Protein AF-0000000068092202 (afdb_homodimer)

Nearest PDB structures (foldseek):
  4zmm-assembly1_B  TM=9.467E-01  e=6.432E-10  Pseudomonas aeruginosa PAO1
  3tvk-assembly1_A  TM=9.079E-01  e=2.520E-10  Escherichia coli K-12
  4zmu-assembly2_D  TM=7.830E-01  e=2.587E-11  Pseudomonas aeruginosa PAO1
  7e6g-assembly1_B  TM=6.276E-01  e=5.931E-12  Pseudomonas aeruginosa
  4h54-assembly1_A  TM=6.253E-01  e=1.858E-12  Escherichia coli K-12

Solvent-accessible surface area (backbone atoms only — not comparable to full-atom values): 38359 Å² total; per-residue (Å²): 89,63,48,42,47,51,48,36,52,47,31,32,52,46,38,50,52,46,48,57,56,52,57,75,50,64,81,70,71,59,61,27,53,67,36,38,50,52,13,45,50,30,33,34,53,13,36,59,30,44,55,40,56,79,42,82,86,52,55,58,62,58,28,50,48,46,19,52,50,28,33,53,50,10,51,50,32,34,40,38,12,52,29,34,52,69,72,37,80,54,62,56,69,60,53,50,49,54,51,50,50,35,50,51,45,42,50,41,24,62,74,75,56,72,33,58,34,59,35,48,22,43,50,26,42,51,49,14,49,46,28,39,50,42,19,50,53,45,67,74,62,58,69,87,91,50,90,52,62,40,53,48,51,27,23,50,49,25,40,51,48,11,51,51,24,43,49,52,18,48,38,29,63,70,55,74,47,84,54,91,49,84,50,46,78,41,74,67,51,47,51,51,52,51,52,55,45,46,43,59,50,50,42,48,50,20,48,49,45,42,50,50,53,52,53,47,49,53,35,44,46,55,36,32,26,30,85,76,41,68,31,24,12,42,68,41,34,49,56,53,45,48,54,52,49,53,47,28,61,74,70,67,46,44,32,16,36,38,29,34,36,47,50,66,47,64,56,46,24,71,72,62,31,59,69,47,39,49,51,50,47,29,49,49,36,51,51,51,58,70,70,50,56,89,80,40,48,54,18,40,67,31,81,60,32,32,39,34,40,34,66,75,26,47,50,68,58,44,46,51,52,53,49,51,51,49,52,48,43,63,72,50,57,45,78,53,96,92,36,76,45,76,62,50,41,20,22,3,27,24,54,64,50,92,85,58,49,63,69,57,45,50,50,44,6,44,51,12,21,50,51,17,48,74,72,68,38,68,36,74,26,62,48,68,132,89,64,48,41,48,50,47,37,50,46,32,32,52,46,38,51,53,48,48,57,57,53,58,74,50,65,80,70,72,60,61,27,53,68,35,39,51,51,13,46,50,30,33,35,54,12,38,59,30,43,55,41,56,79,41,81,86,52,56,57,63,56,26,50,50,48,20,52,49,30,33,54,49,10,51,50,32,32,38,37,12,52,29,34,53,69,72,39,81,54,61,57,69,60,53,50,47,53,50,49,50,36,50,51,45,40,50,40,23,60,74,75,55,71,34,56,34,60,34,49,23,44,50,26,42,51,49,15,51,45,28,40,50,42,19,50,53,44,68,73,60,58,68,86,94,50,90,52,62,40,53,49,52,28,23,49,50,25,41,51,45,13,51,53,23,42,49,51,20,48,38,29,62,70,55,76,48,84,52,92,47,85,49,47,78,41,74,66,52,48,53,52,52,49,52,55,45,47,42,60,50,51,42,49,48,20,48,50,45,42,50,50,52,51,53,47,51,52,33,44,47,55,37,30,27,29,85,75,40,68,31,25,11,42,68,40,34,50,56,53,45,49,52,52,49,53,48,28,61,74,70,67,46,43,31,17,35,37,29,36,35,48,51,66,48,65,56,44,25,70,73,63,31,60,69,46,39,49,50,50,49,28,49,49,37,52,52,50,59,70,71,50,56,90,78,39,46,52,18,39,66,31,80,60,31,34,39,34,41,32,65,77,25,47,49,67,57,43,46,51,53,52,49,52,50,49,50,50,44,63,73,50,59,46,79,52,98,91,37,78,45,77,59,49,42,19,22,4,27,23,53,64,49,92,84,60,49,63,68,56,44,50,50,44,5,44,51,13,21,49,51,16,48,75,72,68,39,67,34,75,26,62,49,68,133

Organism: Bordetella pertussis (strain Tohama I / ATCC BAA-589 / NCTC 13251) (NCBI:txid257313)

Radius of gyration: 33.27 Å; Cα contacts (8 Å, |Δi|>4): 1258; chains: 2; bounding box: 58×96×78 Å

Structure (mmCIF, N/CA/C/O backbone):
data_AF-0000000068092202-model_v1
#
loop_
_entity.id
_entity.type
_entity.pdbx_description
1 polymer 'diguanylate cyclase'
#
loop_
_atom_site.group_PDB
_atom_site.id
_atom_site.type_symbol
_atom_site.label_atom_id
_atom_site.label_alt_id
_atom_site.label_comp_id
_atom_site.label_asym_id
_atom_site.label_entity_id
_atom_site.label_seq_id
_atom_site.pdbx_PDB_ins_code
_atom_site.Cartn_x
_atom_site.Cartn_y
_atom_site.Cartn_z
_atom_site.occupancy
_atom_site.B_iso_or_equiv
_atom_site.auth_seq_id
_atom_site.auth_comp_id
_atom_site.auth_asym_id
_atom_site.auth_atom_id
_atom_site.pdbx_PDB_model_num
ATOM 1 N N . MET A 1 1 ? -0.939 -38.375 -13.07 1 58.38 1 MET A N 1
ATOM 2 C CA . MET A 1 1 ? -1.15 -38.125 -11.641 1 58.38 1 MET A CA 1
ATOM 3 C C . MET A 1 1 ? -0.25 -37 -11.141 1 58.38 1 MET A C 1
ATOM 5 O O . MET A 1 1 ? -0.648 -36.219 -10.266 1 58.38 1 MET A O 1
ATOM 9 N N . LEU A 1 2 ? 0.757 -36.75 -11.984 1 66.88 2 LEU A N 1
ATOM 10 C CA . LEU A 1 2 ? 1.788 -35.844 -11.484 1 66.88 2 LEU A CA 1
ATOM 11 C C . LEU A 1 2 ? 1.37 -34.406 -11.664 1 66.88 2 LEU A C 1
ATOM 13 O O . LEU A 1 2 ? 1.571 -33.562 -10.773 1 66.88 2 LEU A O 1
ATOM 17 N N . ALA A 1 3 ? 0.532 -34.219 -12.703 1 79.25 3 ALA A N 1
ATOM 18 C CA . ALA A 1 3 ? 0.256 -32.812 -13.023 1 79.25 3 ALA A CA 1
ATOM 19 C C . ALA A 1 3 ? -0.715 -32.188 -12.023 1 79.25 3 ALA A C 1
ATOM 21 O O . ALA A 1 3 ? -0.422 -31.156 -11.422 1 79.25 3 ALA A O 1
ATOM 22 N N . PRO A 1 4 ? -1.728 -32.969 -11.633 1 80.88 4 PRO A N 1
ATOM 23 C CA . PRO A 1 4 ? -2.67 -32.375 -10.68 1 80.88 4 PRO A CA 1
ATOM 24 C C . PRO A 1 4 ? -2.07 -32.188 -9.289 1 80.88 4 PRO A C 1
ATOM 26 O O . PRO A 1 4 ? -2.322 -31.172 -8.633 1 80.88 4 PRO A O 1
ATOM 29 N N . VAL A 1 5 ? -1.254 -33.125 -8.867 1 81.88 5 VAL A N 1
ATOM 30 C CA . VAL A 1 5 ? -0.647 -33.031 -7.539 1 81.88 5 VAL A CA 1
ATOM 31 C C . VAL A 1 5 ? 0.305 -31.844 -7.492 1 81.88 5 VAL A C 1
ATOM 33 O O . VAL A 1 5 ? 0.328 -31.094 -6.512 1 81.88 5 VAL A O 1
ATOM 36 N N . THR A 1 6 ? 1.025 -31.625 -8.539 1 82.88 6 THR A N 1
ATOM 37 C CA . THR A 1 6 ? 1.954 -30.5 -8.625 1 82.88 6 THR A CA 1
ATOM 38 C C . THR A 1 6 ? 1.205 -29.172 -8.562 1 82.88 6 THR A C 1
ATOM 40 O O . THR A 1 6 ? 1.647 -28.234 -7.891 1 82.88 6 THR A O 1
ATOM 43 N N . LEU A 1 7 ? 0.121 -29.172 -9.203 1 86.06 7 LEU A N 1
ATOM 44 C CA . LEU A 1 7 ? -0.675 -27.953 -9.227 1 86.06 7 LEU A CA 1
ATOM 45 C C . LEU A 1 7 ? -1.234 -27.641 -7.84 1 86.06 7 LEU A C 1
ATOM 47 O O . LEU A 1 7 ? -1.282 -26.484 -7.426 1 86.06 7 LEU A O 1
ATOM 51 N N . LEU A 1 8 ? -1.573 -28.688 -7.137 1 87.38 8 LEU A N 1
ATOM 52 C CA . LEU A 1 8 ? -2.07 -28.5 -5.781 1 87.38 8 LEU A CA 1
ATOM 53 C C . LEU A 1 8 ? -0.967 -27.984 -4.863 1 87.38 8 LEU A C 1
ATOM 55 O O . LEU A 1 8 ? -1.207 -27.109 -4.027 1 87.38 8 LEU A O 1
ATOM 59 N N . VAL A 1 9 ? 0.178 -28.469 -5.047 1 85 9 VAL A N 1
ATOM 60 C CA . VAL A 1 9 ? 1.307 -28.062 -4.215 1 85 9 VAL A CA 1
ATOM 61 C C . VAL A 1 9 ? 1.66 -26.609 -4.504 1 85 9 VAL A C 1
ATOM 63 O O . VAL A 1 9 ? 1.887 -25.812 -3.576 1 85 9 VAL A O 1
ATOM 66 N N . ILE A 1 10 ? 1.616 -26.203 -5.727 1 87.19 10 ILE A N 1
ATOM 67 C CA . ILE A 1 10 ? 1.916 -24.828 -6.109 1 87.19 10 ILE A CA 1
ATOM 68 C C . ILE A 1 10 ? 0.856 -23.875 -5.539 1 87.19 10 ILE A C 1
ATOM 70 O O . ILE A 1 10 ? 1.179 -22.797 -5.051 1 87.19 10 ILE A O 1
ATOM 74 N N . SER A 1 11 ? -0.328 -24.312 -5.633 1 87.38 11 SER A N 1
ATOM 75 C CA . SER A 1 11 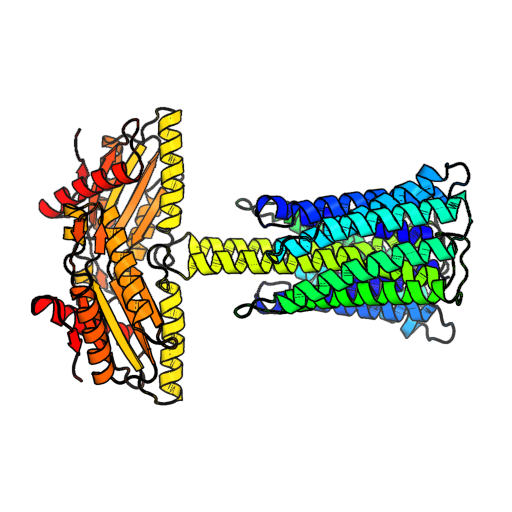? -1.423 -23.531 -5.082 1 87.38 11 SER A CA 1
ATOM 76 C C . SER A 1 11 ? -1.253 -23.312 -3.582 1 87.38 11 SER A C 1
ATOM 78 O O . SER A 1 11 ? -1.513 -22.219 -3.07 1 87.38 11 SER A O 1
ATOM 80 N N . THR A 1 12 ? -0.802 -24.375 -2.938 1 87.75 12 THR A N 1
ATOM 81 C CA . THR A 1 12 ? -0.565 -24.297 -1.499 1 87.75 12 THR A CA 1
ATOM 82 C C . THR A 1 12 ? 0.54 -23.297 -1.184 1 87.75 12 THR A C 1
ATOM 84 O O . THR A 1 12 ? 0.383 -22.453 -0.3 1 87.75 12 THR A O 1
ATOM 87 N N . LEU A 1 13 ? 1.543 -23.359 -1.919 1 86.31 13 LEU A N 1
ATOM 88 C CA . LEU A 1 13 ? 2.67 -22.453 -1.691 1 86.31 13 LEU A CA 1
ATOM 89 C C . LEU A 1 13 ? 2.291 -21.016 -2.01 1 86.31 13 LEU A C 1
ATOM 91 O O . LEU A 1 13 ? 2.688 -20.094 -1.296 1 86.31 13 LEU A O 1
ATOM 95 N N . SER A 1 14 ? 1.581 -20.891 -3.07 1 87.25 14 SER A N 1
ATOM 96 C CA . SER A 1 14 ? 1.104 -19.562 -3.436 1 87.25 14 SER A CA 1
ATOM 97 C C . SER A 1 14 ? 0.22 -18.969 -2.344 1 87.25 14 SER A C 1
ATOM 99 O O . SER A 1 14 ? 0.333 -17.797 -2.02 1 87.25 14 SER A O 1
ATOM 101 N N . SER A 1 15 ? -0.587 -19.781 -1.787 1 87.5 15 SER A N 1
ATOM 102 C CA . SER A 1 15 ? -1.459 -19.359 -0.7 1 87.5 15 SER A CA 1
ATOM 103 C C . SER A 1 15 ? -0.652 -18.969 0.538 1 87.5 15 SER A C 1
ATOM 105 O O . SER A 1 15 ? -1.017 -18.047 1.264 1 87.5 15 SER A O 1
ATOM 107 N N . LEU A 1 16 ? 0.355 -19.719 0.744 1 88 16 LEU A N 1
ATOM 108 C CA . LEU A 1 16 ? 1.222 -19.406 1.876 1 88 16 LEU A CA 1
ATOM 109 C C . LEU A 1 16 ? 1.879 -18.031 1.701 1 88 16 LEU A C 1
ATOM 111 O O . LEU A 1 16 ? 1.961 -17.25 2.652 1 88 16 LEU A O 1
ATOM 115 N N . VAL A 1 17 ? 2.287 -17.781 0.512 1 88.12 17 VAL A N 1
ATOM 116 C CA . VAL A 1 17 ? 2.92 -16.5 0.203 1 88.12 17 VAL A CA 1
ATOM 117 C C . VAL A 1 17 ? 1.922 -15.359 0.414 1 88.12 17 VAL A C 1
ATOM 119 O O . VAL A 1 17 ? 2.236 -14.367 1.069 1 88.12 17 VAL A O 1
ATOM 122 N N . THR A 1 18 ? 0.784 -15.562 -0.109 1 88.06 18 THR A N 1
ATOM 123 C CA . THR A 1 18 ? -0.224 -14.516 0.003 1 88.06 18 THR A CA 1
ATOM 124 C C . THR A 1 18 ? -0.65 -14.328 1.456 1 88.06 18 THR A C 1
ATOM 126 O O . THR A 1 18 ? -0.997 -13.219 1.869 1 88.06 18 THR A O 1
ATOM 129 N N . GLN A 1 19 ? -0.624 -15.453 2.207 1 89 19 GLN A N 1
ATOM 130 C CA . GLN A 1 19 ? -0.922 -15.359 3.631 1 89 19 GLN A CA 1
ATOM 131 C C . GLN A 1 19 ? 0.072 -14.445 4.34 1 89 19 GLN A C 1
ATOM 133 O O . GLN A 1 19 ? -0.307 -13.68 5.227 1 89 19 GLN A O 1
ATOM 138 N N . GLY A 1 20 ? 1.302 -14.547 3.99 1 86.88 20 GLY A N 1
ATOM 139 C CA . GLY A 1 20 ? 2.318 -13.68 4.555 1 86.88 20 GLY A CA 1
ATOM 140 C C . GLY A 1 20 ? 2.068 -12.211 4.266 1 86.88 20 GLY A C 1
ATOM 141 O O . GLY A 1 20 ? 2.262 -11.359 5.137 1 86.88 20 GLY A O 1
ATOM 142 N N . VAL A 1 21 ? 1.587 -11.945 3.111 1 86.88 21 VAL A N 1
ATOM 143 C CA . VAL A 1 21 ? 1.324 -10.562 2.717 1 86.88 21 VAL A CA 1
ATOM 144 C C . VAL A 1 21 ? 0.124 -10.023 3.49 1 86.88 21 VAL A C 1
ATOM 146 O O . VAL A 1 21 ? 0.159 -8.898 4 1 86.88 21 VAL A O 1
ATOM 149 N N . LEU A 1 22 ? -0.902 -10.82 3.588 1 87.31 22 LEU A N 1
ATOM 150 C CA . LEU A 1 22 ? -2.096 -10.414 4.32 1 87.31 22 LEU A CA 1
ATOM 151 C C . LEU A 1 22 ? -1.774 -10.164 5.793 1 87.31 22 LEU A C 1
ATOM 153 O O . LEU A 1 22 ? -2.375 -9.297 6.426 1 87.31 22 LEU A O 1
ATOM 157 N N . GLY A 1 23 ? -0.863 -10.906 6.27 1 85.06 23 GLY A N 1
ATOM 158 C CA . GLY A 1 23 ? -0.454 -10.742 7.656 1 85.06 23 GLY A CA 1
ATOM 159 C C . GLY A 1 23 ? 0.09 -9.359 7.957 1 85.06 23 GLY A C 1
ATOM 160 O O . GLY A 1 23 ? -0.099 -8.836 9.055 1 85.06 23 GLY A O 1
ATOM 161 N N . SER A 1 24 ? 0.672 -8.688 7.031 1 82.56 24 SER A N 1
ATOM 162 C CA . SER A 1 24 ? 1.242 -7.355 7.207 1 82.56 24 SER A CA 1
ATOM 163 C C . SER A 1 24 ? 0.149 -6.301 7.363 1 82.56 24 SER A C 1
ATOM 165 O O . SER A 1 24 ? 0.403 -5.207 7.871 1 82.56 24 SER A O 1
ATOM 167 N N . LEU A 1 25 ? -1.061 -6.664 7 1 84.44 25 LEU A N 1
ATOM 168 C CA . LEU A 1 25 ? -2.145 -5.688 6.969 1 84.44 25 LEU A CA 1
ATOM 169 C C . LEU A 1 25 ? -3.074 -5.871 8.164 1 84.44 25 LEU A C 1
ATOM 171 O O . LEU A 1 25 ? -4.02 -5.102 8.344 1 84.44 25 LEU A O 1
ATOM 175 N N . LEU A 1 26 ? -2.752 -6.828 9 1 80.69 26 LEU A N 1
ATOM 176 C CA . LEU A 1 26 ? -3.637 -7.16 10.109 1 80.69 26 LEU A CA 1
ATOM 177 C C . LEU A 1 26 ? -3.779 -5.98 11.07 1 80.69 26 LEU A C 1
ATOM 179 O O . LEU A 1 26 ? -4.855 -5.754 11.625 1 80.69 26 LEU A O 1
ATOM 183 N N . ARG A 1 27 ? -2.826 -5.109 11.148 1 75.69 27 ARG A N 1
ATOM 184 C CA . ARG A 1 27 ? -2.824 -4.027 12.125 1 75.69 27 ARG A CA 1
ATOM 185 C C . ARG A 1 27 ? -3.455 -2.766 11.539 1 75.69 27 ARG A C 1
ATOM 187 O O . ARG A 1 27 ? -3.578 -1.752 12.234 1 75.69 27 ARG A O 1
ATOM 194 N N . SER A 1 28 ? -3.852 -2.82 10.344 1 78.69 28 SER A N 1
ATOM 195 C CA . SER A 1 28 ? -4.395 -1.628 9.695 1 78.69 28 SER A CA 1
ATOM 196 C C . SER A 1 28 ? -5.797 -1.313 10.211 1 78.69 28 SER A C 1
ATOM 198 O O . SER A 1 28 ? -6.266 -0.18 10.086 1 78.69 28 SER A O 1
ATOM 200 N N . GLY A 1 29 ? -6.496 -2.355 10.734 1 79.38 29 GLY A N 1
ATOM 201 C CA . GLY A 1 29 ? -7.84 -2.158 11.258 1 79.38 29 GLY A CA 1
ATOM 202 C C . GLY A 1 29 ? -8.898 -2.086 10.172 1 79.38 29 GLY A C 1
ATOM 203 O O . GLY A 1 29 ? -10.055 -1.77 10.445 1 79.38 29 GLY A O 1
ATOM 204 N N . ILE A 1 30 ? -8.594 -2.309 9.008 1 86.94 30 ILE A N 1
ATOM 205 C CA . ILE A 1 30 ? -9.539 -2.24 7.902 1 86.94 30 ILE A CA 1
ATOM 206 C C . ILE A 1 30 ? -10.453 -3.463 7.934 1 86.94 30 ILE A C 1
ATOM 208 O O . ILE A 1 30 ? -10 -4.578 8.195 1 86.94 30 ILE A O 1
ATOM 212 N N . ALA A 1 31 ? -11.695 -3.223 7.746 1 88.94 31 ALA A N 1
ATOM 213 C CA . ALA A 1 31 ? -12.695 -4.289 7.777 1 88.94 31 ALA A CA 1
ATOM 214 C C . ALA A 1 31 ? -12.461 -5.293 6.652 1 88.94 31 ALA A C 1
ATOM 216 O O . ALA A 1 31 ? -12.102 -4.914 5.535 1 88.94 31 ALA A O 1
ATOM 217 N N . GLY A 1 32 ? -12.656 -6.668 6.93 1 91.62 32 GLY A N 1
ATOM 218 C CA . GLY A 1 32 ? -12.578 -7.703 5.914 1 91.62 32 GLY A CA 1
ATOM 219 C C . GLY A 1 32 ? -11.273 -8.477 5.945 1 91.62 32 GLY A C 1
ATOM 220 O O . GLY A 1 32 ? -11.211 -9.617 5.496 1 91.62 32 GLY A O 1
ATOM 221 N N . ILE A 1 33 ? -10.234 -7.902 6.5 1 91.44 33 ILE A N 1
ATOM 222 C CA . ILE A 1 33 ? -8.898 -8.492 6.449 1 91.44 33 ILE A CA 1
ATOM 223 C C . ILE A 1 33 ? -8.891 -9.805 7.234 1 91.44 33 ILE A C 1
ATOM 225 O O . ILE A 1 33 ? -8.289 -10.789 6.801 1 91.44 33 ILE A O 1
ATOM 229 N N . ARG A 1 34 ? -9.523 -9.828 8.383 1 92.31 34 ARG A N 1
ATOM 230 C CA . ARG A 1 34 ? -9.555 -11.047 9.195 1 92.31 34 ARG A CA 1
ATOM 231 C C . ARG A 1 34 ? -10.234 -12.188 8.445 1 92.31 34 ARG A C 1
ATOM 233 O O . ARG A 1 34 ? -9.758 -13.32 8.461 1 92.31 34 ARG A O 1
ATOM 240 N N . GLU A 1 35 ? -11.359 -11.891 7.812 1 95.06 35 GLU A N 1
ATOM 241 C CA . GLU A 1 35 ? -12.055 -12.883 6.996 1 95.06 35 GLU A CA 1
ATOM 242 C C . GLU A 1 35 ? -11.156 -13.398 5.871 1 95.06 35 GLU A C 1
ATOM 244 O O . GLU A 1 35 ? -11.109 -14.602 5.605 1 95.06 35 GLU A O 1
ATOM 249 N N . LEU A 1 36 ? -10.461 -12.477 5.238 1 95.19 36 LEU A N 1
ATOM 250 C CA . LEU A 1 36 ? -9.57 -12.852 4.145 1 95.19 36 LEU A CA 1
ATOM 251 C C . LEU A 1 36 ? -8.445 -13.75 4.641 1 95.19 36 LEU A C 1
ATOM 253 O O . LEU A 1 36 ? -8.07 -14.719 3.969 1 95.19 36 LEU A O 1
ATOM 257 N N . MET A 1 37 ? -7.906 -13.484 5.77 1 94.25 37 MET A N 1
ATOM 258 C CA . MET A 1 37 ? -6.832 -14.289 6.348 1 94.25 37 MET A CA 1
ATOM 259 C C . MET A 1 37 ? -7.316 -15.695 6.664 1 94.25 37 MET A C 1
ATOM 261 O O . MET A 1 37 ? -6.68 -16.688 6.281 1 94.25 37 MET A O 1
ATOM 265 N N . TRP A 1 38 ? -8.398 -15.781 7.297 1 95.56 38 TRP A N 1
ATOM 266 C CA . TRP A 1 38 ? -8.938 -17.094 7.645 1 95.56 38 TRP A CA 1
ATOM 267 C C . TRP A 1 38 ? -9.359 -17.859 6.395 1 95.56 38 TRP A C 1
ATOM 269 O O . TRP A 1 38 ? -9.234 -19.078 6.332 1 95.56 38 TRP A O 1
ATOM 279 N N . ALA A 1 39 ? -9.969 -17.125 5.441 1 96.75 39 ALA A N 1
ATOM 280 C CA . ALA A 1 39 ? -10.297 -17.766 4.164 1 96.75 39 ALA A CA 1
ATOM 281 C C . ALA A 1 39 ? -9.07 -18.422 3.551 1 96.75 39 ALA A C 1
ATOM 283 O O . ALA A 1 39 ? -9.133 -19.578 3.125 1 96.75 39 ALA A O 1
ATOM 284 N N . ASN A 1 40 ? -7.973 -17.719 3.539 1 94.62 40 ASN A N 1
ATOM 285 C CA . ASN A 1 40 ? -6.742 -18.266 2.971 1 94.62 40 ASN A CA 1
ATOM 286 C C . ASN A 1 40 ? -6.227 -19.453 3.77 1 94.62 40 ASN A C 1
ATOM 288 O O . ASN A 1 40 ? -5.699 -20.406 3.197 1 94.62 40 ASN A O 1
ATOM 292 N N . VAL A 1 41 ? -6.332 -19.406 5.035 1 95.5 41 VAL A N 1
ATOM 293 C CA . VAL A 1 41 ? -5.902 -20.516 5.875 1 95.5 41 VAL A CA 1
ATOM 294 C C . VAL A 1 41 ? -6.738 -21.75 5.562 1 95.5 41 VAL A C 1
ATOM 296 O O . VAL A 1 41 ? -6.203 -22.859 5.418 1 95.5 41 VAL A O 1
ATOM 299 N N . LEU A 1 42 ? -8.031 -21.609 5.449 1 96.88 42 LEU A N 1
ATOM 300 C CA . LEU A 1 42 ? -8.922 -22.719 5.137 1 96.88 42 LEU A CA 1
ATOM 301 C C . LEU A 1 42 ? -8.586 -23.312 3.77 1 96.88 42 LEU A C 1
ATOM 303 O O . LEU A 1 42 ? -8.547 -24.531 3.611 1 96.88 42 LEU A O 1
ATOM 307 N N . VAL A 1 43 ? -8.32 -22.438 2.842 1 95.19 43 VAL A N 1
ATOM 308 C CA . VAL A 1 43 ? -7.98 -22.906 1.499 1 95.19 43 VAL A CA 1
ATOM 309 C C . VAL A 1 43 ? -6.645 -23.641 1.528 1 95.19 43 VAL A C 1
ATOM 311 O O . VAL A 1 43 ? -6.496 -24.703 0.91 1 95.19 43 VAL A O 1
ATOM 314 N N . LEU A 1 44 ? -5.711 -23.109 2.279 1 93.62 44 LEU A N 1
ATOM 315 C CA . LEU A 1 44 ? -4.414 -23.766 2.439 1 93.62 44 LEU A CA 1
ATOM 316 C C . LEU A 1 44 ? -4.574 -25.172 3.004 1 93.62 44 LEU A C 1
ATOM 318 O O . LEU A 1 44 ? -4.023 -26.125 2.457 1 93.62 44 LEU A O 1
ATOM 322 N N . CYS A 1 45 ? -5.289 -25.281 3.973 1 95.69 45 CYS A N 1
ATOM 323 C CA . CYS A 1 45 ? -5.531 -26.578 4.598 1 95.69 45 CYS A CA 1
ATOM 324 C C . CYS A 1 45 ? -6.234 -27.531 3.635 1 95.69 45 CYS A C 1
ATOM 326 O O . CYS A 1 45 ? -5.891 -28.703 3.553 1 95.69 45 CYS A O 1
ATOM 328 N N . SER A 1 46 ? -7.188 -26.984 2.963 1 96.31 46 SER A N 1
ATOM 329 C CA . SER A 1 46 ? -7.926 -27.781 1.99 1 96.31 46 SER A CA 1
ATOM 330 C C . SER A 1 46 ? -6.996 -28.344 0.921 1 96.31 46 SER A C 1
ATOM 332 O O . SER A 1 46 ? -7.035 -29.547 0.626 1 96.31 46 SER A O 1
ATOM 334 N N . LEU A 1 47 ? -6.191 -27.516 0.386 1 93.44 47 LEU A N 1
ATOM 335 C CA . LEU A 1 47 ? -5.293 -27.922 -0.691 1 93.44 47 LEU A CA 1
ATOM 336 C C . LEU A 1 47 ? -4.324 -29 -0.219 1 93.44 47 LEU A C 1
ATOM 338 O O . LEU A 1 47 ? -4.043 -29.953 -0.952 1 93.44 47 LEU A O 1
ATOM 342 N N . LEU A 1 48 ? -3.869 -28.922 0.974 1 92.19 48 LEU A N 1
ATOM 343 C CA . LEU A 1 48 ? -2.99 -29.938 1.545 1 92.19 48 LEU A CA 1
ATOM 344 C C . LEU A 1 48 ? -3.717 -31.266 1.681 1 92.19 48 LEU A C 1
ATOM 346 O O . LEU A 1 48 ? -3.168 -32.312 1.329 1 92.19 48 LEU A O 1
ATOM 350 N N . LEU A 1 49 ? -4.922 -31.234 2.061 1 94.06 49 LEU A N 1
ATOM 351 C CA . LEU A 1 49 ? -5.695 -32.438 2.262 1 94.06 49 LEU A CA 1
ATOM 352 C C . LEU A 1 49 ? -6.031 -33.094 0.926 1 94.06 49 LEU A C 1
ATOM 354 O O . LEU A 1 49 ? -6.07 -34.344 0.825 1 94.06 49 LEU A O 1
ATOM 358 N N . PHE A 1 50 ? -6.266 -32.312 -0.082 1 93 50 PHE A N 1
ATOM 359 C CA . PHE A 1 50 ? -6.578 -32.844 -1.399 1 93 50 PHE A CA 1
ATOM 360 C C . PHE A 1 50 ? -5.434 -33.719 -1.918 1 93 50 PHE A C 1
ATOM 362 O O . PHE A 1 50 ? -5.656 -34.656 -2.656 1 93 50 PHE A O 1
ATOM 369 N N . THR A 1 51 ? -4.191 -33.375 -1.521 1 88.75 51 THR A N 1
ATOM 370 C CA . THR A 1 51 ? -3.045 -34.125 -2.002 1 88.75 51 THR A CA 1
ATOM 371 C C . THR A 1 51 ? -3.064 -35.562 -1.442 1 88.75 51 THR A C 1
ATOM 373 O O . THR A 1 51 ? -2.422 -36.469 -1.992 1 88.75 51 THR A O 1
ATOM 376 N N . LEU A 1 52 ? -3.828 -35.781 -0.417 1 90.44 52 LEU A N 1
ATOM 377 C CA . LEU A 1 52 ? -3.898 -37.094 0.213 1 90.44 52 LEU A CA 1
ATOM 378 C C . LEU A 1 52 ? -4.664 -38.062 -0.665 1 90.44 52 LEU A C 1
ATOM 380 O O . LEU A 1 52 ? -4.602 -39.281 -0.448 1 90.44 52 LEU A O 1
ATOM 384 N N . GLN A 1 53 ? -5.34 -37.562 -1.633 1 89.5 53 GLN A N 1
ATOM 385 C CA . GLN A 1 53 ? -6.078 -38.438 -2.545 1 89.5 53 GLN A CA 1
ATOM 386 C C . GLN A 1 53 ? -5.133 -39.312 -3.354 1 89.5 53 GLN A C 1
ATOM 388 O O . GLN A 1 53 ? -5.559 -40.312 -3.947 1 89.5 53 GLN A O 1
ATOM 393 N N . ALA A 1 54 ? -3.885 -38.875 -3.406 1 85.06 54 ALA A N 1
ATOM 394 C CA . ALA A 1 54 ? -2.883 -39.656 -4.133 1 85.06 54 ALA A CA 1
ATOM 395 C C . ALA A 1 54 ? -2.584 -40.969 -3.416 1 85.06 54 ALA A C 1
ATOM 397 O O . ALA A 1 54 ? -2.055 -41.906 -4.02 1 85.06 54 ALA A O 1
ATOM 398 N N . ASN A 1 55 ? -2.939 -41 -2.127 1 87.69 55 ASN A N 1
ATOM 399 C CA . ASN A 1 55 ? -2.771 -42.219 -1.327 1 87.69 55 ASN A CA 1
ATOM 400 C C . ASN A 1 55 ? -4.094 -42.969 -1.146 1 87.69 55 ASN A C 1
ATOM 402 O O . ASN A 1 55 ? -4.941 -42.531 -0.356 1 87.69 55 ASN A O 1
ATOM 406 N N . PRO A 1 56 ? -4.219 -44.094 -1.763 1 85.06 56 PRO A N 1
ATOM 407 C CA . PRO A 1 56 ? -5.48 -44.844 -1.709 1 85.06 56 PRO A CA 1
ATOM 408 C C . PRO A 1 56 ? -5.82 -45.312 -0.302 1 85.06 56 PRO A C 1
ATOM 410 O O . PRO A 1 56 ? -6.973 -45.656 -0.025 1 85.06 56 PRO A O 1
ATOM 413 N N . ALA A 1 57 ? -4.898 -45.344 0.617 1 91.06 57 ALA A N 1
ATOM 414 C CA . ALA A 1 57 ? -5.129 -45.812 1.976 1 91.06 57 ALA A CA 1
ATOM 415 C C . ALA A 1 57 ? -5.867 -44.781 2.812 1 91.06 57 ALA A C 1
ATOM 417 O O . ALA A 1 57 ? -6.41 -45.094 3.873 1 91.06 57 ALA A O 1
ATOM 418 N N . MET A 1 58 ? -5.949 -43.594 2.268 1 91.06 58 MET A N 1
ATOM 419 C CA . MET A 1 58 ? -6.566 -42.531 3.045 1 91.06 58 MET A CA 1
ATOM 420 C C . MET A 1 58 ? -8.086 -42.625 2.979 1 91.06 58 MET A C 1
ATOM 422 O O . MET A 1 58 ? -8.656 -42.844 1.908 1 91.06 58 MET A O 1
ATOM 426 N N . PRO A 1 59 ? -8.766 -42.469 4.137 1 93.56 59 PRO A N 1
ATOM 427 C CA . PRO A 1 59 ? -10.227 -42.5 4.125 1 93.56 59 PRO A CA 1
ATOM 428 C C . PRO A 1 59 ? -10.852 -41.375 3.328 1 93.56 59 PRO A C 1
ATOM 430 O O . PRO A 1 59 ? -10.344 -40.25 3.359 1 93.56 59 PRO A O 1
ATOM 433 N N . PRO A 1 60 ? -11.922 -41.625 2.715 1 91 60 PRO A N 1
ATOM 434 C CA . PRO A 1 60 ? -12.547 -40.625 1.838 1 91 60 PRO A CA 1
ATOM 435 C C . PRO A 1 60 ? -13.039 -39.406 2.598 1 91 60 PRO A C 1
ATOM 437 O O . PRO A 1 60 ? -13.086 -38.312 2.039 1 91 60 PRO A O 1
ATOM 440 N N . TRP A 1 61 ? -13.438 -39.594 3.76 1 93.38 61 TRP A N 1
ATOM 441 C CA . TRP A 1 61 ? -13.922 -38.438 4.492 1 93.38 61 TRP A CA 1
ATOM 442 C C . TRP A 1 61 ? -12.812 -37.406 4.695 1 93.38 61 TRP A C 1
ATOM 444 O O . TRP A 1 61 ? -13.062 -36.219 4.715 1 93.38 61 TRP A O 1
ATOM 454 N N . LEU A 1 62 ? -11.531 -37.812 4.801 1 94.5 62 LEU A N 1
ATOM 455 C CA . LEU A 1 62 ? -10.375 -36.938 5.012 1 94.5 62 LEU A CA 1
ATOM 456 C C . LEU A 1 62 ? -9.844 -36.406 3.686 1 94.5 62 LEU A C 1
ATOM 458 O O . LEU A 1 62 ? -9.453 -35.25 3.584 1 94.5 62 LEU A O 1
ATOM 462 N N . ALA A 1 63 ? -9.852 -37.25 2.689 1 94 63 ALA A N 1
ATOM 463 C CA . ALA A 1 63 ? -9.18 -36.906 1.437 1 94 63 ALA A CA 1
ATOM 464 C C . ALA A 1 63 ? -10.141 -36.25 0.46 1 94 63 ALA A C 1
ATOM 466 O O . ALA A 1 63 ? -9.703 -35.562 -0.468 1 94 63 ALA A O 1
ATOM 467 N N . ILE A 1 64 ? -11.438 -36.406 0.63 1 93.12 64 ILE A N 1
ATOM 468 C CA . ILE A 1 64 ? -12.383 -35.906 -0.356 1 93.12 64 ILE A CA 1
ATOM 469 C C . ILE A 1 64 ? -13.375 -34.938 0.321 1 93.12 64 ILE A C 1
ATOM 471 O O . ILE A 1 64 ? -13.453 -33.781 -0.023 1 93.12 64 ILE A O 1
ATOM 475 N N . GLN A 1 65 ? -13.992 -35.344 1.369 1 94.62 65 GLN A N 1
ATOM 476 C CA . GLN A 1 65 ? -15.078 -34.594 1.958 1 94.62 65 GLN A CA 1
ATOM 477 C C . GLN A 1 65 ? -14.547 -33.375 2.711 1 94.62 65 GLN A C 1
ATOM 479 O O . GLN A 1 65 ? -14.969 -32.219 2.449 1 94.62 65 GLN A O 1
ATOM 484 N N . ALA A 1 66 ? -13.602 -33.594 3.594 1 96.31 66 ALA A N 1
ATOM 485 C CA . ALA A 1 66 ? -13.078 -32.5 4.438 1 96.31 66 ALA A CA 1
ATOM 486 C C . ALA A 1 66 ? -12.484 -31.391 3.596 1 96.31 66 ALA A C 1
ATOM 488 O O . ALA A 1 66 ? -12.805 -30.219 3.803 1 96.31 66 ALA A O 1
ATOM 489 N N . PRO A 1 67 ? -11.656 -31.672 2.639 1 96.25 67 PRO A N 1
ATOM 490 C CA . PRO A 1 67 ? -11.086 -30.578 1.851 1 96.25 67 PRO A CA 1
ATOM 491 C C . PRO A 1 67 ? -12.141 -29.797 1.065 1 96.25 67 PRO A C 1
ATOM 493 O O . PRO A 1 67 ? -12 -28.594 0.862 1 96.25 67 PRO A O 1
ATOM 496 N N . ASN A 1 68 ? -13.18 -30.406 0.628 1 95.69 68 ASN A N 1
ATOM 497 C CA . ASN A 1 68 ? -14.25 -29.719 -0.078 1 95.69 68 ASN A CA 1
ATOM 498 C C . ASN A 1 68 ? -15 -28.766 0.843 1 95.69 68 ASN A C 1
ATOM 500 O O . ASN A 1 68 ? -15.367 -27.656 0.431 1 95.69 68 ASN A O 1
ATOM 504 N N . VAL A 1 69 ? -15.18 -29.219 2.012 1 96.12 69 VAL A N 1
ATOM 505 C CA . VAL A 1 69 ? -15.82 -28.359 2.99 1 96.12 69 VAL A CA 1
ATOM 506 C C . VAL A 1 69 ? -14.93 -27.156 3.281 1 96.12 69 VAL A C 1
ATOM 508 O O . VAL A 1 69 ? -15.398 -26.016 3.316 1 96.12 69 VAL A O 1
ATOM 511 N N . LEU A 1 70 ? -13.695 -27.406 3.438 1 97.38 70 LEU A N 1
ATOM 512 C CA . LEU A 1 70 ? -12.742 -26.375 3.803 1 97.38 70 LEU A CA 1
ATOM 513 C C . LEU A 1 70 ? -12.609 -25.344 2.684 1 97.38 70 LEU A C 1
ATOM 515 O O . LEU A 1 70 ? -12.633 -24.141 2.934 1 97.38 70 LEU A O 1
ATOM 519 N N . ILE A 1 71 ? -12.469 -25.766 1.499 1 96.5 71 ILE A N 1
ATOM 520 C CA . ILE A 1 71 ? -12.242 -24.828 0.403 1 96.5 71 ILE A CA 1
ATOM 521 C C . ILE A 1 71 ? -13.5 -24 0.172 1 96.5 71 ILE A C 1
ATOM 523 O O . ILE A 1 71 ? -13.414 -22.781 -0.048 1 96.5 71 ILE A O 1
ATOM 527 N N . SER A 1 72 ? -14.672 -24.609 0.205 1 96.81 72 SER A N 1
ATOM 528 C CA . SER A 1 72 ? -15.914 -23.859 0.029 1 96.81 72 SER A CA 1
ATOM 529 C C . SER A 1 72 ? -16.125 -22.875 1.164 1 96.81 72 SER A C 1
ATOM 531 O O . SER A 1 72 ? -16.578 -21.75 0.934 1 96.81 72 SER A O 1
ATOM 533 N N . SER A 1 73 ? -15.797 -23.328 2.381 1 97.44 73 SER A N 1
ATOM 534 C CA . SER A 1 73 ? -15.867 -22.422 3.516 1 97.44 73 SER A CA 1
ATOM 535 C C . SER A 1 73 ? -14.914 -21.234 3.348 1 97.44 73 SER A C 1
ATOM 537 O O . SER A 1 73 ? -15.242 -20.109 3.701 1 97.44 73 SER A O 1
ATOM 539 N N . GLY A 1 74 ? -13.758 -21.562 2.855 1 97.38 74 GLY A N 1
ATOM 540 C CA . GLY A 1 74 ? -12.781 -20.516 2.602 1 97.38 74 GLY A CA 1
ATOM 541 C C . GLY A 1 74 ? -13.258 -19.484 1.6 1 97.38 74 GLY A C 1
ATOM 542 O O . GLY A 1 74 ? -13.125 -18.281 1.828 1 97.38 74 GLY A O 1
ATOM 543 N N . VAL A 1 75 ? -13.836 -19.938 0.526 1 96.94 75 VAL A N 1
ATOM 544 C CA . VAL A 1 75 ? -14.312 -19.031 -0.508 1 96.94 75 VAL A CA 1
ATOM 545 C C . VAL A 1 75 ? -15.484 -18.203 0.024 1 96.94 75 VAL A C 1
ATOM 547 O O . VAL A 1 75 ? -15.602 -17.016 -0.273 1 96.94 75 VAL A O 1
ATOM 550 N N . VAL A 1 76 ? -16.328 -18.828 0.812 1 97.62 76 VAL A N 1
ATOM 551 C CA . VAL A 1 76 ? -17.438 -18.109 1.443 1 97.62 76 VAL A CA 1
ATOM 552 C C . VAL A 1 76 ? -16.891 -17 2.324 1 97.62 76 VAL A C 1
ATOM 554 O O . VAL A 1 76 ? -17.375 -15.859 2.256 1 97.62 76 VAL A O 1
ATOM 557 N N . LEU A 1 77 ? -15.93 -17.344 3.123 1 97.19 77 LEU A N 1
ATOM 558 C CA . LEU A 1 77 ? -15.336 -16.344 4.008 1 97.19 77 LEU A CA 1
ATOM 559 C C . LEU A 1 77 ? -14.656 -15.242 3.205 1 97.19 77 LEU A C 1
ATOM 561 O O . LEU A 1 77 ? -14.695 -14.078 3.596 1 97.19 77 LEU A O 1
ATOM 565 N N . PHE A 1 78 ? -14.008 -15.609 2.156 1 97.56 78 PHE A N 1
ATOM 566 C CA . PHE A 1 78 ? -13.359 -14.617 1.304 1 97.56 78 PHE A CA 1
ATOM 567 C C . PHE A 1 78 ? -14.383 -13.633 0.753 1 97.56 78 PHE A C 1
ATOM 569 O O . PHE A 1 78 ? -14.164 -12.422 0.783 1 97.56 78 PHE A O 1
ATOM 576 N N . CYS A 1 79 ? -15.484 -14.18 0.258 1 97.12 79 CYS A N 1
ATOM 577 C CA . CYS A 1 79 ? -16.562 -13.352 -0.266 1 97.12 79 CYS A CA 1
ATOM 578 C C . CYS A 1 79 ? -17.109 -12.422 0.812 1 97.12 79 CYS A C 1
ATOM 580 O O . CYS A 1 79 ? -17.359 -11.242 0.554 1 97.12 79 CYS A O 1
ATOM 582 N N . ALA A 1 80 ? -17.281 -12.984 2.01 1 97.31 80 ALA A N 1
ATOM 583 C CA . ALA A 1 80 ? -17.734 -12.164 3.127 1 97.31 80 ALA A CA 1
ATOM 584 C C . ALA A 1 80 ? -16.766 -11.023 3.408 1 97.31 80 ALA A C 1
ATOM 586 O O . ALA A 1 80 ? -17.172 -9.906 3.723 1 97.31 80 ALA A O 1
ATOM 587 N N . GLY A 1 81 ? -15.5 -11.328 3.305 1 96.62 81 GLY A N 1
ATOM 588 C CA . GLY A 1 81 ? -14.484 -10.297 3.486 1 96.62 81 GLY A CA 1
ATOM 589 C C . GLY A 1 81 ? -14.578 -9.188 2.463 1 96.62 81 GLY A C 1
ATOM 590 O O . GLY A 1 81 ? -14.414 -8.008 2.799 1 96.62 81 GLY A O 1
ATOM 591 N N . VAL A 1 82 ? -14.852 -9.539 1.249 1 96.81 82 VAL A N 1
ATOM 592 C CA . VAL A 1 82 ? -15.008 -8.555 0.185 1 96.81 82 VAL A CA 1
ATOM 593 C C . VAL A 1 82 ? -16.203 -7.66 0.49 1 96.81 82 VAL A C 1
ATOM 595 O O . VAL A 1 82 ? -16.109 -6.434 0.382 1 96.81 82 VAL A O 1
ATOM 598 N N . PHE A 1 83 ? -17.344 -8.258 0.932 1 96.69 83 PHE A N 1
ATOM 599 C CA . PHE A 1 83 ? -18.531 -7.492 1.274 1 96.69 83 PHE A CA 1
ATOM 600 C C . PHE A 1 83 ? -18.25 -6.496 2.389 1 96.69 83 PHE A C 1
ATOM 602 O O . PHE A 1 83 ? -18.578 -5.316 2.279 1 96.69 83 PHE A O 1
ATOM 609 N N . ARG A 1 84 ? -17.516 -6.926 3.365 1 95 84 ARG A N 1
ATOM 610 C CA . ARG A 1 84 ? -17.219 -6.074 4.516 1 95 84 ARG A CA 1
ATOM 611 C C . ARG A 1 84 ? -16.281 -4.945 4.133 1 95 84 ARG A C 1
ATOM 613 O O . ARG A 1 84 ? -16.438 -3.811 4.578 1 95 84 ARG A O 1
ATOM 620 N N . PHE A 1 85 ? -15.352 -5.285 3.316 1 94.94 85 PHE A N 1
ATOM 621 C CA . PHE A 1 85 ? -14.422 -4.258 2.861 1 94.94 85 PHE A CA 1
ATOM 622 C C . PHE A 1 85 ? -15.148 -3.178 2.072 1 94.94 85 PHE A C 1
ATOM 624 O O . PHE A 1 85 ? -14.828 -1.993 2.188 1 94.94 85 PHE A O 1
ATOM 631 N N . MET A 1 86 ? -16.078 -3.627 1.292 1 93.19 86 MET A N 1
ATOM 632 C CA . MET A 1 86 ? -16.844 -2.695 0.479 1 93.19 86 MET A CA 1
ATOM 633 C C . MET A 1 86 ? -17.938 -2.031 1.308 1 93.19 86 MET A C 1
ATOM 635 O O . MET A 1 86 ? -18.859 -1.413 0.757 1 93.19 86 MET A O 1
ATOM 639 N N . GLN A 1 87 ? -17.938 -2.322 2.621 1 91.56 87 GLN A N 1
ATOM 640 C CA . GLN A 1 87 ? -18.859 -1.724 3.586 1 91.56 87 GLN A CA 1
ATOM 641 C C . GLN A 1 87 ? -20.297 -2.191 3.348 1 91.56 87 GLN A C 1
ATOM 643 O O . GLN A 1 87 ? -21.234 -1.407 3.467 1 91.56 87 GLN A O 1
ATOM 648 N N . GLN A 1 88 ? -20.375 -3.393 2.863 1 93.62 88 GLN A N 1
ATOM 649 C CA . GLN A 1 88 ? -21.656 -4.066 2.727 1 93.62 88 GLN A CA 1
ATOM 650 C C . GLN A 1 88 ? -21.812 -5.184 3.754 1 93.62 88 GLN A C 1
ATOM 652 O O . GLN A 1 88 ? -20.812 -5.773 4.184 1 93.62 88 GLN A O 1
ATOM 657 N N . ARG A 1 89 ? -23.016 -5.492 4.148 1 93.5 89 ARG A N 1
ATOM 658 C CA . ARG A 1 89 ? -23.266 -6.621 5.039 1 93.5 89 ARG A CA 1
ATOM 659 C C . ARG A 1 89 ? -23.297 -7.934 4.262 1 93.5 89 ARG A C 1
ATOM 661 O O . ARG A 1 89 ? -24.062 -8.086 3.309 1 93.5 89 ARG A O 1
ATOM 668 N N . PRO A 1 90 ? -22.422 -8.789 4.668 1 94.94 90 PRO A N 1
ATOM 669 C CA . PRO A 1 90 ? -22.484 -10.086 3.99 1 94.94 90 PRO A CA 1
ATOM 670 C C . PRO A 1 90 ? -23.828 -10.797 4.188 1 94.94 90 PRO A C 1
ATOM 672 O O . PRO A 1 90 ? -24.344 -10.844 5.305 1 94.94 90 PRO A O 1
ATOM 675 N N . PRO A 1 91 ? -24.438 -11.203 3.131 1 95.94 91 PRO A N 1
ATOM 676 C CA . PRO A 1 91 ? -25.656 -11.984 3.289 1 95.94 91 PRO A CA 1
ATOM 677 C C . PRO A 1 91 ? -25.391 -13.383 3.84 1 95.94 91 PRO A C 1
ATOM 679 O O . PRO A 1 91 ? -25.5 -14.367 3.102 1 95.94 91 PRO A O 1
ATOM 682 N N . TRP A 1 92 ? -25.203 -13.555 5.094 1 96.31 92 TRP A N 1
ATOM 683 C CA . TRP A 1 92 ? -24.734 -14.766 5.75 1 96.31 92 TRP A CA 1
ATOM 684 C C . TRP A 1 92 ? -25.719 -15.914 5.562 1 96.31 92 TRP A C 1
ATOM 686 O O . TRP A 1 92 ? -25.312 -17.062 5.402 1 96.31 92 TRP A O 1
ATOM 696 N N . ARG A 1 93 ? -26.969 -15.633 5.598 1 96.56 93 ARG A N 1
ATOM 697 C CA . ARG A 1 93 ? -27.953 -16.688 5.43 1 96.56 93 ARG A CA 1
ATOM 698 C C . ARG A 1 93 ? -27.828 -17.344 4.062 1 96.56 93 ARG A C 1
ATOM 700 O O . ARG A 1 93 ? -27.828 -18.578 3.961 1 96.56 93 ARG A O 1
ATOM 707 N N . LEU A 1 94 ? -27.703 -16.516 3.092 1 95.5 94 LEU A N 1
ATOM 708 C CA . LEU A 1 94 ? -27.562 -17.047 1.735 1 95.5 94 LEU A CA 1
ATOM 709 C C . LEU A 1 94 ? -26.234 -17.766 1.565 1 95.5 94 LEU A C 1
ATOM 711 O O . LEU A 1 94 ? -26.172 -18.828 0.938 1 95.5 94 LEU A O 1
ATOM 715 N N . LEU A 1 95 ? -25.172 -17.234 2.068 1 96.75 95 LEU A N 1
ATOM 716 C CA . LEU A 1 95 ? -23.844 -17.828 1.96 1 96.75 95 LEU A CA 1
ATOM 717 C C . LEU A 1 95 ? -23.781 -19.172 2.654 1 96.75 95 LEU A C 1
ATOM 719 O O . LEU A 1 95 ? -23.297 -20.156 2.084 1 96.75 95 LEU A O 1
ATOM 723 N N . LEU A 1 96 ? -24.344 -19.234 3.852 1 96.75 96 LEU A N 1
ATOM 724 C CA . LEU A 1 96 ? -24.312 -20.484 4.629 1 96.75 96 LEU A CA 1
ATOM 725 C C . LEU A 1 96 ? -25.25 -21.516 4.031 1 96.75 96 LEU A C 1
ATOM 727 O O . LEU A 1 96 ? -24.969 -22.719 4.086 1 96.75 96 LEU A O 1
ATOM 731 N N . LEU A 1 97 ? -26.359 -21.078 3.469 1 96.94 97 LEU A N 1
ATOM 732 C CA . LEU A 1 97 ? -27.25 -22 2.775 1 96.94 97 LEU A CA 1
ATOM 733 C C . LEU A 1 97 ? -26.562 -22.609 1.565 1 96.94 97 LEU A C 1
ATOM 735 O O . LEU A 1 97 ? -26.641 -23.828 1.343 1 96.94 97 LEU A O 1
ATOM 739 N N . GLY A 1 98 ? -25.922 -21.766 0.783 1 97 98 GLY A N 1
ATOM 740 C CA . GLY A 1 98 ? -25.156 -22.281 -0.344 1 97 98 GLY A CA 1
ATOM 741 C C . GLY A 1 98 ? -24.094 -23.281 0.062 1 97 98 GLY A C 1
ATOM 742 O O . GLY A 1 98 ? -23.938 -24.312 -0.582 1 97 98 GLY A O 1
ATOM 743 N N . LEU A 1 99 ? -23.422 -22.953 1.126 1 97.56 99 LEU A N 1
ATOM 744 C CA . LEU A 1 99 ? -22.391 -23.859 1.648 1 97.56 99 LEU A CA 1
ATOM 745 C C . LEU A 1 99 ? -23 -25.172 2.092 1 97.56 99 LEU A C 1
ATOM 747 O O . LEU A 1 99 ? -22.484 -26.25 1.743 1 97.56 99 LEU A O 1
ATOM 751 N N . ALA A 1 100 ? -24.094 -25.109 2.789 1 97.81 100 ALA A N 1
ATOM 752 C CA . ALA A 1 100 ? -24.75 -26.312 3.291 1 97.81 100 ALA A CA 1
ATOM 753 C C . ALA A 1 100 ? -25.234 -27.188 2.141 1 97.81 100 ALA A C 1
ATOM 755 O O . ALA A 1 100 ? -25.078 -28.422 2.176 1 97.81 100 ALA A O 1
ATOM 756 N N . LEU A 1 101 ? -25.797 -26.625 1.162 1 97 101 LEU A N 1
ATOM 757 C CA . LEU A 1 101 ? -26.281 -27.359 0.005 1 97 101 LEU A CA 1
ATOM 758 C C . LEU A 1 101 ? -25.141 -28.031 -0.738 1 97 101 LEU A C 1
ATOM 760 O O . LEU A 1 101 ? -25.281 -29.172 -1.184 1 97 101 LEU A O 1
ATOM 764 N N . SER A 1 102 ? -24.078 -27.297 -0.868 1 96.44 102 SER A N 1
ATOM 765 C CA . SER A 1 102 ? -22.922 -27.875 -1.544 1 96.44 102 SER A CA 1
ATOM 766 C C . SER A 1 102 ? -22.359 -29.047 -0.767 1 96.44 102 SER A C 1
ATOM 768 O O . SER A 1 102 ? -22 -30.078 -1.355 1 96.44 102 SER A O 1
ATOM 770 N N . ILE A 1 103 ? -22.266 -28.906 0.548 1 96.12 103 ILE A N 1
ATOM 771 C CA . ILE A 1 103 ? -21.766 -29.984 1.396 1 96.12 103 ILE A CA 1
ATOM 772 C C . ILE A 1 103 ? -22.719 -31.172 1.317 1 96.12 103 ILE A C 1
ATOM 774 O O . ILE A 1 103 ? -22.281 -32.312 1.141 1 96.12 103 ILE A O 1
ATOM 778 N N . GLY A 1 104 ? -24 -30.969 1.415 1 97 104 GLY A N 1
ATOM 779 C CA . GLY A 1 104 ? -24.984 -32.031 1.301 1 97 104 GLY A CA 1
ATOM 780 C C . GLY A 1 104 ? -24.938 -32.75 -0.026 1 97 104 GLY A C 1
ATOM 781 O O . GLY A 1 104 ? -25.016 -33.969 -0.066 1 97 104 GLY A O 1
ATOM 782 N N . ALA A 1 105 ? -24.797 -31.969 -1.03 1 97 105 ALA A N 1
ATOM 783 C CA . ALA A 1 105 ? -24.688 -32.562 -2.359 1 97 105 ALA A CA 1
ATOM 784 C C . ALA A 1 105 ? -23.438 -33.406 -2.477 1 97 105 ALA A C 1
ATOM 786 O O . ALA A 1 105 ? -23.469 -34.5 -3.074 1 97 105 ALA A O 1
ATOM 787 N N . ASN A 1 106 ? -22.312 -32.906 -1.985 1 95.44 106 ASN A N 1
ATOM 788 C CA . ASN A 1 106 ? -21.078 -33.688 -2.023 1 95.44 106 ASN A CA 1
ATOM 789 C C . ASN A 1 106 ? -21.219 -35 -1.306 1 95.44 106 ASN A C 1
ATOM 791 O O . ASN A 1 106 ? -20.766 -36.031 -1.809 1 95.44 106 ASN A O 1
ATOM 795 N N . ILE A 1 107 ? -21.859 -35 -0.194 1 95.62 107 ILE A N 1
ATOM 796 C CA . ILE A 1 107 ? -22.078 -36.219 0.585 1 95.62 107 ILE A CA 1
ATOM 797 C C . ILE A 1 107 ? -23.031 -37.156 -0.168 1 95.62 107 ILE A C 1
ATOM 799 O O . ILE A 1 107 ? -22.75 -38.375 -0.292 1 95.62 107 ILE A O 1
ATOM 803 N N . TRP A 1 108 ? -24.047 -36.656 -0.723 1 96.88 108 TRP A N 1
ATOM 804 C CA . TRP A 1 108 ? -25.047 -37.438 -1.433 1 96.88 108 TRP A CA 1
ATOM 805 C C . TRP A 1 108 ? -24.438 -38.125 -2.65 1 96.88 108 TRP A C 1
ATOM 807 O O . TRP A 1 108 ? -24.578 -39.344 -2.828 1 96.88 108 TRP A O 1
ATOM 817 N N . PHE A 1 109 ? -23.688 -37.406 -3.34 1 96.25 109 PHE A N 1
ATOM 818 C CA . PHE A 1 109 ? -23.188 -37.938 -4.605 1 96.25 109 PHE A CA 1
ATOM 819 C C . PHE A 1 109 ? -21.906 -38.75 -4.391 1 96.25 109 PHE A C 1
ATOM 821 O O . PHE A 1 109 ? -21.359 -39.312 -5.336 1 96.25 109 PHE A O 1
ATOM 828 N N . HIS A 1 110 ? -21.438 -38.719 -3.16 1 94.31 110 HIS A N 1
ATOM 829 C CA . HIS A 1 110 ? -20.312 -39.594 -2.855 1 94.31 110 HIS A CA 1
ATOM 830 C C . HIS A 1 110 ? -20.781 -40.938 -2.273 1 94.31 110 HIS A C 1
ATOM 832 O O . HIS A 1 110 ? -20.281 -42 -2.654 1 94.31 110 HIS A O 1
ATOM 838 N N . TYR A 1 111 ? -21.891 -40.906 -1.429 1 93.94 111 TYR A N 1
ATOM 839 C CA . TYR A 1 111 ? -22.234 -42.094 -0.661 1 93.94 111 TYR A CA 1
ATOM 840 C C . TYR A 1 111 ? -23.531 -42.719 -1.182 1 93.94 111 TYR A C 1
ATOM 842 O O . TYR A 1 111 ? -23.719 -43.938 -1.074 1 93.94 111 TYR A O 1
ATOM 850 N N . VAL A 1 112 ? -24.422 -42.031 -1.727 1 96.44 112 VAL A N 1
ATOM 851 C CA . VAL A 1 112 ? -25.75 -42.531 -2.086 1 96.44 112 VAL A CA 1
ATOM 852 C C . VAL A 1 112 ? -25.812 -42.781 -3.59 1 96.44 112 VAL A C 1
ATOM 854 O O . VAL A 1 112 ? -26.078 -43.906 -4.027 1 96.44 112 VAL A O 1
ATOM 857 N N . ASP A 1 113 ? -25.578 -41.781 -4.398 1 96.12 113 ASP A N 1
ATOM 858 C CA . ASP A 1 113 ? -25.547 -41.875 -5.855 1 96.12 113 ASP A CA 1
ATOM 859 C C . ASP A 1 113 ? -24.219 -41.344 -6.402 1 96.12 113 ASP A C 1
ATOM 861 O O . ASP A 1 113 ? -24.141 -40.188 -6.867 1 96.12 113 ASP A O 1
ATOM 865 N N . PRO A 1 114 ? -23.281 -42.312 -6.371 1 93.94 114 PRO A N 1
ATOM 866 C CA . PRO A 1 114 ? -21.922 -41.875 -6.68 1 93.94 114 PRO A CA 1
ATOM 867 C C . PRO A 1 114 ? -21.797 -41.25 -8.07 1 93.94 114 PRO A C 1
ATOM 869 O O . PRO A 1 114 ? -22.203 -41.875 -9.062 1 93.94 114 PRO A O 1
ATOM 872 N N . SER A 1 115 ? -21.391 -39.969 -8.141 1 95.25 115 SER A N 1
ATOM 873 C CA . SER A 1 115 ? -21.094 -39.219 -9.359 1 95.25 115 SER A CA 1
ATOM 874 C C . SER A 1 115 ? -20.094 -38.094 -9.086 1 95.25 115 SER A C 1
ATOM 876 O O . SER A 1 115 ? -20.453 -37.062 -8.492 1 95.25 115 SER A O 1
ATOM 878 N N . VAL A 1 116 ? -18.906 -38.312 -9.57 1 94.25 116 VAL A N 1
ATOM 879 C CA . VAL A 1 116 ? -17.875 -37.281 -9.375 1 94.25 116 VAL A CA 1
ATOM 880 C C . VAL A 1 116 ? -18.266 -36.031 -10.148 1 94.25 116 VAL A C 1
ATOM 882 O O . VAL A 1 116 ? -18.078 -34.906 -9.656 1 94.25 116 VAL A O 1
ATOM 885 N N . ASN A 1 117 ? -18.875 -36.188 -11.32 1 95.94 117 ASN A N 1
ATOM 886 C CA . ASN A 1 117 ? -19.312 -35.062 -12.117 1 95.94 117 ASN A CA 1
ATOM 887 C C . ASN A 1 117 ? -20.312 -34.188 -11.352 1 95.94 117 ASN A C 1
ATOM 889 O O . ASN A 1 117 ? -20.203 -32.938 -11.352 1 95.94 117 ASN A O 1
ATOM 893 N N . ALA A 1 118 ? -21.203 -34.844 -10.742 1 96 118 ALA A N 1
ATOM 894 C CA . ALA A 1 118 ? -22.219 -34.094 -10.008 1 96 118 ALA A CA 1
ATOM 895 C C . ALA A 1 118 ? -21.609 -33.312 -8.852 1 96 118 ALA A C 1
ATOM 897 O O . ALA A 1 118 ? -22.031 -32.188 -8.555 1 96 118 ALA A O 1
ATOM 898 N N . ARG A 1 119 ? -20.625 -33.844 -8.188 1 95.81 119 ARG A N 1
ATOM 899 C CA . ARG A 1 119 ? -19.938 -33.156 -7.102 1 95.81 119 ARG A CA 1
ATOM 900 C C . ARG A 1 119 ? -19.188 -31.938 -7.613 1 95.81 119 ARG A C 1
ATOM 902 O O . ARG A 1 119 ? -19.203 -30.875 -6.98 1 95.81 119 ARG A O 1
ATOM 909 N N . VAL A 1 120 ? -18.531 -32.094 -8.75 1 95.75 120 VAL A N 1
ATOM 910 C CA . VAL A 1 120 ? -17.797 -30.984 -9.367 1 95.75 120 VAL A CA 1
ATOM 911 C C . VAL A 1 120 ? -18.766 -29.875 -9.742 1 95.75 120 VAL A C 1
ATOM 913 O O . VAL A 1 120 ? -18.5 -28.688 -9.484 1 95.75 120 VAL A O 1
ATOM 916 N N . VAL A 1 121 ? -19.859 -30.234 -10.305 1 96.81 121 VAL A N 1
ATOM 917 C CA . VAL A 1 121 ? -20.859 -29.281 -10.758 1 96.81 121 VAL A CA 1
ATOM 918 C C . VAL A 1 121 ? -21.391 -28.469 -9.57 1 96.81 121 VAL A C 1
ATOM 920 O O . VAL A 1 121 ? -21.469 -27.234 -9.641 1 96.81 121 VAL A O 1
ATOM 923 N N . THR A 1 122 ? -21.688 -29.125 -8.508 1 96 122 THR A N 1
ATOM 924 C CA . THR A 1 122 ? -22.25 -28.438 -7.348 1 96 122 THR A CA 1
ATOM 925 C C . THR A 1 122 ? -21.219 -27.5 -6.711 1 96 122 THR A C 1
ATOM 927 O O . THR A 1 122 ? -21.531 -26.359 -6.387 1 96 122 THR A O 1
ATOM 930 N N . ALA A 1 123 ? -20.047 -28 -6.508 1 95.31 123 ALA A N 1
ATOM 931 C CA . ALA A 1 123 ? -18.984 -27.188 -5.898 1 95.31 123 ALA A CA 1
ATOM 932 C C . ALA A 1 123 ? -18.641 -26 -6.777 1 95.31 123 ALA A C 1
ATOM 934 O O . ALA A 1 123 ? -18.547 -24.859 -6.297 1 95.31 123 ALA A O 1
ATOM 935 N N . SER A 1 124 ? -18.438 -26.219 -8.062 1 97 124 SER A N 1
ATOM 936 C CA . SER A 1 124 ? -18.062 -25.172 -9 1 97 124 SER A CA 1
ATOM 937 C C . SER A 1 124 ? -19.188 -24.156 -9.172 1 97 124 SER A C 1
ATOM 939 O O . SER A 1 124 ? -18.938 -22.969 -9.336 1 97 124 SER A O 1
ATOM 941 N N . GLY A 1 125 ? -20.422 -24.719 -9.188 1 97.19 125 GLY A N 1
ATOM 942 C CA . GLY A 1 125 ? -21.562 -23.812 -9.258 1 97.19 125 GLY A CA 1
ATOM 943 C C . GLY A 1 125 ? -21.609 -22.844 -8.102 1 97.19 125 GLY A C 1
ATOM 944 O O . GLY A 1 125 ? -21.844 -21.641 -8.305 1 97.19 125 GLY A O 1
ATOM 945 N N . LEU A 1 126 ? -21.375 -23.328 -6.93 1 97.62 126 LEU A N 1
ATOM 946 C CA . LEU A 1 126 ? -21.344 -22.469 -5.758 1 97.62 126 LEU A CA 1
ATOM 947 C C . LEU A 1 126 ? -20.25 -21.406 -5.898 1 97.62 126 LEU A C 1
ATOM 949 O O . LEU A 1 126 ? -20.484 -20.234 -5.652 1 97.62 126 LEU A O 1
ATOM 953 N N . HIS A 1 127 ? -19.047 -21.844 -6.277 1 97.5 127 HIS A N 1
ATOM 954 C CA . HIS A 1 127 ? -17.938 -20.922 -6.406 1 97.5 127 HIS A CA 1
ATOM 955 C C . HIS A 1 127 ? -18.219 -19.859 -7.469 1 97.5 127 HIS A C 1
ATOM 957 O O . HIS A 1 127 ? -17.844 -18.703 -7.297 1 97.5 127 HIS A O 1
ATOM 963 N N . ALA A 1 128 ? -18.875 -20.266 -8.539 1 98.06 128 ALA A N 1
ATOM 964 C CA . ALA A 1 128 ? -19.25 -19.297 -9.578 1 98.06 128 ALA A CA 1
ATOM 965 C C . ALA A 1 128 ? -20.156 -18.203 -9.016 1 98.06 128 ALA A C 1
ATOM 967 O O . ALA A 1 128 ? -19.953 -17.016 -9.289 1 98.06 128 ALA A O 1
ATOM 968 N N . LEU A 1 129 ? -21.062 -18.594 -8.219 1 97.62 129 LEU A N 1
ATOM 969 C CA . LEU A 1 129 ? -22 -17.656 -7.633 1 97.62 129 LEU A CA 1
ATOM 970 C C . LEU A 1 129 ? -21.297 -16.734 -6.629 1 97.62 129 LEU A C 1
ATOM 972 O O . LEU A 1 129 ? -21.578 -15.539 -6.578 1 97.62 129 LEU A O 1
ATOM 976 N N . LEU A 1 130 ? -20.453 -17.281 -5.859 1 97.69 130 LEU A N 1
ATOM 977 C CA . LEU A 1 130 ? -19.75 -16.5 -4.84 1 97.69 130 LEU A CA 1
ATOM 978 C C . LEU A 1 130 ? -18.828 -15.469 -5.48 1 97.69 130 LEU A C 1
ATOM 980 O O . LEU A 1 130 ? -18.859 -14.289 -5.109 1 97.69 130 LEU A O 1
ATOM 984 N N . TRP A 1 131 ? -18.047 -15.859 -6.461 1 97.69 131 TRP A N 1
ATOM 985 C CA . TRP A 1 131 ? -17.172 -14.93 -7.156 1 97.69 131 TRP A CA 1
ATOM 986 C C . TRP A 1 131 ? -17.969 -13.914 -7.965 1 97.69 131 TRP A C 1
ATOM 988 O O . TRP A 1 131 ? -17.578 -12.75 -8.062 1 97.69 131 TRP A O 1
ATOM 998 N N . GLY A 1 132 ? -19.078 -14.43 -8.562 1 97.88 132 GLY A N 1
ATOM 999 C CA . GLY A 1 132 ? -19.969 -13.508 -9.25 1 97.88 132 GLY A CA 1
ATOM 1000 C C . GLY A 1 132 ? -20.547 -12.445 -8.328 1 97.88 132 GLY A C 1
ATOM 1001 O O . GLY A 1 132 ? -20.625 -11.273 -8.703 1 97.88 132 GLY A O 1
ATOM 1002 N N . GLY A 1 133 ? -20.969 -12.836 -7.156 1 97.19 133 GLY A N 1
ATOM 1003 C CA . GLY A 1 133 ? -21.453 -11.891 -6.164 1 97.19 133 GLY A CA 1
ATOM 1004 C C . GLY A 1 133 ? -20.391 -10.891 -5.734 1 97.19 133 GLY A C 1
ATOM 1005 O O . GLY A 1 133 ? -20.688 -9.703 -5.551 1 97.19 133 GLY A O 1
ATOM 1006 N N . SER A 1 134 ? -19.203 -11.359 -5.59 1 97.25 134 SER A N 1
ATOM 1007 C CA . SER A 1 134 ? -18.094 -10.477 -5.238 1 97.25 134 SER A CA 1
ATOM 1008 C C . SER A 1 134 ? -17.844 -9.438 -6.328 1 97.25 134 SER A C 1
ATOM 1010 O O . SER A 1 134 ? -17.688 -8.25 -6.039 1 97.25 134 SER A O 1
ATOM 1012 N N . ALA A 1 135 ? -17.797 -9.945 -7.578 1 97.94 135 ALA A N 1
ATOM 1013 C CA . ALA A 1 135 ? -17.609 -9.039 -8.711 1 97.94 135 ALA A CA 1
ATOM 1014 C C . ALA A 1 135 ? -18.703 -7.98 -8.75 1 97.94 135 ALA A C 1
ATOM 1016 O O . ALA A 1 135 ? -18.422 -6.789 -8.898 1 97.94 135 ALA A O 1
ATOM 1017 N N . TRP A 1 136 ? -19.891 -8.414 -8.555 1 97.44 136 TRP A N 1
ATOM 1018 C CA . TRP A 1 136 ? -21.047 -7.52 -8.586 1 97.44 136 TRP A CA 1
ATOM 1019 C C . TRP A 1 136 ? -20.922 -6.445 -7.508 1 97.44 136 TRP A C 1
ATOM 1021 O O . TRP A 1 136 ? -21.141 -5.262 -7.773 1 97.44 136 TRP A O 1
ATOM 1031 N N . THR A 1 137 ? -20.594 -6.84 -6.34 1 96.56 137 THR A N 1
ATOM 1032 C CA . THR A 1 137 ? -20.453 -5.926 -5.211 1 96.56 137 THR A CA 1
ATOM 1033 C C . THR A 1 137 ? -19.344 -4.91 -5.465 1 96.56 137 THR A C 1
ATOM 1035 O O . THR A 1 137 ? -19.5 -3.727 -5.152 1 96.56 137 THR A O 1
ATOM 1038 N N . ILE A 1 138 ? -18.266 -5.332 -6.016 1 96.62 138 ILE A N 1
ATOM 1039 C CA . ILE A 1 138 ? -17.125 -4.453 -6.297 1 96.62 138 ILE A CA 1
ATOM 1040 C C . ILE A 1 138 ? -17.531 -3.422 -7.348 1 96.62 138 ILE A C 1
ATOM 1042 O O . ILE A 1 138 ? -17.312 -2.221 -7.164 1 96.62 138 ILE A O 1
ATOM 1046 N N . TYR A 1 139 ? -18.203 -3.893 -8.43 1 95.88 139 TYR A N 1
ATOM 1047 C CA . TYR A 1 139 ? -18.562 -3.006 -9.531 1 95.88 139 TYR A CA 1
ATOM 1048 C C . TYR A 1 139 ? -19.609 -1.989 -9.086 1 95.88 139 TYR A C 1
ATOM 1050 O O . TYR A 1 139 ? -19.594 -0.833 -9.516 1 95.88 139 TYR A O 1
ATOM 1058 N N . ARG A 1 140 ? -20.453 -2.312 -8.242 1 94.19 140 ARG A N 1
ATOM 1059 C CA . ARG A 1 140 ? -21.562 -1.463 -7.848 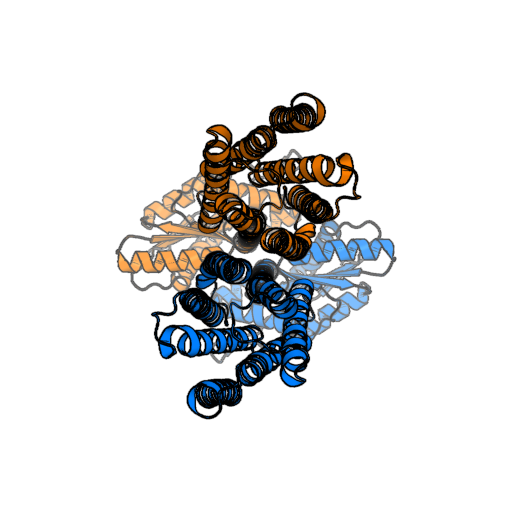1 94.19 140 ARG A CA 1
ATOM 1060 C C . ARG A 1 140 ? -21.125 -0.432 -6.812 1 94.19 140 ARG A C 1
ATOM 1062 O O . ARG A 1 140 ? -21.75 0.626 -6.684 1 94.19 140 ARG A O 1
ATOM 1069 N N . ASN A 1 141 ? -20.062 -0.73 -6.105 1 92.56 141 ASN A N 1
ATOM 1070 C CA . ASN A 1 141 ? -19.703 0.134 -4.984 1 92.56 141 ASN A CA 1
ATOM 1071 C C . ASN A 1 141 ? -18.312 0.744 -5.172 1 92.56 141 ASN A C 1
ATOM 1073 O O . ASN A 1 141 ? -17.625 1.023 -4.195 1 92.56 141 ASN A O 1
ATOM 1077 N N . MET A 1 142 ? -17.906 0.911 -6.395 1 89.88 142 MET A N 1
ATOM 1078 C CA . MET A 1 142 ? -16.625 1.537 -6.684 1 89.88 142 MET A CA 1
ATOM 1079 C C . MET A 1 142 ? -16.609 2.992 -6.227 1 89.88 142 MET A C 1
ATOM 1081 O O . MET A 1 142 ? -17.609 3.695 -6.352 1 89.88 142 MET A O 1
ATOM 1085 N N . PRO A 1 143 ? -15.438 3.369 -5.633 1 81.81 143 PRO A N 1
ATOM 1086 C CA . PRO A 1 143 ? -15.375 4.77 -5.211 1 81.81 143 PRO A CA 1
ATOM 1087 C C . PRO A 1 143 ? -15.406 5.742 -6.387 1 81.81 143 PRO A C 1
ATOM 1089 O O . PRO A 1 143 ? -14.859 5.441 -7.453 1 81.81 143 PRO A O 1
ATOM 1092 N N . LEU A 1 144 ? -15.898 7 -6.168 1 73.5 144 LEU A N 1
ATOM 1093 C CA . LEU A 1 144 ? -16.062 8 -7.215 1 73.5 144 LEU A CA 1
ATOM 1094 C C . LEU A 1 144 ? -14.867 8.945 -7.258 1 73.5 144 LEU A C 1
ATOM 1096 O O . LEU A 1 144 ? -14.508 9.453 -8.32 1 73.5 144 LEU A O 1
ATOM 1100 N N . ARG A 1 145 ? -14.242 9.266 -6.188 1 65 145 ARG A N 1
ATOM 1101 C CA . ARG A 1 145 ? -13.258 10.344 -6.105 1 65 145 ARG A CA 1
ATOM 1102 C C . ARG A 1 145 ? -11.844 9.781 -6.004 1 65 145 ARG A C 1
ATOM 1104 O O . ARG A 1 145 ? -10.898 10.516 -5.715 1 65 145 ARG A O 1
ATOM 1111 N N . ARG A 1 146 ? -11.68 8.398 -6.285 1 73.62 146 ARG A N 1
ATOM 1112 C CA . ARG A 1 146 ? -10.359 7.789 -6.199 1 73.62 146 ARG A CA 1
ATOM 1113 C C . ARG A 1 146 ? -10.07 6.938 -7.43 1 73.62 146 ARG A C 1
ATOM 1115 O O . ARG A 1 146 ? -10.953 6.707 -8.258 1 73.62 146 ARG A O 1
ATOM 1122 N N . SER A 1 147 ? -8.719 6.727 -7.496 1 77.56 147 SER A N 1
ATOM 1123 C CA . SER A 1 147 ? -8.352 5.832 -8.594 1 77.56 147 SER A CA 1
ATOM 1124 C C . SER A 1 147 ? -9.148 4.531 -8.531 1 77.56 147 SER A C 1
ATOM 1126 O O . SER A 1 147 ? -9.312 3.947 -7.453 1 77.56 147 SER A O 1
ATOM 1128 N N . ARG A 1 148 ? -9.758 4.098 -9.695 1 89.12 148 ARG A N 1
ATOM 1129 C CA . ARG A 1 148 ? -10.586 2.896 -9.773 1 89.12 148 ARG A CA 1
ATOM 1130 C C . ARG A 1 148 ? -9.773 1.706 -10.281 1 89.12 148 ARG A C 1
ATOM 1132 O O . ARG A 1 148 ? -10.336 0.635 -10.539 1 89.12 148 ARG A O 1
ATOM 1139 N N . TYR A 1 149 ? -8.539 1.85 -10.5 1 88.25 149 TYR A N 1
ATOM 1140 C CA . TYR A 1 149 ? -7.695 0.812 -11.078 1 88.25 149 TYR A CA 1
ATOM 1141 C C . TYR A 1 149 ? -7.742 -0.46 -10.234 1 88.25 149 TYR A C 1
ATOM 1143 O O . TYR A 1 149 ? -7.988 -1.549 -10.766 1 88.25 149 TYR A O 1
ATOM 1151 N N . SER A 1 150 ? -7.488 -0.336 -8.922 1 90.5 150 SER A N 1
ATOM 1152 C CA . SER A 1 150 ? -7.457 -1.496 -8.031 1 90.5 150 SER A CA 1
ATOM 1153 C C . SER A 1 150 ? -8.805 -2.209 -8.016 1 90.5 150 SER A C 1
ATOM 1155 O O . SER A 1 150 ? -8.859 -3.439 -7.965 1 90.5 150 SER A O 1
ATOM 1157 N N . TYR A 1 151 ? -9.898 -1.484 -8.109 1 93.31 151 TYR A N 1
ATOM 1158 C CA . TYR A 1 151 ? -11.242 -2.062 -8.094 1 93.31 151 TYR A CA 1
ATOM 1159 C C . TYR A 1 151 ? -11.531 -2.797 -9.391 1 93.31 151 TYR A C 1
ATOM 1161 O O . TYR A 1 151 ? -12.133 -3.873 -9.383 1 93.31 151 TYR A O 1
ATOM 1169 N N . TRP A 1 152 ? -11.125 -2.184 -10.477 1 93.56 152 TRP A N 1
ATOM 1170 C CA . TRP A 1 152 ? -11.258 -2.871 -11.758 1 93.56 152 TRP A CA 1
ATOM 1171 C C . TRP A 1 152 ? -10.445 -4.164 -11.766 1 93.56 152 TRP A C 1
ATOM 1173 O O . TRP A 1 152 ? -10.914 -5.195 -12.258 1 93.56 152 TRP A O 1
ATOM 1183 N N . PHE A 1 153 ? -9.258 -4.086 -11.297 1 93.69 153 PHE A N 1
ATOM 1184 C CA . PHE A 1 153 ? -8.422 -5.285 -11.242 1 93.69 153 PHE A CA 1
ATOM 1185 C C . PHE A 1 153 ? -9.117 -6.387 -10.445 1 93.69 153 PHE A C 1
ATOM 1187 O O . PHE A 1 153 ? -9.234 -7.516 -10.922 1 93.69 153 PHE A O 1
ATOM 1194 N N . ALA A 1 154 ? -9.547 -6.094 -9.242 1 94.94 154 ALA A N 1
ATOM 1195 C CA . ALA A 1 154 ? -10.211 -7.07 -8.383 1 94.94 154 ALA A CA 1
ATOM 1196 C C . ALA A 1 154 ? -11.516 -7.559 -9.016 1 94.94 154 ALA A C 1
ATOM 1198 O O . ALA A 1 154 ? -11.805 -8.758 -9.008 1 94.94 154 ALA A O 1
ATOM 1199 N N . GLY A 1 155 ? -12.297 -6.602 -9.562 1 96.38 155 GLY A N 1
ATOM 1200 C CA . GLY A 1 155 ? -13.555 -6.953 -10.203 1 96.38 155 GLY A CA 1
ATOM 1201 C C . GLY A 1 155 ? -13.383 -7.875 -11.391 1 96.38 155 GLY A C 1
ATOM 1202 O O . GLY A 1 155 ? -14.102 -8.867 -11.531 1 96.38 155 GLY A O 1
ATOM 1203 N N . VAL A 1 156 ? -12.438 -7.574 -12.227 1 96 156 VAL A N 1
ATOM 1204 C CA . VAL A 1 156 ? -12.164 -8.383 -13.406 1 96 156 VAL A CA 1
ATOM 1205 C C . VAL A 1 156 ? -11.68 -9.766 -12.984 1 96 156 VAL A C 1
ATOM 1207 O O . VAL A 1 156 ? -12.094 -10.773 -13.562 1 96 156 VAL A O 1
ATOM 1210 N N . THR A 1 157 ? -10.766 -9.789 -12.039 1 95.25 157 THR A N 1
ATOM 1211 C CA . THR A 1 157 ? -10.297 -11.07 -11.531 1 95.25 157 THR A CA 1
ATOM 1212 C C . THR A 1 157 ? -11.453 -11.914 -11.016 1 95.25 157 THR A C 1
ATOM 1214 O O . THR A 1 157 ? -11.555 -13.102 -11.32 1 95.25 157 THR A O 1
ATOM 1217 N N . ALA A 1 158 ? -12.32 -11.32 -10.211 1 97.56 158 ALA A N 1
ATOM 1218 C CA . ALA A 1 158 ? -13.484 -12.023 -9.695 1 97.56 158 ALA A CA 1
ATOM 1219 C C . ALA A 1 158 ? -14.391 -12.5 -10.828 1 97.56 158 ALA A C 1
ATOM 1221 O O . ALA A 1 158 ? -14.945 -13.594 -10.766 1 97.56 158 ALA A O 1
ATOM 1222 N N . THR A 1 159 ? -14.539 -11.688 -11.844 1 97.75 159 THR A N 1
ATOM 1223 C CA . THR A 1 159 ? -15.367 -12.039 -12.992 1 97.75 159 THR A CA 1
ATOM 1224 C C . THR A 1 159 ? -14.773 -13.234 -13.734 1 97.75 159 THR A C 1
ATOM 1226 O O . THR A 1 159 ? -15.5 -14.164 -14.094 1 97.75 159 THR A O 1
ATOM 1229 N N . VAL A 1 160 ? -13.5 -13.188 -13.977 1 96.5 160 VAL A N 1
ATOM 1230 C CA . VAL A 1 160 ? -12.82 -14.289 -14.648 1 96.5 160 VAL A CA 1
ATOM 1231 C C . VAL A 1 160 ? -12.969 -15.57 -13.828 1 96.5 160 VAL A C 1
ATOM 1233 O O . VAL A 1 160 ? -13.219 -16.641 -14.375 1 96.5 160 VAL A O 1
ATOM 1236 N N . ALA A 1 161 ? -12.797 -15.477 -12.539 1 96.69 161 ALA A N 1
ATOM 1237 C CA . ALA A 1 161 ? -12.977 -16.625 -11.656 1 96.69 161 ALA A CA 1
ATOM 1238 C C . ALA A 1 161 ? -14.398 -17.156 -11.75 1 96.69 161 ALA A C 1
ATOM 1240 O O . ALA A 1 161 ? -14.609 -18.375 -11.844 1 96.69 161 ALA A O 1
ATOM 1241 N N . ALA A 1 162 ? -15.375 -16.266 -11.727 1 98.25 162 ALA A N 1
ATOM 1242 C CA . ALA A 1 162 ? -16.781 -16.656 -11.82 1 98.25 162 ALA A CA 1
ATOM 1243 C C . ALA A 1 162 ? -17.062 -17.359 -13.148 1 98.25 162 ALA A C 1
ATOM 1245 O O . ALA A 1 162 ? -17.688 -18.422 -13.172 1 98.25 162 ALA A O 1
ATOM 1246 N N . LEU A 1 163 ? -16.609 -16.844 -14.211 1 97.69 163 LEU A N 1
ATOM 1247 C CA . LEU A 1 163 ? -16.828 -17.406 -15.539 1 97.69 163 LEU A CA 1
ATOM 1248 C C . LEU A 1 163 ? -16.109 -18.734 -15.68 1 97.69 163 LEU A C 1
ATOM 1250 O O . LEU A 1 163 ? -16.625 -19.672 -16.312 1 97.69 163 LEU A O 1
ATOM 1254 N N . GLY A 1 164 ? -14.883 -18.781 -15.148 1 97 164 GLY A N 1
ATOM 1255 C CA . GLY A 1 164 ? -14.164 -20.031 -15.156 1 97 164 GLY A CA 1
ATOM 1256 C C . GLY A 1 164 ? -14.906 -21.156 -14.453 1 97 164 GLY A C 1
ATOM 1257 O O . GLY A 1 164 ? -15.016 -22.266 -14.977 1 97 164 GLY A O 1
ATOM 1258 N N . HIS A 1 165 ? -15.438 -20.891 -13.312 1 97.44 165 HIS A N 1
ATOM 1259 C CA . HIS A 1 165 ? -16.172 -21.891 -12.562 1 97.44 165 HIS A CA 1
ATOM 1260 C C . HIS A 1 165 ? -17.516 -22.203 -13.227 1 97.44 165 HIS A C 1
ATOM 1262 O O . HIS A 1 165 ? -17.984 -23.344 -13.164 1 97.44 165 HIS A O 1
ATOM 1268 N N . ALA A 1 166 ? -18.109 -21.203 -13.836 1 98.06 166 ALA A N 1
ATOM 1269 C CA . ALA A 1 166 ? -19.328 -21.453 -14.594 1 98.06 166 ALA A CA 1
ATOM 1270 C C . ALA A 1 166 ? -19.062 -22.391 -15.773 1 98.06 166 ALA A C 1
ATOM 1272 O O . ALA A 1 166 ? -19.844 -23.297 -16.031 1 98.06 166 ALA A O 1
ATOM 1273 N N . LEU A 1 167 ? -18.016 -22.094 -16.438 1 97.75 167 LEU A N 1
ATOM 1274 C CA . LEU A 1 167 ? -17.625 -22.969 -17.531 1 97.75 167 LEU A CA 1
ATOM 1275 C C . LEU A 1 167 ? -17.375 -24.391 -17.031 1 97.75 167 LEU A C 1
ATOM 1277 O O . LEU A 1 167 ? -17.766 -25.359 -17.688 1 97.75 167 LEU A O 1
ATOM 1281 N N . ARG A 1 168 ? -16.688 -24.547 -15.914 1 96.56 168 ARG A N 1
ATOM 1282 C CA . ARG A 1 168 ? -16.422 -25.844 -15.312 1 96.56 168 ARG A CA 1
ATOM 1283 C C . ARG A 1 168 ? -17.734 -26.562 -14.984 1 96.56 168 ARG A C 1
ATOM 1285 O O . ARG A 1 168 ? -17.875 -27.766 -15.227 1 96.56 168 ARG A O 1
ATOM 1292 N N . THR A 1 169 ? -18.672 -25.812 -14.492 1 97.19 169 THR A N 1
ATOM 1293 C CA . THR A 1 169 ? -20 -26.359 -14.211 1 97.19 169 THR A CA 1
ATOM 1294 C C . THR A 1 169 ? -20.656 -26.875 -15.492 1 97.19 169 THR A C 1
ATOM 1296 O O . THR A 1 169 ? -21.203 -27.969 -15.508 1 97.19 169 THR A O 1
ATOM 1299 N N . ALA A 1 170 ? -20.531 -26.172 -16.516 1 97.69 170 ALA A N 1
ATOM 1300 C CA . ALA A 1 170 ? -21.141 -26.547 -17.781 1 97.69 170 ALA A CA 1
ATOM 1301 C C . ALA A 1 170 ? -20.469 -27.766 -18.391 1 97.69 170 ALA A C 1
ATOM 1303 O O . ALA A 1 170 ? -21.141 -28.703 -18.844 1 97.69 170 ALA A O 1
ATOM 1304 N N . VAL A 1 171 ? -19.188 -27.828 -18.375 1 96.88 171 VAL A N 1
ATOM 1305 C CA . VAL A 1 171 ? -18.422 -28.906 -18.984 1 96.88 171 VAL A CA 1
ATOM 1306 C C . VAL A 1 171 ? -18.75 -30.219 -18.297 1 96.88 171 VAL A C 1
ATOM 1308 O O . VAL A 1 171 ? -19.016 -31.234 -18.969 1 96.88 171 VAL A O 1
ATOM 1311 N N . TYR A 1 172 ? -18.797 -30.203 -17.016 1 95.88 172 TYR A N 1
ATOM 1312 C CA . TYR A 1 172 ? -19.031 -31.438 -16.297 1 95.88 172 TYR A CA 1
ATOM 1313 C C . TYR A 1 172 ? -20.531 -31.719 -16.156 1 95.88 172 TYR A C 1
ATOM 1315 O O . TYR A 1 172 ? -20.953 -32.875 -16.125 1 95.88 172 TYR A O 1
ATOM 1323 N N . GLY A 1 173 ? -21.297 -30.719 -16.094 1 96.25 173 GLY A N 1
ATOM 1324 C CA . GLY A 1 173 ? -22.734 -30.875 -16.016 1 96.25 173 GLY A CA 1
ATOM 1325 C C . GLY A 1 173 ? -23.359 -31.422 -17.297 1 96.25 173 GLY A C 1
ATOM 1326 O O . GLY A 1 173 ? -24.281 -32.219 -17.25 1 96.25 173 GLY A O 1
ATOM 1327 N N . LEU A 1 174 ? -22.812 -31.016 -18.391 1 96.25 174 LEU A N 1
ATOM 1328 C CA . LEU A 1 174 ? -23.312 -31.469 -19.688 1 96.25 174 LEU A CA 1
ATOM 1329 C C . LEU A 1 174 ? -22.594 -32.75 -20.141 1 96.25 174 LEU A C 1
ATOM 1331 O O . LEU A 1 174 ? -22.781 -33.219 -21.266 1 96.25 174 LEU A O 1
ATOM 1335 N N . GLN A 1 175 ? -21.672 -33.219 -19.312 1 93.69 175 GLN A N 1
ATOM 1336 C CA . GLN A 1 175 ? -20.953 -34.469 -19.5 1 93.69 175 GLN A CA 1
ATOM 1337 C C . GLN A 1 175 ? -20.062 -34.406 -20.734 1 93.69 175 GLN A C 1
ATOM 1339 O O . GLN A 1 175 ? -19.891 -35.375 -21.453 1 93.69 175 GLN A O 1
ATOM 1344 N N . ILE A 1 176 ? -19.672 -33.25 -21.016 1 93.12 176 ILE A N 1
ATOM 1345 C CA . ILE A 1 176 ? -18.656 -33.094 -22.047 1 93.12 176 ILE A CA 1
ATOM 1346 C C . ILE A 1 176 ? -17.375 -33.812 -21.641 1 93.12 176 ILE A C 1
ATOM 1348 O O . ILE A 1 176 ? -16.719 -34.469 -22.469 1 93.12 176 ILE A O 1
ATOM 1352 N N . GLU A 1 177 ? -17.047 -33.688 -20.391 1 91.19 177 GLU A N 1
ATOM 1353 C CA . GLU A 1 177 ? -15.969 -34.438 -19.766 1 91.19 177 GLU A CA 1
ATOM 1354 C C . GLU A 1 177 ? -16.469 -35.219 -18.547 1 91.19 177 GLU A C 1
ATOM 1356 O O . GLU A 1 177 ? -17.312 -34.719 -17.797 1 91.19 177 GLU A O 1
ATOM 1361 N N . GLN A 1 178 ? -15.977 -36.438 -18.531 1 89.75 178 GLN A N 1
ATOM 1362 C CA . GLN A 1 178 ? -16.234 -37.25 -17.359 1 89.75 178 GLN A CA 1
ATOM 1363 C C . GLN A 1 178 ? -14.961 -37.469 -16.547 1 89.75 178 GLN A C 1
ATOM 1365 O O . GLN A 1 178 ? -13.898 -37.719 -17.125 1 89.75 178 GLN A O 1
ATOM 1370 N N . THR A 1 179 ? -15.047 -37.188 -15.281 1 86.62 179 THR A N 1
ATOM 1371 C CA . THR A 1 179 ? -13.859 -37.344 -14.453 1 86.62 179 THR A CA 1
ATOM 1372 C C . THR A 1 179 ? -14.078 -38.406 -13.367 1 86.62 179 THR A C 1
ATOM 1374 O O . THR A 1 179 ? -15.203 -38.594 -12.914 1 86.62 179 THR A O 1
ATOM 1377 N N . GLN A 1 180 ? -13.023 -39.125 -13.125 1 83.56 180 GLN A N 1
ATOM 1378 C CA . GLN A 1 180 ? -13.07 -40.156 -12.078 1 83.56 180 GLN A CA 1
ATOM 1379 C C . GLN A 1 180 ? -12.555 -39.594 -10.758 1 83.56 180 GLN A C 1
ATOM 1381 O O . GLN A 1 180 ? -12.719 -40.219 -9.711 1 83.56 180 GLN A O 1
ATOM 1386 N N . GLY A 1 181 ? -11.992 -38.469 -10.82 1 84.81 181 GLY A N 1
ATOM 1387 C CA . GLY A 1 181 ? -11.461 -37.875 -9.609 1 84.81 181 GLY A CA 1
ATOM 1388 C C . GLY A 1 181 ? -10.633 -36.625 -9.867 1 84.81 181 GLY A C 1
ATOM 1389 O O . GLY A 1 181 ? -10.352 -36.281 -11.023 1 84.81 181 GLY A O 1
ATOM 1390 N N . LEU A 1 182 ? -10.32 -36 -8.75 1 85 182 LEU A N 1
ATOM 1391 C CA . LEU A 1 182 ? -9.625 -34.719 -8.781 1 85 182 LEU A CA 1
ATOM 1392 C C . LEU A 1 182 ? -8.242 -34.875 -9.414 1 85 182 LEU A C 1
ATOM 1394 O O . LEU A 1 182 ? -7.797 -33.969 -10.141 1 85 182 LEU A O 1
ATOM 1398 N N . LEU A 1 183 ? -7.574 -36.062 -9.25 1 84.44 183 LEU A N 1
ATOM 1399 C CA . LEU A 1 183 ? -6.18 -36.219 -9.641 1 84.44 183 LEU A CA 1
ATOM 1400 C C . LEU A 1 183 ? -6.07 -36.812 -11.039 1 84.44 183 LEU A C 1
ATOM 1402 O O . LEU A 1 183 ? -4.969 -37.094 -11.516 1 84.44 183 LEU A O 1
ATOM 1406 N N . GLN A 1 184 ? -7.262 -36.906 -11.664 1 84.56 184 GLN A N 1
ATOM 1407 C CA . GLN A 1 184 ? -7.234 -37.375 -13.047 1 84.56 184 GLN A CA 1
ATOM 1408 C C . GLN A 1 184 ? -6.629 -36.344 -13.977 1 84.56 184 GLN A C 1
ATOM 1410 O O . GLN A 1 184 ? -6.977 -35.156 -13.898 1 84.56 184 GLN A O 1
ATOM 1415 N N . SER A 1 185 ? -5.695 -36.781 -14.789 1 84.94 185 SER A N 1
ATOM 1416 C CA . SER A 1 185 ? -5.008 -35.844 -15.688 1 84.94 185 SER A CA 1
ATOM 1417 C C . SER A 1 185 ? -5.734 -35.75 -17.031 1 84.94 185 SER A C 1
ATOM 1419 O O . SER A 1 185 ? -5.469 -36.5 -17.953 1 84.94 185 SER A O 1
ATOM 1421 N N . SER A 1 186 ? -6.75 -34.969 -17.141 1 86.88 186 SER A N 1
ATOM 1422 C CA . SER A 1 186 ? -7.418 -34.625 -18.375 1 86.88 186 SER A CA 1
ATOM 1423 C C . SER A 1 186 ? -7.164 -33.156 -18.734 1 86.88 186 SER A C 1
ATOM 1425 O O . SER A 1 186 ? -6.766 -32.375 -17.875 1 86.88 186 SER A O 1
ATOM 1427 N N . VAL A 1 187 ? -7.309 -32.875 -19.984 1 85.19 187 VAL A N 1
ATOM 1428 C CA . VAL A 1 187 ? -7.047 -31.516 -20.438 1 85.19 187 VAL A CA 1
ATOM 1429 C C . VAL A 1 187 ? -7.945 -30.531 -19.703 1 85.19 187 VAL A C 1
ATOM 1431 O O . VAL A 1 187 ? -7.484 -29.484 -19.234 1 85.19 187 VAL A O 1
ATOM 1434 N N . TRP A 1 188 ? -9.148 -30.859 -19.547 1 89.31 188 TRP A N 1
ATOM 1435 C CA . TRP A 1 188 ? -10.109 -30 -18.891 1 89.31 188 TRP A CA 1
ATOM 1436 C C . TRP A 1 188 ? -9.766 -29.844 -17.406 1 89.31 188 TRP A C 1
ATOM 1438 O O . TRP A 1 188 ? -9.742 -28.719 -16.891 1 89.31 188 TRP A O 1
ATOM 1448 N N . ASN A 1 189 ? -9.469 -30.922 -16.75 1 89.62 189 ASN A N 1
ATOM 1449 C CA . ASN A 1 189 ? -9.172 -30.875 -15.32 1 89.62 189 ASN A CA 1
ATOM 1450 C C . ASN A 1 189 ? -7.895 -30.094 -15.039 1 89.62 189 ASN A C 1
ATOM 1452 O O . ASN A 1 189 ? -7.859 -29.266 -14.117 1 89.62 189 ASN A O 1
ATOM 1456 N N . VAL A 1 190 ? -6.926 -30.328 -15.828 1 86.94 190 VAL A N 1
ATOM 1457 C CA . VAL A 1 190 ? -5.652 -29.625 -15.648 1 86.94 190 VAL A CA 1
ATOM 1458 C C . VAL A 1 190 ? -5.832 -28.141 -15.898 1 86.94 190 VAL A C 1
ATOM 1460 O O . VAL A 1 190 ? -5.305 -27.312 -15.164 1 86.94 190 VAL A O 1
ATOM 1463 N N . ALA A 1 191 ? -6.562 -27.781 -16.906 1 88.19 191 ALA A N 1
ATOM 1464 C CA . ALA A 1 191 ? -6.816 -26.391 -17.219 1 88.19 191 ALA A CA 1
ATOM 1465 C C . ALA A 1 191 ? -7.555 -25.688 -16.062 1 88.19 191 ALA A C 1
ATOM 1467 O O . ALA A 1 191 ? -7.18 -24.594 -15.648 1 88.19 191 ALA A O 1
ATOM 1468 N N . PHE A 1 192 ? -8.523 -26.328 -15.555 1 91 192 PHE A N 1
ATOM 1469 C CA . PHE A 1 192 ? -9.312 -25.734 -14.477 1 91 192 PHE A CA 1
ATOM 1470 C C . PHE A 1 192 ? -8.477 -25.625 -13.203 1 91 192 PHE A C 1
ATOM 1472 O O . PHE A 1 192 ? -8.578 -24.625 -12.477 1 91 192 PHE A O 1
ATOM 1479 N N . LEU A 1 193 ? -7.707 -26.656 -12.906 1 88.06 193 LEU A N 1
ATOM 1480 C CA . LEU A 1 193 ? -6.832 -26.578 -11.734 1 88.06 193 LEU A CA 1
ATOM 1481 C C . LEU A 1 193 ? -5.816 -25.453 -11.883 1 88.06 193 LEU A C 1
ATOM 1483 O O . LEU A 1 193 ? -5.516 -24.75 -10.914 1 88.06 193 LEU A O 1
ATOM 1487 N N . ALA A 1 194 ? -5.34 -25.281 -13.078 1 85.88 194 ALA A N 1
ATOM 1488 C CA . ALA A 1 194 ? -4.379 -24.219 -13.352 1 85.88 194 ALA A CA 1
ATOM 1489 C C . ALA A 1 194 ? -4.992 -22.844 -13.086 1 85.88 194 ALA A C 1
ATOM 1491 O O . ALA A 1 194 ? -4.367 -21.984 -12.461 1 85.88 194 ALA A O 1
ATOM 1492 N N . ILE A 1 195 ? -6.152 -22.656 -13.531 1 86.06 195 ILE A N 1
ATOM 1493 C CA . ILE A 1 195 ? -6.859 -21.391 -13.297 1 86.06 195 ILE A CA 1
ATOM 1494 C C . ILE A 1 195 ? -7.125 -21.219 -11.805 1 86.06 195 ILE A C 1
ATOM 1496 O O . ILE A 1 195 ? -6.992 -20.125 -11.266 1 86.06 195 ILE A O 1
ATOM 1500 N N . GLY A 1 196 ? -7.469 -22.312 -11.148 1 87.56 196 GLY A N 1
ATOM 1501 C CA . GLY A 1 196 ? -7.727 -22.281 -9.719 1 87.56 196 GLY A CA 1
ATOM 1502 C C . GLY A 1 196 ? -6.535 -21.828 -8.906 1 87.56 196 GLY A C 1
ATOM 1503 O O . GLY A 1 196 ? -6.695 -21.141 -7.887 1 87.56 196 GLY A O 1
ATOM 1504 N N . VAL A 1 197 ? -5.375 -22.188 -9.359 1 86.19 197 VAL A N 1
ATOM 1505 C CA . VAL A 1 197 ? -4.141 -21.812 -8.68 1 86.19 197 VAL A CA 1
ATOM 1506 C C . VAL A 1 197 ? -4.016 -20.281 -8.641 1 86.19 197 VAL A C 1
ATOM 1508 O O . VAL A 1 197 ? -3.498 -19.719 -7.672 1 86.19 197 VAL A O 1
ATOM 1511 N N . LEU A 1 198 ? -4.582 -19.656 -9.602 1 89.12 198 LEU A N 1
ATOM 1512 C CA . LEU A 1 198 ? -4.34 -18.219 -9.781 1 89.12 198 LEU A CA 1
ATOM 1513 C C . LEU A 1 198 ? -5.453 -17.406 -9.141 1 89.12 198 LEU A C 1
ATOM 1515 O O . LEU A 1 198 ? -5.27 -16.219 -8.859 1 89.12 198 LEU A O 1
ATOM 1519 N N . VAL A 1 199 ? -6.543 -17.984 -8.906 1 90.81 199 VAL A N 1
ATOM 1520 C CA . VAL A 1 199 ? -7.73 -17.234 -8.516 1 90.81 199 VAL A CA 1
ATOM 1521 C C . VAL A 1 199 ? -7.512 -16.609 -7.145 1 90.81 199 VAL A C 1
ATOM 1523 O O . VAL A 1 199 ? -7.598 -15.383 -7 1 90.81 199 VAL A O 1
ATOM 1526 N N . MET A 1 200 ? -7.164 -17.422 -6.184 1 89.38 200 MET A N 1
ATOM 1527 C CA . MET A 1 200 ? -7.082 -16.922 -4.812 1 89.38 200 MET A CA 1
ATOM 1528 C C . MET A 1 200 ? -5.949 -15.914 -4.66 1 89.38 200 MET A C 1
ATOM 1530 O O . MET A 1 200 ? -6.152 -14.828 -4.121 1 89.38 200 MET A O 1
ATOM 1534 N N . PRO A 1 201 ? -4.793 -16.188 -5.148 1 87.88 201 PRO A N 1
ATOM 1535 C CA . PRO A 1 201 ? -3.721 -15.203 -5.031 1 87.88 201 PRO A CA 1
ATOM 1536 C C . PRO A 1 201 ? -4.035 -13.898 -5.762 1 87.88 201 PRO A C 1
ATOM 1538 O O . PRO A 1 201 ? -3.736 -12.812 -5.258 1 87.88 201 PRO A O 1
ATOM 1541 N N . SER A 1 202 ? -4.602 -14.016 -6.941 1 92.25 202 SER A N 1
ATOM 1542 C CA . SER A 1 202 ? -4.941 -12.82 -7.711 1 92.25 202 SER A CA 1
ATOM 1543 C C . SER A 1 202 ? -5.988 -11.977 -6.992 1 92.25 202 SER A C 1
ATOM 1545 O O . SER A 1 202 ? -5.887 -10.75 -6.949 1 92.25 202 SER A O 1
ATOM 1547 N N . MET A 1 203 ? -6.941 -12.656 -6.453 1 93.62 203 MET A N 1
ATOM 1548 C CA . MET A 1 203 ? -7.977 -11.945 -5.703 1 93.62 203 MET A CA 1
ATOM 1549 C C . MET A 1 203 ? -7.395 -11.305 -4.453 1 93.62 203 MET A C 1
ATOM 1551 O O . MET A 1 203 ? -7.758 -10.18 -4.102 1 93.62 203 MET A O 1
ATOM 1555 N N . THR A 1 204 ? -6.562 -12.016 -3.83 1 91.38 204 THR A N 1
ATOM 1556 C CA . THR A 1 204 ? -5.906 -11.469 -2.648 1 91.38 204 THR A CA 1
ATOM 1557 C C . THR A 1 204 ? -5.082 -10.242 -3.012 1 91.38 204 THR A C 1
ATOM 1559 O O . THR A 1 204 ? -5.109 -9.234 -2.297 1 91.38 204 THR A O 1
ATOM 1562 N N . LEU A 1 205 ? -4.406 -10.328 -4.098 1 89.19 205 LEU A N 1
ATOM 1563 C CA . LEU A 1 205 ? -3.637 -9.188 -4.574 1 89.19 205 LEU A CA 1
ATOM 1564 C C . LEU A 1 205 ? -4.551 -8 -4.863 1 89.19 205 LEU A C 1
ATOM 1566 O O . LEU A 1 205 ? -4.223 -6.859 -4.527 1 89.19 205 LEU A O 1
ATOM 1570 N N . GLY A 1 206 ? -5.652 -8.328 -5.496 1 91.88 206 GLY A N 1
ATOM 1571 C CA . GLY A 1 206 ? -6.625 -7.273 -5.73 1 91.88 206 GLY A CA 1
ATOM 1572 C C . GLY A 1 206 ? -7.113 -6.613 -4.453 1 91.88 206 GLY A C 1
ATOM 1573 O O . GLY A 1 206 ? -7.223 -5.387 -4.383 1 91.88 206 GLY A O 1
ATOM 1574 N N . MET A 1 207 ? -7.324 -7.375 -3.463 1 92.69 207 MET A N 1
ATOM 1575 C CA . MET A 1 207 ? -7.766 -6.863 -2.168 1 92.69 207 MET A CA 1
ATOM 1576 C C . MET A 1 207 ? -6.676 -6.016 -1.521 1 92.69 207 MET A C 1
ATOM 1578 O O . MET A 1 207 ? -6.957 -4.945 -0.975 1 92.69 207 MET A O 1
ATOM 1582 N N . ILE A 1 208 ? -5.547 -6.488 -1.595 1 87.69 208 ILE A N 1
ATOM 1583 C CA . ILE A 1 208 ? -4.418 -5.766 -1.021 1 87.69 208 ILE A CA 1
ATOM 1584 C C . ILE A 1 208 ? -4.277 -4.406 -1.705 1 87.69 208 ILE A C 1
ATOM 1586 O O . ILE A 1 208 ? -4.07 -3.391 -1.041 1 87.69 208 ILE A O 1
ATOM 1590 N N . MET A 1 209 ? -4.363 -4.379 -2.984 1 89.44 209 MET A N 1
ATOM 1591 C CA . MET A 1 209 ? -4.305 -3.127 -3.738 1 89.44 209 MET A CA 1
ATOM 1592 C C . MET A 1 209 ? -5.391 -2.162 -3.275 1 89.44 209 MET A C 1
ATOM 1594 O O . MET A 1 209 ? -5.125 -0.977 -3.066 1 89.44 209 MET A O 1
ATOM 1598 N N . MET A 1 210 ? -6.535 -2.656 -3.113 1 90.88 210 MET A N 1
ATOM 1599 C CA . MET A 1 210 ? -7.648 -1.813 -2.682 1 90.88 210 MET A CA 1
ATOM 1600 C C . MET A 1 210 ? -7.426 -1.3 -1.264 1 90.88 210 MET A C 1
ATOM 1602 O O . MET A 1 210 ? -7.715 -0.139 -0.966 1 90.88 210 MET A O 1
ATOM 1606 N N . ILE A 1 211 ? -6.926 -2.105 -0.41 1 88.81 211 ILE A N 1
ATOM 1607 C CA . ILE A 1 211 ? -6.656 -1.745 0.978 1 88.81 211 ILE A CA 1
ATOM 1608 C C . ILE A 1 211 ? -5.578 -0.666 1.029 1 88.81 211 ILE A C 1
ATOM 1610 O O . ILE A 1 211 ? -5.727 0.337 1.731 1 88.81 211 ILE A O 1
ATOM 1614 N N . HIS A 1 212 ? -4.555 -0.854 0.293 1 84.31 212 HIS A N 1
ATOM 1615 C CA . HIS A 1 212 ? -3.479 0.129 0.246 1 84.31 212 HIS A CA 1
ATOM 1616 C C . HIS A 1 212 ? -3.977 1.468 -0.287 1 84.31 212 HIS A C 1
ATOM 1618 O O . HIS A 1 212 ? -3.584 2.525 0.211 1 84.31 212 HIS A O 1
ATOM 1624 N N . ASP A 1 213 ? -4.77 1.392 -1.286 1 84.06 213 ASP A N 1
ATOM 1625 C CA . ASP A 1 213 ? -5.367 2.605 -1.834 1 84.06 213 ASP A CA 1
ATOM 1626 C C . ASP A 1 213 ? -6.16 3.355 -0.769 1 84.06 213 ASP A C 1
ATOM 1628 O O . ASP A 1 213 ? -6.078 4.582 -0.673 1 84.06 213 ASP A O 1
ATOM 1632 N N . ARG A 1 214 ? -6.871 2.674 -0.038 1 83.88 214 ARG A N 1
ATOM 1633 C CA . ARG A 1 214 ? -7.668 3.268 1.031 1 83.88 214 ARG A CA 1
ATOM 1634 C C . ARG A 1 214 ? -6.773 3.865 2.113 1 83.88 214 ARG A C 1
ATOM 1636 O O . ARG A 1 214 ? -7.043 4.961 2.613 1 83.88 214 ARG A O 1
ATOM 1643 N N . MET A 1 215 ? -5.789 3.158 2.473 1 82.81 215 MET A N 1
ATOM 1644 C CA . MET A 1 215 ? -4.859 3.629 3.498 1 82.81 215 MET A CA 1
ATOM 1645 C C . MET A 1 215 ? -4.148 4.898 3.047 1 82.81 215 MET A C 1
ATOM 1647 O O . MET A 1 215 ? -3.971 5.828 3.836 1 82.81 215 MET A O 1
ATOM 1651 N N . LEU A 1 216 ? -3.748 4.941 1.854 1 78.88 216 LEU A N 1
ATOM 1652 C CA . LEU A 1 216 ? -3.078 6.113 1.298 1 78.88 216 LEU A CA 1
ATOM 1653 C C . LEU A 1 216 ? -4.023 7.309 1.255 1 78.88 216 LEU A C 1
ATOM 1655 O O . LEU A 1 216 ? -3.625 8.43 1.575 1 78.88 216 LEU A O 1
ATOM 1659 N N . ALA A 1 217 ? -5.211 7.074 0.9 1 76.88 217 ALA A N 1
ATOM 1660 C CA . ALA A 1 217 ? -6.215 8.133 0.845 1 76.88 217 ALA A CA 1
ATOM 1661 C C . ALA A 1 217 ? -6.473 8.719 2.232 1 76.88 217 ALA A C 1
ATOM 1663 O O . ALA A 1 217 ? -6.625 9.93 2.383 1 76.88 217 ALA A O 1
ATOM 1664 N N . GLU A 1 218 ? -6.555 7.91 3.184 1 75.69 218 GLU A N 1
ATOM 1665 C CA . GLU A 1 218 ? -6.777 8.352 4.559 1 75.69 218 GLU A CA 1
ATOM 1666 C C . GLU A 1 218 ? -5.609 9.195 5.059 1 75.69 218 GLU A C 1
ATOM 1668 O O . GLU A 1 218 ? -5.82 10.234 5.699 1 75.69 218 GLU A O 1
ATOM 1673 N N . ARG A 1 219 ? -4.477 8.859 4.734 1 74.44 219 ARG A N 1
ATOM 1674 C CA . ARG A 1 219 ? -3.299 9.609 5.16 1 74.44 219 ARG A CA 1
ATOM 1675 C C . ARG A 1 219 ? -3.189 10.93 4.406 1 74.44 219 ARG A C 1
ATOM 1677 O O . ARG A 1 219 ? -2.73 11.93 4.961 1 74.44 219 ARG A O 1
ATOM 1684 N N . GLU A 1 220 ? -3.531 10.852 3.197 1 72.19 220 GLU A N 1
ATOM 1685 C CA . GLU A 1 220 ? -3.572 12.078 2.402 1 72.19 220 GLU A CA 1
ATOM 1686 C C . GLU A 1 220 ? -4.59 13.062 2.965 1 72.19 220 GLU A C 1
ATOM 1688 O O . GLU A 1 220 ? -4.336 14.273 3.004 1 72.19 220 GLU A O 1
ATOM 1693 N N . ARG A 1 221 ? -5.719 12.539 3.328 1 69.94 221 ARG A N 1
ATOM 1694 C CA . ARG A 1 221 ? -6.738 13.383 3.939 1 69.94 221 ARG A CA 1
ATOM 1695 C C . ARG A 1 221 ? -6.227 14.016 5.23 1 69.94 221 ARG A C 1
ATOM 1697 O O . ARG A 1 221 ? -6.449 15.203 5.477 1 69.94 221 ARG A O 1
ATOM 1704 N N . GLU A 1 222 ? -5.547 13.281 5.93 1 67.81 222 GLU A N 1
ATOM 1705 C CA . GLU A 1 222 ? -4.977 13.773 7.18 1 67.81 222 GLU A CA 1
ATOM 1706 C C . GLU A 1 222 ? -3.934 14.852 6.922 1 67.81 222 GLU A C 1
ATOM 1708 O O . GLU A 1 222 ? -3.816 15.812 7.695 1 67.81 222 GLU A O 1
ATOM 1713 N N . ALA A 1 223 ? -3.346 14.719 5.762 1 68.12 223 ALA A N 1
ATOM 1714 C CA . ALA A 1 223 ? -2.295 15.672 5.414 1 68.12 223 ALA A CA 1
ATOM 1715 C C . ALA A 1 223 ? -2.881 16.922 4.75 1 68.12 223 ALA A C 1
ATOM 1717 O O . ALA A 1 223 ? -2.336 18.016 4.883 1 68.12 223 ALA A O 1
ATOM 1718 N N . ASN A 1 224 ? -3.951 16.703 4.066 1 72.56 224 ASN A N 1
ATOM 1719 C CA . ASN A 1 224 ? -4.441 17.766 3.199 1 72.56 224 ASN A CA 1
ATOM 1720 C C . ASN A 1 224 ? -5.598 18.531 3.842 1 72.56 224 ASN A C 1
ATOM 1722 O O . ASN A 1 224 ? -5.992 19.594 3.357 1 72.56 224 ASN A O 1
ATOM 1726 N N . GLN A 1 225 ? -6.113 18.031 4.852 1 77.44 225 GLN A N 1
ATOM 1727 C CA . GLN A 1 225 ? -7.234 18.703 5.508 1 77.44 225 GLN A CA 1
ATOM 1728 C C . GLN A 1 225 ? -6.883 19.094 6.938 1 77.44 225 GLN A C 1
ATOM 1730 O O . GLN A 1 225 ? -6.141 18.375 7.617 1 77.44 225 GLN A O 1
ATOM 1735 N N . ASP A 1 226 ? -7.398 20.297 7.207 1 77.25 226 ASP A N 1
ATOM 1736 C CA . ASP A 1 226 ? -7.309 20.719 8.602 1 77.25 226 ASP A CA 1
ATOM 1737 C C . ASP A 1 226 ? -8.289 19.953 9.477 1 77.25 226 ASP A C 1
ATOM 1739 O O . ASP A 1 226 ? -9.508 20.047 9.289 1 77.25 226 ASP A O 1
ATOM 1743 N N . PHE A 1 227 ? -7.742 19.219 10.336 1 70.94 227 PHE A N 1
ATOM 1744 C CA . PHE A 1 227 ? -8.523 18.281 11.133 1 70.94 227 PHE A CA 1
ATOM 1745 C C . PHE A 1 227 ? -9.602 19.016 11.922 1 70.94 227 PHE A C 1
ATOM 1747 O O . PHE A 1 227 ? -10.672 18.453 12.18 1 70.94 227 PHE A O 1
ATOM 1754 N N . LEU A 1 228 ? -9.375 20.188 12.289 1 76.94 228 LEU A N 1
ATOM 1755 C CA . LEU A 1 228 ? -10.297 20.938 13.141 1 76.94 228 LEU A CA 1
ATOM 1756 C C . LEU A 1 228 ? -11.484 21.453 12.344 1 76.94 228 LEU A C 1
ATOM 1758 O O . LEU A 1 228 ? -12.625 21.391 12.805 1 76.94 228 LEU A O 1
ATOM 1762 N N . THR A 1 229 ? -11.234 21.891 11.141 1 89.94 229 THR A N 1
ATOM 1763 C CA . THR A 1 229 ? -12.273 22.625 10.43 1 89.94 229 THR A CA 1
ATOM 1764 C C . THR A 1 229 ? -12.766 21.844 9.219 1 89.94 229 THR A C 1
ATOM 1766 O O . THR A 1 229 ? -13.82 22.156 8.656 1 89.94 229 THR A O 1
ATOM 1769 N N . GLY A 1 230 ? -11.953 20.875 8.805 1 85.94 230 GLY A N 1
ATOM 1770 C CA . GLY A 1 230 ? -12.305 20.109 7.609 1 85.94 230 GLY A CA 1
ATOM 1771 C C . GLY A 1 230 ? -11.914 20.828 6.324 1 85.94 230 GLY A C 1
ATOM 1772 O O . GLY A 1 230 ? -12.078 20.266 5.234 1 85.94 230 GLY A O 1
ATOM 1773 N N . LEU A 1 231 ? -11.445 22.016 6.445 1 91.19 231 LEU A N 1
ATOM 1774 C CA . LEU A 1 231 ? -10.992 22.766 5.285 1 91.19 231 LEU A CA 1
ATOM 1775 C C . LEU A 1 231 ? -9.625 22.281 4.82 1 91.19 231 LEU A C 1
ATOM 1777 O O . LEU A 1 231 ? -9.016 21.422 5.457 1 91.19 231 LEU A O 1
ATOM 1781 N N . LEU A 1 232 ? -9.266 22.766 3.65 1 88.5 232 LEU A N 1
ATOM 1782 C CA . LEU A 1 232 ? -7.945 22.391 3.166 1 88.5 232 LEU A CA 1
ATOM 1783 C C . LEU A 1 232 ? -6.859 22.859 4.133 1 88.5 232 LEU A C 1
ATOM 1785 O O . LEU A 1 232 ? -6.961 23.938 4.719 1 88.5 232 LEU A O 1
ATOM 1789 N N . SER A 1 233 ? -5.91 21.969 4.305 1 82.75 233 SER A N 1
ATOM 1790 C CA . SER A 1 233 ? -4.719 22.391 5.035 1 82.75 233 SER A CA 1
ATOM 1791 C C . SER A 1 233 ? -3.943 23.453 4.266 1 82.75 233 SER A C 1
ATOM 1793 O O . SER A 1 233 ? -4.184 23.672 3.074 1 82.75 233 SER A O 1
ATOM 1795 N N . ARG A 1 234 ? -3.072 24.078 4.941 1 79.69 234 ARG A N 1
ATOM 1796 C CA . ARG A 1 234 ? -2.25 25.109 4.312 1 79.69 234 ARG A CA 1
ATOM 1797 C C . ARG A 1 234 ? -1.536 24.562 3.08 1 79.69 234 ARG A C 1
ATOM 1799 O O . ARG A 1 234 ? -1.564 25.188 2.018 1 79.69 234 ARG A O 1
ATOM 1806 N N . LYS A 1 235 ? -0.95 23.469 3.27 1 75.31 235 LYS A N 1
ATOM 1807 C CA . LYS A 1 235 ? -0.195 22.875 2.172 1 75.31 235 LYS A CA 1
ATOM 1808 C C . LYS A 1 235 ? -1.104 22.578 0.985 1 75.31 235 LYS A C 1
ATOM 1810 O O . LYS A 1 235 ? -0.758 22.859 -0.161 1 75.31 235 LYS A O 1
ATOM 1815 N N . ALA A 1 236 ? -2.195 21.906 1.329 1 82.56 236 ALA A N 1
ATOM 1816 C CA . ALA A 1 236 ? -3.135 21.531 0.274 1 82.56 236 ALA A CA 1
ATOM 1817 C C . ALA A 1 236 ? -3.697 22.766 -0.418 1 82.56 236 ALA A C 1
ATOM 1819 O O . ALA A 1 236 ? -3.863 22.781 -1.64 1 82.56 236 ALA A O 1
ATOM 1820 N N . TRP A 1 237 ? -3.996 23.734 0.321 1 89.56 237 TRP A N 1
ATOM 1821 C CA . TRP A 1 237 ? -4.531 24.953 -0.254 1 89.56 237 TRP A CA 1
ATOM 1822 C C . TRP A 1 237 ? -3.518 25.609 -1.183 1 89.56 237 TRP A C 1
ATOM 1824 O O . TRP A 1 237 ? -3.877 26.125 -2.248 1 89.56 237 TRP A O 1
ATOM 1834 N N . TRP A 1 238 ? -2.32 25.625 -0.756 1 85.94 238 TRP A N 1
ATOM 1835 C CA . TRP A 1 238 ? -1.269 26.25 -1.551 1 85.94 238 TRP A CA 1
ATOM 1836 C C . TRP A 1 238 ? -1.11 25.547 -2.896 1 85.94 238 TRP A C 1
ATOM 1838 O O . TRP A 1 238 ? -0.966 26.203 -3.932 1 85.94 238 TRP A O 1
ATOM 1848 N N . ARG A 1 239 ? -1.141 24.266 -2.9 1 84 239 ARG A N 1
ATOM 1849 C CA . ARG A 1 239 ? -1.04 23.484 -4.125 1 84 239 ARG A CA 1
ATOM 1850 C C . ARG A 1 239 ? -2.186 23.812 -5.082 1 84 239 ARG A C 1
ATOM 1852 O O . ARG A 1 239 ? -1.962 24.047 -6.27 1 84 239 ARG A O 1
ATOM 1859 N N . GLU A 1 240 ? -3.355 23.828 -4.496 1 88.44 240 GLU A N 1
ATOM 1860 C CA . GLU A 1 240 ? -4.527 24.141 -5.309 1 88.44 240 GLU A CA 1
ATOM 1861 C C . GLU A 1 240 ? -4.473 25.578 -5.805 1 88.44 240 GLU A C 1
ATOM 1863 O O . GLU A 1 240 ? -4.906 25.875 -6.922 1 88.44 240 GLU A O 1
ATOM 1868 N N . GLY A 1 241 ? -3.992 26.391 -4.961 1 92.88 241 GLY A N 1
ATOM 1869 C CA . GLY A 1 241 ? -3.869 27.797 -5.328 1 92.88 241 GLY A CA 1
ATOM 1870 C C . GLY A 1 241 ? -2.932 28.016 -6.496 1 92.88 241 GLY A C 1
ATOM 1871 O O . GLY A 1 241 ? -3.234 28.812 -7.398 1 92.88 241 GLY A O 1
ATOM 1872 N N . GLU A 1 242 ? -1.835 27.344 -6.523 1 90.5 242 GLU A N 1
ATOM 1873 C CA . GLU A 1 242 ? -0.883 27.453 -7.625 1 90.5 242 GLU A CA 1
ATOM 1874 C C . GLU A 1 242 ? -1.502 26.984 -8.938 1 90.5 242 GLU A C 1
ATOM 1876 O O . GLU A 1 242 ? -1.298 27.594 -9.984 1 90.5 242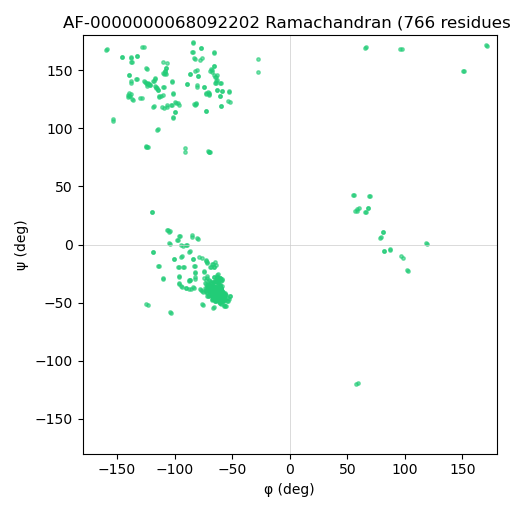 GLU A O 1
ATOM 1881 N N . ARG A 1 243 ? -2.25 25.922 -8.859 1 90 243 ARG A N 1
ATOM 1882 C CA . ARG A 1 243 ? -2.938 25.391 -10.031 1 90 243 ARG A CA 1
ATOM 1883 C C . ARG A 1 243 ? -3.951 26.391 -10.57 1 90 243 ARG A C 1
ATOM 1885 O O . ARG A 1 243 ? -4.051 26.578 -11.789 1 90 243 ARG A O 1
ATOM 1892 N N . LEU A 1 244 ? -4.66 27.031 -9.68 1 92.56 244 LEU A N 1
ATOM 1893 C CA . LEU A 1 244 ? -5.691 27.969 -10.086 1 92.56 244 LEU A CA 1
ATOM 1894 C C . LEU A 1 244 ? -5.066 29.234 -10.68 1 92.56 244 LEU A C 1
ATOM 1896 O O . LEU A 1 244 ? -5.609 29.812 -11.625 1 92.56 244 LEU A O 1
ATOM 1900 N N . CYS A 1 245 ? -3.947 29.641 -10.164 1 92.75 245 CYS A N 1
ATOM 1901 C CA . CYS A 1 245 ? -3.24 30.797 -10.727 1 92.75 245 CYS A CA 1
ATOM 1902 C C . CYS A 1 245 ? -2.748 30.5 -12.133 1 92.75 245 CYS A C 1
ATOM 1904 O O . CYS A 1 245 ? -2.869 31.344 -13.031 1 92.75 245 CYS A O 1
ATOM 1906 N N . ALA A 1 246 ? -2.215 29.297 -12.305 1 91.19 246 ALA A N 1
ATOM 1907 C CA . ALA A 1 246 ? -1.756 28.891 -13.625 1 91.19 246 ALA A CA 1
ATOM 1908 C C . ALA A 1 246 ? -2.912 28.859 -14.617 1 91.19 246 ALA A C 1
ATOM 1910 O O . ALA A 1 246 ? -2.758 29.25 -15.773 1 91.19 246 ALA A O 1
ATOM 1911 N N . ARG A 1 247 ? -4.008 28.391 -14.172 1 91.06 247 ARG A N 1
ATOM 1912 C CA . ARG A 1 247 ? -5.195 28.328 -15.016 1 91.06 247 ARG A CA 1
ATOM 1913 C C . ARG A 1 247 ? -5.672 29.734 -15.391 1 91.06 247 ARG A C 1
ATOM 1915 O O . ARG A 1 247 ? -6.055 29.984 -16.531 1 91.06 247 ARG A O 1
ATOM 1922 N N . ALA A 1 248 ? -5.684 30.578 -14.445 1 92.94 248 ALA A N 1
ATOM 1923 C CA . ALA A 1 248 ? -6.098 31.953 -14.688 1 92.94 248 ALA A CA 1
ATOM 1924 C C . ALA A 1 248 ? -5.191 32.625 -15.711 1 92.94 248 ALA A C 1
ATOM 1926 O O . ALA A 1 248 ? -5.66 33.375 -16.562 1 92.94 248 ALA A O 1
ATOM 1927 N N . LEU A 1 249 ? -3.957 32.344 -15.617 1 91.75 249 LEU A N 1
ATOM 1928 C CA . LEU A 1 249 ? -2.99 32.875 -16.562 1 91.75 249 LEU A CA 1
ATOM 1929 C C . LEU A 1 249 ? -3.258 32.344 -17.969 1 91.75 249 LEU A C 1
ATOM 1931 O O . LEU A 1 249 ? -3.213 33.125 -18.938 1 91.75 249 LEU A O 1
ATOM 1935 N N . ARG A 1 250 ? -3.551 31.109 -18.125 1 91.31 250 ARG A N 1
ATOM 1936 C CA . ARG A 1 250 ? -3.768 30.469 -19.422 1 91.31 250 ARG A CA 1
ATOM 1937 C C . ARG A 1 250 ? -5.09 30.906 -20.031 1 91.31 250 ARG A C 1
ATOM 1939 O O . ARG A 1 250 ? -5.176 31.109 -21.25 1 91.31 250 ARG A O 1
ATOM 1946 N N . THR A 1 251 ? -6.129 31.062 -19.297 1 92.25 251 THR A N 1
ATOM 1947 C CA . THR A 1 251 ? -7.473 31.281 -19.812 1 92.25 251 THR A CA 1
ATOM 1948 C C . THR A 1 251 ? -7.805 32.781 -19.844 1 92.25 251 THR A C 1
ATOM 1950 O O . THR A 1 251 ? -8.711 33.188 -20.562 1 92.25 251 THR A O 1
ATOM 1953 N N . GLY A 1 252 ? -7.188 33.469 -18.969 1 93 252 GLY A N 1
ATOM 1954 C CA . GLY A 1 252 ? -7.484 34.906 -18.844 1 93 252 GLY A CA 1
ATOM 1955 C C . GLY A 1 252 ? -8.734 35.188 -18.031 1 93 252 GLY A C 1
ATOM 1956 O O . GLY A 1 252 ? -9.211 36.312 -17.984 1 93 252 GLY A O 1
ATOM 1957 N N . ARG A 1 253 ? -9.227 34.188 -17.391 1 93.69 253 ARG A N 1
ATOM 1958 C CA . ARG A 1 253 ? -10.422 34.344 -16.562 1 93.69 253 ARG A CA 1
ATOM 1959 C C . ARG A 1 253 ? -10.07 34.938 -15.203 1 93.69 253 ARG A C 1
ATOM 1961 O O . ARG A 1 253 ? -8.961 34.719 -14.711 1 93.69 253 ARG A O 1
ATOM 1968 N N . PRO A 1 254 ? -11 35.656 -14.641 1 95.75 254 PRO A N 1
ATOM 1969 C CA . PRO A 1 254 ? -10.695 36.312 -13.359 1 95.75 254 PRO A CA 1
ATOM 1970 C C . PRO A 1 254 ? -10.547 35.312 -12.211 1 95.75 254 PRO A C 1
ATOM 1972 O O . PRO A 1 254 ? -11.141 34.219 -12.242 1 95.75 254 PRO A O 1
ATOM 1975 N N . LEU A 1 255 ? -9.711 35.656 -11.266 1 96.62 255 LEU A N 1
ATOM 1976 C CA . LEU A 1 255 ? -9.438 34.906 -10.039 1 96.62 255 LEU A CA 1
ATOM 1977 C C . LEU A 1 255 ? -9.289 35.844 -8.852 1 96.62 255 LEU A C 1
ATOM 1979 O O . LEU A 1 255 ? -8.586 36.844 -8.938 1 96.62 255 LEU A O 1
ATOM 1983 N N . THR A 1 256 ? -10.023 35.594 -7.828 1 97.44 256 THR A N 1
ATOM 1984 C CA . THR A 1 256 ? -9.992 36.469 -6.668 1 97.44 256 THR A CA 1
ATOM 1985 C C . THR A 1 256 ? -9.641 35.688 -5.406 1 97.44 256 THR A C 1
ATOM 1987 O O . THR A 1 256 ? -10.102 34.562 -5.215 1 97.44 256 THR A O 1
ATOM 1990 N N . LEU A 1 257 ? -8.789 36.25 -4.559 1 97.62 257 LEU A N 1
ATOM 1991 C CA . LEU A 1 257 ? -8.359 35.656 -3.297 1 97.62 257 LEU A CA 1
ATOM 1992 C C . LEU A 1 257 ? -8.961 36.406 -2.109 1 97.62 257 LEU A C 1
ATOM 1994 O O . LEU A 1 257 ? -9.016 37.625 -2.102 1 97.62 257 LEU A O 1
ATOM 1998 N N . LEU A 1 258 ? -9.445 35.656 -1.157 1 97.81 258 LEU A N 1
ATOM 1999 C CA . LEU A 1 258 ? -9.93 36.156 0.115 1 97.81 258 LEU A CA 1
ATOM 2000 C C . LEU A 1 258 ? -9.008 35.781 1.258 1 97.81 258 LEU A C 1
ATOM 2002 O O . LEU A 1 258 ? -8.758 34.594 1.468 1 97.81 258 LEU A O 1
ATOM 2006 N N . ALA A 1 259 ? -8.438 36.688 1.917 1 96 259 ALA A N 1
ATOM 2007 C CA . ALA A 1 259 ? -7.77 36.438 3.193 1 96 259 ALA A CA 1
ATOM 2008 C C . ALA A 1 259 ? -8.688 36.781 4.367 1 96 259 ALA A C 1
ATOM 2010 O O . ALA A 1 259 ? -9.188 37.906 4.469 1 96 259 ALA A O 1
ATOM 2011 N N . LEU A 1 260 ? -8.945 35.844 5.184 1 96.69 260 LEU A N 1
ATOM 2012 C CA . LEU A 1 260 ? -9.922 35.969 6.254 1 96.69 260 LEU A CA 1
ATOM 2013 C C . LEU A 1 260 ? -9.289 35.688 7.613 1 96.69 260 LEU A C 1
ATOM 2015 O O . LEU A 1 260 ? -8.477 34.781 7.738 1 96.69 260 LEU A O 1
ATOM 2019 N N . ASP A 1 261 ? -9.578 36.406 8.609 1 94.12 261 ASP A N 1
ATOM 2020 C CA . ASP A 1 261 ? -9.055 36.25 9.961 1 94.12 261 ASP A CA 1
ATOM 2021 C C . ASP A 1 261 ? -10.148 36.469 11.008 1 94.12 261 ASP A C 1
ATOM 2023 O O . ASP A 1 261 ? -10.836 37.5 10.977 1 94.12 261 ASP A O 1
ATOM 2027 N N . ILE A 1 262 ? -10.312 35.562 11.898 1 95.38 262 ILE A N 1
ATOM 2028 C CA . ILE A 1 262 ? -11.32 35.719 12.945 1 95.38 262 ILE A CA 1
ATOM 2029 C C . ILE A 1 262 ? -10.898 36.812 13.922 1 95.38 262 ILE A C 1
ATOM 2031 O O . ILE A 1 262 ? -9.781 36.781 14.445 1 95.38 262 ILE A O 1
ATOM 2035 N N . ASP A 1 263 ? -11.797 37.75 14.195 1 94.12 263 ASP A N 1
ATOM 2036 C CA . ASP A 1 263 ? -11.5 38.906 15.016 1 94.12 263 ASP A CA 1
ATOM 2037 C C . ASP A 1 263 ? -11.375 38.531 16.484 1 94.12 263 ASP A C 1
ATOM 2039 O O . ASP A 1 263 ? -12.258 37.875 17.031 1 94.12 263 ASP A O 1
ATOM 2043 N N . ARG A 1 264 ? -10.312 38.969 17.094 1 89.44 264 ARG A N 1
ATOM 2044 C CA . ARG A 1 264 ? -10.086 38.844 18.531 1 89.44 264 ARG A CA 1
ATOM 2045 C C . ARG A 1 264 ? -10.203 37.375 18.953 1 89.44 264 ARG A C 1
ATOM 2047 O O . ARG A 1 264 ? -10.875 37.062 19.938 1 89.44 264 ARG A O 1
ATOM 2054 N N . PHE A 1 265 ? -9.672 36.594 18.219 1 89.5 265 PHE A N 1
ATOM 2055 C CA . PHE A 1 265 ? -9.766 35.156 18.484 1 89.5 265 PHE A CA 1
ATOM 2056 C C . PHE A 1 265 ? -9.055 34.781 19.781 1 89.5 265 PHE A C 1
ATOM 2058 O O . PHE A 1 265 ? -9.523 33.938 20.531 1 89.5 265 PHE A O 1
ATOM 2065 N N . LYS A 1 266 ? -7.953 35.312 19.984 1 77.06 266 LYS A N 1
ATOM 2066 C CA . LYS A 1 266 ? -7.234 35.062 21.219 1 77.06 266 LYS A CA 1
ATOM 2067 C C . LYS A 1 266 ? -8.102 35.406 22.438 1 77.06 266 LYS A C 1
ATOM 2069 O O . LYS A 1 266 ? -8.047 34.719 23.453 1 77.06 266 LYS A O 1
ATOM 2074 N N . GLN A 1 267 ? -8.766 36.469 22.391 1 81.19 267 GLN A N 1
ATOM 2075 C CA . GLN A 1 267 ? -9.664 36.875 23.469 1 81.19 267 GLN A CA 1
ATOM 2076 C C . GLN A 1 267 ? -10.727 35.781 23.703 1 81.19 267 GLN A C 1
ATOM 2078 O O . GLN A 1 267 ? -11.109 35.531 24.859 1 81.19 267 GLN A O 1
ATOM 2083 N N . VAL A 1 268 ? -11.242 35.281 22.656 1 86.19 268 VAL A N 1
ATOM 2084 C CA . VAL A 1 268 ? -12.203 34.188 22.766 1 86.19 268 VAL A CA 1
ATOM 2085 C C . VAL A 1 268 ? -11.578 33 23.531 1 86.19 268 VAL A C 1
ATOM 2087 O O . VAL A 1 268 ? -12.203 32.438 24.422 1 86.19 268 VAL A O 1
ATOM 2090 N N . ASN A 1 269 ? -10.352 32.688 23.188 1 78.38 269 ASN A N 1
ATOM 2091 C CA . ASN A 1 269 ? -9.641 31.594 23.859 1 78.38 269 ASN A CA 1
ATOM 2092 C C . ASN A 1 269 ? -9.391 31.906 25.328 1 78.38 269 ASN A C 1
ATOM 2094 O O . ASN A 1 269 ? -9.516 31.031 26.188 1 78.38 269 ASN A O 1
ATOM 2098 N N . ASP A 1 270 ? -9.031 33.125 25.516 1 72.31 270 ASP A N 1
ATOM 2099 C CA . ASP A 1 270 ? -8.703 33.531 26.875 1 72.31 270 ASP A CA 1
ATOM 2100 C C . ASP A 1 270 ? -9.938 33.531 27.781 1 72.31 270 ASP A C 1
ATOM 2102 O O . ASP A 1 270 ? -9.852 33.188 28.953 1 72.31 270 ASP A O 1
ATOM 2106 N N . GLN A 1 271 ? -10.969 33.938 27.234 1 78.62 271 GLN A N 1
ATOM 2107 C CA . GLN A 1 271 ? -12.188 34.125 28.016 1 78.62 271 GLN A CA 1
ATOM 2108 C C . GLN A 1 271 ? -12.953 32.812 28.156 1 78.62 271 GLN A C 1
ATOM 2110 O O . GLN A 1 271 ? -13.562 32.562 29.188 1 78.62 271 GLN A O 1
ATOM 2115 N N . HIS A 1 272 ? -12.945 32.031 27.141 1 81.94 272 HIS A N 1
ATOM 2116 C CA . HIS A 1 272 ? -13.828 30.875 27.141 1 81.94 272 HIS A CA 1
ATOM 2117 C C . HIS A 1 272 ? -13.039 29.578 27.047 1 81.94 272 HIS A C 1
ATOM 2119 O O . HIS A 1 272 ? -13.617 28.5 27.109 1 81.94 272 HIS A O 1
ATOM 2125 N N . GLY A 1 273 ? -11.797 29.703 26.859 1 75.19 273 GLY A N 1
ATOM 2126 C CA . GLY A 1 273 ? -10.953 28.516 26.766 1 75.19 273 GLY A CA 1
ATOM 2127 C C . GLY A 1 273 ? -10.672 28.109 25.328 1 75.19 273 GLY A C 1
ATOM 2128 O O . GLY A 1 273 ? -11.398 28.5 24.406 1 75.19 273 GLY A O 1
ATOM 2129 N N . HIS A 1 274 ? -9.742 27.203 25.125 1 76.56 274 HIS A N 1
ATOM 2130 C CA . HIS A 1 274 ? -9.32 26.75 23.797 1 76.56 274 HIS A CA 1
ATOM 2131 C C . HIS A 1 274 ? -10.383 25.891 23.156 1 76.56 274 HIS A C 1
ATOM 2133 O O . HIS A 1 274 ? -10.523 25.891 21.922 1 76.56 274 HIS A O 1
ATOM 2139 N N . ALA A 1 275 ? -11.023 25.156 23.953 1 79.69 275 ALA A N 1
ATOM 2140 C CA . ALA A 1 275 ? -12.109 24.344 23.406 1 79.69 275 ALA A CA 1
ATOM 2141 C C . ALA A 1 275 ? -13.156 25.219 22.719 1 79.69 275 ALA A C 1
ATOM 2143 O O . ALA A 1 275 ? -13.711 24.828 21.688 1 79.69 275 ALA A O 1
ATOM 2144 N N . ALA A 1 276 ? -13.43 26.328 23.344 1 84.88 276 ALA A N 1
ATOM 2145 C CA . ALA A 1 276 ? -14.352 27.281 22.734 1 84.88 276 ALA A CA 1
ATOM 2146 C C . ALA A 1 276 ? -13.797 27.812 21.422 1 84.88 276 ALA A C 1
ATOM 2148 O O . ALA A 1 276 ? -14.547 28 20.453 1 84.88 276 ALA A O 1
ATOM 2149 N N . GLY A 1 277 ? -12.531 28.047 21.438 1 89.19 277 GLY A N 1
ATOM 2150 C CA . GLY A 1 277 ? -11.883 28.453 20.203 1 89.19 277 GLY A CA 1
ATOM 2151 C C . GLY A 1 277 ? -12.016 27.438 19.078 1 89.19 277 GLY A C 1
ATOM 2152 O O . GLY A 1 277 ? -12.273 27.797 17.938 1 89.19 277 GLY A O 1
ATOM 2153 N N . ASP A 1 278 ? -11.922 26.219 19.438 1 86.62 278 ASP A N 1
ATOM 2154 C CA . ASP A 1 278 ? -12.07 25.141 18.469 1 86.62 278 ASP A CA 1
ATOM 2155 C C . ASP A 1 278 ? -13.477 25.141 17.875 1 86.62 278 ASP A C 1
ATOM 2157 O O . ASP A 1 278 ? -13.648 24.875 16.672 1 86.62 278 ASP A O 1
ATOM 2161 N N . VAL A 1 279 ? -14.383 25.359 18.719 1 90.56 279 VAL A N 1
ATOM 2162 C CA . VAL A 1 279 ? -15.773 25.375 18.281 1 90.56 279 VAL A CA 1
ATOM 2163 C C . VAL A 1 279 ? -15.984 26.531 17.281 1 90.56 279 VAL A C 1
ATOM 2165 O O . VAL A 1 279 ? -16.688 26.375 16.297 1 90.56 279 VAL A O 1
ATOM 2168 N N . VAL A 1 280 ? -15.398 27.641 17.578 1 94 280 VAL A N 1
ATOM 2169 C CA . VAL A 1 280 ? -15.5 28.812 16.703 1 94 280 VAL A CA 1
ATOM 2170 C C . VAL A 1 280 ? -14.891 28.5 15.344 1 94 280 VAL A C 1
ATOM 2172 O O . VAL A 1 280 ? -15.484 28.797 14.305 1 94 280 VAL A O 1
ATOM 2175 N N . LEU A 1 281 ? -13.758 27.938 15.375 1 93.69 281 LEU A N 1
ATOM 2176 C CA . LEU A 1 281 ? -13.062 27.609 14.133 1 93.69 281 LEU A CA 1
ATOM 2177 C C . LEU A 1 281 ? -13.875 26.625 13.305 1 93.69 281 LEU A C 1
ATOM 2179 O O . LEU A 1 281 ? -13.984 26.781 12.086 1 93.69 281 LEU A O 1
ATOM 2183 N N . ARG A 1 282 ? -14.445 25.594 13.914 1 94 282 ARG A N 1
ATOM 2184 C CA . ARG A 1 282 ? -15.281 24.609 13.227 1 94 282 ARG A CA 1
ATOM 2185 C C . ARG A 1 282 ? -16.516 25.266 12.633 1 94 282 ARG A C 1
ATOM 2187 O O . ARG A 1 282 ? -16.938 24.938 11.516 1 94 282 ARG A O 1
ATOM 2194 N N . HIS A 1 283 ? -17.109 26.109 13.492 1 95 283 HIS A N 1
ATOM 2195 C CA . HIS A 1 283 ? -18.312 26.828 13.062 1 95 283 HIS A CA 1
ATOM 2196 C C . HIS A 1 283 ? -18.031 27.672 11.82 1 95 283 HIS A C 1
ATOM 2198 O O . HIS A 1 283 ? -18.781 27.609 10.852 1 95 283 HIS A O 1
ATOM 2204 N N . PHE A 1 284 ? -16.969 28.375 11.836 1 95.56 284 PHE A N 1
ATOM 2205 C CA . PHE A 1 284 ? -16.594 29.188 10.68 1 95.56 284 PHE A CA 1
ATOM 2206 C C . PHE A 1 284 ? -16.391 28.312 9.453 1 95.56 284 PHE A C 1
ATOM 2208 O O . PHE A 1 284 ? -16.859 28.641 8.359 1 95.56 284 PHE A O 1
ATOM 2215 N N . GLY A 1 285 ? -15.617 27.297 9.625 1 95.12 285 GLY A N 1
ATOM 2216 C CA . GLY A 1 285 ? -15.383 26.375 8.531 1 95.12 285 GLY A CA 1
ATOM 2217 C C . GLY A 1 285 ? -16.656 25.859 7.895 1 95.12 285 GLY A C 1
ATOM 2218 O O . GLY A 1 285 ? -16.766 25.781 6.668 1 95.12 285 GLY A O 1
ATOM 2219 N N . SER A 1 286 ? -17.594 25.5 8.719 1 94.5 286 SER A N 1
ATOM 2220 C CA . SER A 1 286 ? -18.875 24.969 8.242 1 94.5 286 SER A CA 1
ATOM 2221 C C . SER A 1 286 ? -19.656 26.016 7.453 1 94.5 286 SER A C 1
ATOM 2223 O O . SER A 1 286 ? -20.234 25.703 6.41 1 94.5 286 SER A O 1
ATOM 2225 N N . LEU A 1 287 ? -19.672 27.219 7.949 1 95.19 287 LEU A N 1
ATOM 2226 C CA . LEU A 1 287 ? -20.391 28.297 7.273 1 95.19 287 LEU A CA 1
ATOM 2227 C C . LEU A 1 287 ? -19.719 28.625 5.941 1 95.19 287 LEU A C 1
ATOM 2229 O O . LEU A 1 287 ? -20.422 28.844 4.941 1 95.19 287 LEU A O 1
ATOM 2233 N N . ALA A 1 288 ? -18.469 28.688 5.984 1 95.69 288 ALA A N 1
ATOM 2234 C CA . ALA A 1 288 ? -17.734 29 4.762 1 95.69 288 ALA A CA 1
ATOM 2235 C C . ALA A 1 288 ? -17.984 27.922 3.695 1 95.69 288 ALA A C 1
ATOM 2237 O O . ALA A 1 288 ? -18.188 28.25 2.523 1 95.69 288 ALA A O 1
ATOM 2238 N N . THR A 1 289 ? -17.922 26.703 4.074 1 93.44 289 THR A N 1
ATOM 2239 C CA . THR A 1 289 ? -18.141 25.594 3.164 1 93.44 289 THR A CA 1
ATOM 2240 C C . THR A 1 289 ? -19.547 25.641 2.568 1 93.44 289 THR A C 1
ATOM 2242 O O . THR A 1 289 ? -19.734 25.344 1.39 1 93.44 289 THR A O 1
ATOM 2245 N N . ALA A 1 290 ? -20.484 26 3.369 1 92.81 290 ALA A N 1
ATOM 2246 C CA . ALA A 1 290 ? -21.891 26.062 2.932 1 92.81 290 ALA A CA 1
ATOM 2247 C C . ALA A 1 290 ? -22.094 27.203 1.949 1 92.81 290 ALA A C 1
ATOM 2249 O O . ALA A 1 290 ? -22.922 27.109 1.041 1 92.81 290 ALA A O 1
ATOM 2250 N N . LEU A 1 291 ? -21.391 28.203 2.08 1 93.81 291 LEU A N 1
ATOM 2251 C CA . LEU A 1 291 ? -21.625 29.422 1.297 1 93.81 291 LEU A CA 1
ATOM 2252 C C . LEU A 1 291 ? -20.844 29.391 -0.007 1 93.81 291 LEU A C 1
ATOM 2254 O O . LEU A 1 291 ? -21.297 29.891 -1.029 1 93.81 291 LEU A O 1
ATOM 2258 N N . LEU A 1 292 ? -19.656 28.875 0.005 1 92.94 292 LEU A N 1
ATOM 2259 C CA . LEU A 1 292 ? -18.781 28.875 -1.164 1 92.94 292 LEU A CA 1
ATOM 2260 C C . LEU A 1 292 ? -19.219 27.812 -2.162 1 92.94 292 LEU A C 1
ATOM 2262 O O . LEU A 1 292 ? -19.844 26.812 -1.783 1 92.94 292 LEU A O 1
ATOM 2266 N N . ARG A 1 293 ? -18.766 28 -3.424 1 87.81 293 ARG A N 1
ATOM 2267 C CA . ARG A 1 293 ? -19.094 27.078 -4.496 1 87.81 293 ARG A CA 1
ATOM 2268 C C . ARG A 1 293 ? -18.125 25.906 -4.52 1 87.81 293 ARG A C 1
ATOM 2270 O O . ARG A 1 293 ? -17.062 25.953 -3.893 1 87.81 293 ARG A O 1
ATOM 2277 N N . SER A 1 294 ? -18.484 24.891 -5.238 1 84.12 294 SER A N 1
ATOM 2278 C CA . SER A 1 294 ? -17.688 23.688 -5.363 1 84.12 294 SER A CA 1
ATOM 2279 C C . SER A 1 294 ? -16.344 23.984 -6.035 1 84.12 294 SER A C 1
ATOM 2281 O O . SER A 1 294 ? -15.344 23.328 -5.758 1 84.12 294 SER A O 1
ATOM 2283 N N . GLY A 1 295 ? -16.297 24.969 -6.855 1 86.38 295 GLY A N 1
ATOM 2284 C CA . GLY A 1 295 ? -15.062 25.312 -7.547 1 86.38 295 GLY A CA 1
ATOM 2285 C C . GLY A 1 295 ? -14.148 26.203 -6.719 1 86.38 295 GLY A C 1
ATOM 2286 O O . GLY A 1 295 ? -12.961 26.328 -7.023 1 86.38 295 GLY A O 1
ATOM 2287 N N . ASP A 1 296 ? -14.711 26.75 -5.617 1 92.69 296 ASP A N 1
ATOM 2288 C CA . ASP A 1 296 ? -13.922 27.578 -4.719 1 92.69 296 ASP A CA 1
ATOM 2289 C C . ASP A 1 296 ? -13.062 26.734 -3.787 1 92.69 296 ASP A C 1
ATOM 2291 O O . ASP A 1 296 ? -13.43 25.609 -3.451 1 92.69 296 ASP A O 1
ATOM 2295 N N . VAL A 1 297 ? -11.867 27.281 -3.5 1 94 297 VAL A N 1
ATOM 2296 C CA . VAL A 1 297 ? -10.953 26.547 -2.627 1 94 297 VAL A CA 1
ATOM 2297 C C . VAL A 1 297 ? -10.688 27.359 -1.363 1 94 297 VAL A C 1
ATOM 2299 O O . VAL A 1 297 ? -10.188 28.5 -1.436 1 94 297 VAL A O 1
ATOM 2302 N N . ILE A 1 298 ? -11.055 26.797 -0.207 1 94.94 298 ILE A N 1
ATOM 2303 C CA . ILE A 1 298 ? -10.812 27.484 1.058 1 94.94 298 ILE A CA 1
ATOM 2304 C C . ILE A 1 298 ? -9.945 26.609 1.959 1 94.94 298 ILE A C 1
ATOM 2306 O O . ILE A 1 298 ? -10.094 25.375 1.978 1 94.94 298 ILE A O 1
ATOM 2310 N N . GLY A 1 299 ? -9.047 27.188 2.555 1 94.19 299 GLY A N 1
ATOM 2311 C CA . GLY A 1 299 ? -8.156 26.484 3.463 1 94.19 299 GLY A CA 1
ATOM 2312 C C . GLY A 1 299 ? -7.871 27.266 4.734 1 94.19 299 GLY A C 1
ATOM 2313 O O . GLY A 1 299 ? -8.18 28.453 4.828 1 94.19 299 GLY A O 1
ATOM 2314 N N . ARG A 1 300 ? -7.422 26.578 5.73 1 90.19 300 ARG A N 1
ATOM 2315 C CA . ARG A 1 300 ? -6.945 27.188 6.973 1 90.19 300 ARG A CA 1
ATOM 2316 C C . ARG A 1 300 ? -5.422 27.266 6.992 1 90.19 300 ARG A C 1
ATOM 2318 O O . ARG A 1 300 ? -4.738 26.25 6.875 1 90.19 300 ARG A O 1
ATOM 2325 N N . LEU A 1 301 ? -4.918 28.484 6.98 1 78.56 301 LEU A N 1
ATOM 2326 C CA . LEU A 1 301 ? -3.471 28.688 6.957 1 78.56 301 LEU A CA 1
ATOM 2327 C C . LEU A 1 301 ? -2.855 28.359 8.312 1 78.56 301 LEU A C 1
ATOM 2329 O O . LEU A 1 301 ? -1.673 28.016 8.398 1 78.56 301 LEU A O 1
ATOM 2333 N N . GLY A 1 302 ? -3.586 28.562 9.344 1 73.56 302 GLY A N 1
ATOM 2334 C CA . GLY A 1 302 ? -3.158 28.344 10.719 1 73.56 302 GLY A CA 1
ATOM 2335 C C . GLY A 1 302 ? -3.867 29.25 11.711 1 73.56 302 GLY A C 1
ATOM 2336 O O . GLY A 1 302 ? -4.234 30.391 11.367 1 73.56 302 GLY A O 1
ATOM 2337 N N . GLY A 1 303 ? -4.012 28.688 12.883 1 78.25 303 GLY A N 1
ATOM 2338 C CA . GLY A 1 303 ? -4.691 29.484 13.891 1 78.25 303 GLY A CA 1
ATOM 2339 C C . GLY A 1 303 ? -6.094 29.891 13.477 1 78.25 303 GLY A C 1
ATOM 2340 O O . GLY A 1 303 ? -6.941 29.047 13.203 1 78.25 303 GLY A O 1
ATOM 2341 N N . GLU A 1 304 ? -6.195 31.234 13.43 1 89 304 GLU A N 1
ATOM 2342 C CA . GLU A 1 304 ? -7.492 31.844 13.141 1 89 304 GLU A CA 1
ATOM 2343 C C . GLU A 1 304 ? -7.547 32.375 11.711 1 89 304 GLU A C 1
ATOM 2345 O O . GLU A 1 304 ? -8.492 33.062 11.336 1 89 304 GLU A O 1
ATOM 2350 N N . GLU A 1 305 ? -6.543 32 10.922 1 88.75 305 GLU A N 1
ATOM 2351 C CA . GLU A 1 305 ? -6.41 32.562 9.578 1 88.75 305 GLU A CA 1
ATOM 2352 C C . GLU A 1 305 ? -6.902 31.594 8.523 1 88.75 305 GLU A C 1
ATOM 2354 O O . GLU A 1 305 ? -6.562 30.406 8.555 1 88.75 305 GLU A O 1
ATOM 2359 N N . PHE A 1 306 ? -7.754 32.062 7.629 1 95.31 306 PHE A N 1
ATOM 2360 C CA . PHE A 1 306 ? -8.305 31.297 6.512 1 95.31 306 PHE A CA 1
ATOM 2361 C C . PHE A 1 306 ? -8.047 32 5.191 1 95.31 306 PHE A C 1
ATOM 2363 O O . PHE A 1 306 ? -7.844 33.219 5.164 1 95.31 306 PHE A O 1
ATOM 2370 N N . VAL A 1 307 ? -7.953 31.266 4.176 1 95.31 307 VAL A N 1
ATOM 2371 C CA . VAL A 1 307 ? -7.75 31.812 2.842 1 95.31 307 VAL A CA 1
ATOM 2372 C C . VAL A 1 307 ? -8.625 31.078 1.834 1 95.31 307 VAL A C 1
ATOM 2374 O O . VAL A 1 307 ? -8.812 29.859 1.939 1 95.31 307 VAL A O 1
ATOM 2377 N N . ALA A 1 308 ? -9.211 31.812 0.911 1 97.06 308 ALA A N 1
ATOM 2378 C CA . ALA A 1 308 ? -10.039 31.203 -0.129 1 97.06 308 ALA A CA 1
ATOM 2379 C C . ALA A 1 308 ? -9.672 31.75 -1.507 1 97.06 308 ALA A C 1
ATOM 2381 O O . ALA A 1 308 ? -9.297 32.906 -1.641 1 97.06 308 ALA A O 1
ATOM 2382 N N . LEU A 1 309 ? -9.695 30.953 -2.477 1 96.75 309 LEU A N 1
ATOM 2383 C CA . LEU A 1 309 ? -9.539 31.328 -3.879 1 96.75 309 LEU A CA 1
ATOM 2384 C C . LEU A 1 309 ? -10.828 31.078 -4.656 1 96.75 309 LEU A C 1
ATOM 2386 O O . LEU A 1 309 ? -11.383 29.969 -4.602 1 96.75 309 LEU A O 1
ATOM 2390 N N . LEU A 1 310 ? -11.305 32.062 -5.34 1 97.12 310 LEU A N 1
ATOM 2391 C CA . LEU A 1 310 ? -12.555 32 -6.098 1 97.12 310 LEU A CA 1
ATOM 2392 C C . LEU A 1 310 ? -12.289 32.125 -7.594 1 97.12 310 LEU A C 1
ATOM 2394 O O . LEU A 1 310 ? -12.18 33.219 -8.125 1 97.12 310 LEU A O 1
ATOM 2398 N N . PRO A 1 311 ? -12.266 31.016 -8.281 1 95.81 311 PRO A N 1
ATOM 2399 C CA . PRO A 1 311 ? -12.086 31.078 -9.734 1 95.81 311 PRO A CA 1
ATOM 2400 C C . PRO A 1 311 ? -13.281 31.703 -10.445 1 95.81 311 PRO A C 1
ATOM 2402 O O . PRO A 1 311 ? -14.406 31.641 -9.953 1 95.81 311 PRO A O 1
ATOM 2405 N N . ASP A 1 312 ? -13.008 32.344 -11.562 1 95.19 312 ASP A N 1
ATOM 2406 C CA . ASP A 1 312 ? -14.023 32.938 -12.422 1 95.19 312 ASP A CA 1
ATOM 2407 C C . ASP A 1 312 ? -14.82 34 -11.656 1 95.19 312 ASP A C 1
ATOM 2409 O O . ASP A 1 312 ? -16.031 34.125 -11.812 1 95.19 312 ASP A O 1
ATOM 2413 N N . THR A 1 313 ? -14.141 34.625 -10.734 1 95.06 313 THR A N 1
ATOM 2414 C CA . THR A 1 313 ? -14.742 35.625 -9.875 1 95.06 313 THR A CA 1
ATOM 2415 C C . THR A 1 313 ? -13.898 36.906 -9.859 1 95.06 313 THR A C 1
ATOM 2417 O O . THR A 1 313 ? -12.688 36.844 -9.625 1 95.06 313 THR A O 1
ATOM 2420 N N . ASP A 1 314 ? -14.531 38.031 -10.164 1 94.62 314 ASP A N 1
ATOM 2421 C CA . ASP A 1 314 ? -13.797 39.281 -10.125 1 94.62 314 ASP A CA 1
ATOM 2422 C C . ASP A 1 314 ? -13.75 39.844 -8.711 1 94.62 314 ASP A C 1
ATOM 2424 O O . ASP A 1 314 ? -14.344 39.281 -7.789 1 94.62 314 ASP A O 1
ATOM 2428 N N . GLY A 1 315 ? -13 40.906 -8.562 1 95 315 GLY A N 1
ATOM 2429 C CA . GLY A 1 315 ? -12.773 41.5 -7.254 1 95 315 GLY A CA 1
ATOM 2430 C C . GLY A 1 315 ? -14.055 41.938 -6.555 1 95 315 GLY A C 1
ATOM 2431 O O . GLY A 1 315 ? -14.227 41.688 -5.363 1 95 315 GLY A O 1
ATOM 2432 N N . ASP A 1 316 ? -14.922 42.562 -7.25 1 95.56 316 ASP A N 1
ATOM 2433 C CA . ASP A 1 316 ? -16.172 43.062 -6.668 1 95.56 316 ASP A CA 1
ATOM 2434 C C . ASP A 1 316 ? -17.047 41.906 -6.191 1 95.56 316 ASP A C 1
ATOM 2436 O O . ASP A 1 316 ? -17.641 41.969 -5.109 1 95.56 316 ASP A O 1
ATOM 2440 N N . THR A 1 317 ? -17.141 40.969 -7.016 1 95.62 317 THR A N 1
ATOM 2441 C CA . THR A 1 317 ? -17.906 39.781 -6.629 1 95.62 317 THR A CA 1
ATOM 2442 C C . THR A 1 317 ? -17.266 39.094 -5.422 1 95.62 317 THR A C 1
ATOM 2444 O O . THR A 1 317 ? -17.969 38.562 -4.562 1 95.62 317 THR A O 1
ATOM 2447 N N . GLY A 1 318 ? -15.945 39.094 -5.383 1 96.62 318 GLY A N 1
ATOM 2448 C CA . GLY A 1 318 ? -15.25 38.531 -4.23 1 96.62 318 GLY A CA 1
ATOM 2449 C C . GLY A 1 318 ? -15.609 39.25 -2.932 1 96.62 318 GLY A C 1
ATOM 2450 O O . GLY A 1 318 ? -15.82 38.594 -1.908 1 96.62 318 GLY A O 1
ATOM 2451 N N . VAL A 1 319 ? -15.68 40.531 -3.033 1 96.88 319 VAL A N 1
ATOM 2452 C CA . VAL A 1 319 ? -16.062 41.312 -1.866 1 96.88 319 VAL A CA 1
ATOM 2453 C C . VAL A 1 319 ? -17.484 40.906 -1.429 1 96.88 319 VAL A C 1
ATOM 2455 O O . VAL A 1 319 ? -17.75 40.75 -0.235 1 96.88 319 VAL A O 1
ATOM 2458 N N . SER A 1 320 ? -18.312 40.844 -2.357 1 97 320 SER A N 1
ATOM 2459 C CA . SER A 1 320 ? -19.703 40.469 -2.062 1 97 320 SER A CA 1
ATOM 2460 C C . SER A 1 320 ? -19.781 39.125 -1.372 1 97 320 SER A C 1
ATOM 2462 O O . SER A 1 320 ? -20.562 38.938 -0.442 1 97 320 SER A O 1
ATOM 2464 N N . VAL A 1 321 ? -19.016 38.188 -1.858 1 96.88 321 VAL A N 1
ATOM 2465 C CA . VAL A 1 321 ? -19 36.844 -1.273 1 96.88 321 VAL A CA 1
ATOM 2466 C C . VAL A 1 321 ? -18.516 36.906 0.171 1 96.88 321 VAL A C 1
ATOM 2468 O O . VAL A 1 321 ? -19.094 36.281 1.062 1 96.88 321 VAL A O 1
ATOM 2471 N N . ALA A 1 322 ? -17.469 37.625 0.396 1 97.44 322 ALA A N 1
ATOM 2472 C CA . ALA A 1 322 ? -16.922 37.781 1.739 1 97.44 322 ALA A CA 1
ATOM 2473 C C . ALA A 1 322 ? -17.922 38.469 2.672 1 97.44 322 ALA A C 1
ATOM 2475 O O . ALA A 1 322 ? -18.031 38.094 3.842 1 97.44 322 ALA A O 1
ATOM 2476 N N . GLU A 1 323 ? -18.594 39.438 2.162 1 97.31 323 GLU A N 1
ATOM 2477 C CA . GLU A 1 323 ? -19.578 40.156 2.957 1 97.31 323 GLU A CA 1
ATOM 2478 C C . GLU A 1 323 ? -20.75 39.219 3.322 1 97.31 323 GLU A C 1
ATOM 2480 O O . GLU A 1 323 ? -21.281 39.312 4.434 1 97.31 323 GLU A O 1
ATOM 2485 N N . ARG A 1 324 ? -21.156 38.5 2.406 1 97.25 324 ARG A N 1
ATOM 2486 C CA . ARG A 1 324 ? -22.219 37.531 2.686 1 97.25 324 ARG A CA 1
ATOM 2487 C C . ARG A 1 324 ? -21.797 36.562 3.771 1 97.25 324 ARG A C 1
ATOM 2489 O O . ARG A 1 324 ? -22.609 36.156 4.613 1 97.25 324 ARG A O 1
ATOM 2496 N N . LEU A 1 325 ? -20.594 36.125 3.664 1 97.12 325 LEU A N 1
ATOM 2497 C CA . LEU A 1 325 ? -20.078 35.219 4.691 1 97.12 325 LEU A CA 1
ATOM 2498 C C . LEU A 1 325 ? -20.078 35.906 6.055 1 97.12 325 LEU A C 1
ATOM 2500 O O . LEU A 1 325 ? -20.438 35.312 7.062 1 97.12 325 LEU A O 1
ATOM 2504 N N . LEU A 1 326 ? -19.625 37.094 6.078 1 97.38 326 LEU A N 1
ATOM 2505 C CA . LEU A 1 326 ? -19.594 37.875 7.32 1 97.38 326 LEU A CA 1
ATOM 2506 C C . LEU A 1 326 ? -21 38 7.895 1 97.38 326 LEU A C 1
ATOM 2508 O O . LEU A 1 326 ? -21.203 37.875 9.109 1 97.38 326 LEU A O 1
ATOM 2512 N N . ALA A 1 327 ? -21.922 38.312 7.027 1 96.75 327 ALA A N 1
ATOM 2513 C CA . ALA A 1 327 ? -23.312 38.406 7.445 1 96.75 327 ALA A CA 1
ATOM 2514 C C . ALA A 1 327 ? -23.812 37.094 8.031 1 96.75 327 ALA A C 1
ATOM 2516 O O . ALA A 1 327 ? -24.562 37.094 9.016 1 96.75 327 ALA A O 1
ATOM 2517 N N . SER A 1 328 ? -23.469 36.062 7.422 1 96.44 328 SER A N 1
ATOM 2518 C CA . SER A 1 328 ? -23.875 34.75 7.902 1 96.44 328 SER A CA 1
ATOM 2519 C C . SER A 1 328 ? -23.297 34.469 9.281 1 96.44 328 SER A C 1
ATOM 2521 O O . SER A 1 328 ? -23.969 33.875 10.133 1 96.44 328 SER A O 1
ATOM 2523 N N . VAL A 1 329 ? -22.094 34.781 9.5 1 95.81 329 VAL A N 1
ATOM 2524 C CA . VAL A 1 329 ? -21.422 34.594 10.773 1 95.81 329 VAL A CA 1
ATOM 2525 C C . VAL A 1 329 ? -22.109 35.406 11.859 1 95.81 329 VAL A C 1
ATOM 2527 O O . VAL A 1 329 ? -22.344 34.906 12.969 1 95.81 329 VAL A O 1
ATOM 2530 N N . ARG A 1 330 ? -22.5 36.562 11.531 1 94.38 330 ARG A N 1
ATOM 2531 C CA . ARG A 1 330 ? -23.172 37.438 12.469 1 94.38 330 ARG A CA 1
ATOM 2532 C C . ARG A 1 330 ? -24.547 36.906 12.844 1 94.38 330 ARG A C 1
ATOM 2534 O O . ARG A 1 330 ? -24.984 37.031 13.984 1 94.38 330 ARG A O 1
ATOM 2541 N N . ALA A 1 331 ? -25.125 36.344 11.938 1 94 331 ALA A N 1
ATOM 2542 C CA . ALA A 1 331 ? -26.516 35.906 12.102 1 94 331 ALA A CA 1
ATOM 2543 C C . ALA A 1 331 ? -26.594 34.562 12.805 1 94 331 ALA A C 1
ATOM 2545 O O . ALA A 1 331 ? -27.641 34.156 13.312 1 94 331 ALA A O 1
ATOM 2546 N N . THR A 1 332 ? -25.516 33.844 12.812 1 93.25 332 THR A N 1
ATOM 2547 C CA . THR A 1 332 ? -25.547 32.469 13.328 1 93.25 332 THR A CA 1
ATOM 2548 C C . THR A 1 332 ? -24.531 32.281 14.461 1 93.25 332 THR A C 1
ATOM 2550 O O . THR A 1 332 ? -23.438 31.781 14.234 1 93.25 332 THR A O 1
ATOM 2553 N N . PRO A 1 333 ? -24.906 32.625 15.633 1 90.62 333 PRO A N 1
ATOM 2554 C CA . PRO A 1 333 ? -23.969 32.438 16.734 1 90.62 333 PRO A CA 1
ATOM 2555 C C . PRO A 1 333 ? -23.656 30.969 16.984 1 90.62 333 PRO A C 1
ATOM 2557 O O . PRO A 1 333 ? -24.484 30.094 16.719 1 90.62 333 PRO A O 1
ATOM 2560 N N . CYS A 1 334 ? -22.391 30.672 17.359 1 88.44 334 CYS A N 1
ATOM 2561 C CA . CYS A 1 334 ? -22.047 29.281 17.672 1 88.44 334 CYS A CA 1
ATOM 2562 C C . CYS A 1 334 ? -22.344 28.953 19.125 1 88.44 334 CYS A C 1
ATOM 2564 O O . CYS A 1 334 ? -22.359 29.844 19.969 1 88.44 334 CYS A O 1
ATOM 2566 N N . SER A 1 335 ? -22.734 27.719 19.375 1 87.12 335 SER A N 1
ATOM 2567 C CA . SER A 1 335 ? -23.125 27.281 20.703 1 87.12 335 SER A CA 1
ATOM 2568 C C . SER A 1 335 ? -21.984 26.531 21.391 1 87.12 335 SER A C 1
ATOM 2570 O O . SER A 1 335 ? -21.391 25.625 20.812 1 87.12 335 SER A O 1
ATOM 2572 N N . HIS A 1 336 ? -21.594 27.016 22.547 1 86.81 336 HIS A N 1
ATOM 2573 C CA . HIS A 1 336 ? -20.625 26.312 23.391 1 86.81 336 HIS A CA 1
ATOM 2574 C C . HIS A 1 336 ? -21.047 26.328 24.859 1 86.81 336 HIS A C 1
ATOM 2576 O O . HIS A 1 336 ? -21.25 27.391 25.438 1 86.81 336 HIS A O 1
ATOM 2582 N N . GLY A 1 337 ? -21.141 25.094 25.469 1 81.12 337 GLY A N 1
ATOM 2583 C CA . GLY A 1 337 ? -21.516 24.984 26.875 1 81.12 337 GLY A CA 1
ATOM 2584 C C . GLY A 1 337 ? -22.875 25.609 27.172 1 81.12 337 GLY A C 1
ATOM 2585 O O . GLY A 1 337 ? -23.062 26.219 28.219 1 81.12 337 GLY A O 1
ATOM 2586 N N . GLY A 1 338 ? -23.797 25.656 26.25 1 81.81 338 GLY A N 1
ATOM 2587 C CA . GLY A 1 338 ? -25.141 26.188 26.438 1 81.81 338 GLY A CA 1
ATOM 2588 C C . GLY A 1 338 ? -25.219 27.688 26.203 1 81.81 338 GLY A C 1
ATOM 2589 O O . GLY A 1 338 ? -26.297 28.281 26.359 1 81.81 338 GLY A O 1
ATOM 2590 N N . LYS A 1 339 ? -24.031 28.234 25.953 1 86.5 339 LYS A N 1
ATOM 2591 C CA . LYS A 1 339 ? -24.031 29.672 25.688 1 86.5 339 LYS A CA 1
ATOM 2592 C C . LYS A 1 339 ? -23.75 29.969 24.219 1 86.5 339 LYS A C 1
ATOM 2594 O O . LYS A 1 339 ? -23.047 29.203 23.547 1 86.5 339 LYS A O 1
ATOM 2599 N N . ALA A 1 340 ? -24.375 31.062 23.797 1 90.5 340 ALA A N 1
ATOM 2600 C CA . ALA A 1 340 ? -24.141 31.531 22.438 1 90.5 340 ALA A CA 1
ATOM 2601 C C . ALA A 1 340 ? -22.875 32.375 22.359 1 90.5 340 ALA A C 1
ATOM 2603 O O . ALA A 1 340 ? -22.703 33.312 23.141 1 90.5 340 ALA A O 1
ATOM 2604 N N . LEU A 1 341 ? -21.969 32 21.594 1 91.19 341 LEU A N 1
ATOM 2605 C CA . LEU A 1 341 ? -20.734 32.75 21.359 1 91.19 341 LEU A CA 1
ATOM 2606 C C . LEU A 1 341 ? -20.781 33.469 20 1 91.19 341 LEU A C 1
ATOM 2608 O O . LEU A 1 341 ? -21.016 32.812 18.969 1 91.19 341 LEU A O 1
ATOM 2612 N N . THR A 1 342 ? -20.672 34.75 20.094 1 92.31 342 THR A N 1
ATOM 2613 C CA . THR A 1 342 ? -20.641 35.531 18.859 1 92.31 342 THR A CA 1
ATOM 2614 C C . THR A 1 342 ? -19.219 35.969 18.516 1 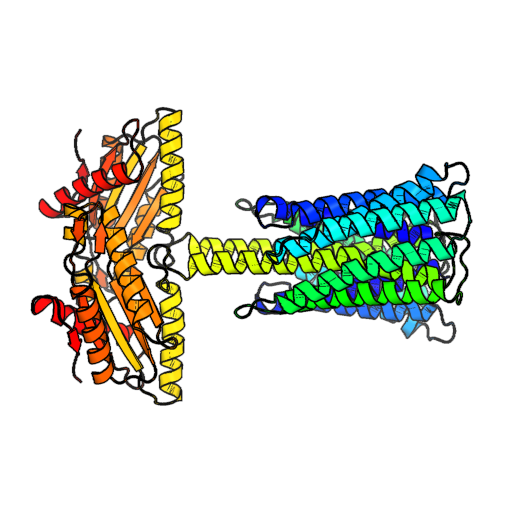92.31 342 THR A C 1
ATOM 2616 O O . THR A 1 342 ? -18.422 36.219 19.406 1 92.31 342 THR A O 1
ATOM 2619 N N . TYR A 1 343 ? -18.938 35.906 17.281 1 94.5 343 TYR A N 1
ATOM 2620 C CA . TYR A 1 343 ? -17.641 36.375 16.781 1 94.5 343 TYR A CA 1
ATOM 2621 C C . TYR A 1 343 ? -17.781 37 15.398 1 94.5 343 TYR A C 1
ATOM 2623 O O . TYR A 1 343 ? -18.844 36.906 14.781 1 94.5 343 TYR A O 1
ATOM 2631 N N . THR A 1 344 ? -16.812 37.781 14.992 1 95.94 344 THR A N 1
ATOM 2632 C CA . THR A 1 344 ? -16.719 38.344 13.648 1 95.94 344 THR A CA 1
ATOM 2633 C C . THR A 1 344 ? -15.367 38.031 13.016 1 95.94 344 THR A C 1
ATOM 2635 O O . THR A 1 344 ? -14.508 37.438 13.656 1 95.94 344 THR A O 1
ATOM 2638 N N . PHE A 1 345 ? -15.305 38.312 11.789 1 96.69 345 PHE A N 1
ATOM 2639 C CA . PHE A 1 345 ? -14.008 38.188 11.125 1 96.69 345 PHE A CA 1
ATOM 2640 C C . PHE A 1 345 ? -13.766 39.406 10.203 1 96.69 345 PHE A C 1
ATOM 2642 O O . PHE A 1 345 ? -14.695 40.156 9.891 1 96.69 345 PHE A O 1
ATOM 2649 N N . SER A 1 346 ? -12.508 39.625 9.961 1 97.25 346 SER A N 1
ATOM 2650 C CA . SER A 1 346 ? -12.086 40.625 8.977 1 97.25 346 SER A CA 1
ATOM 2651 C C . SER A 1 346 ? -11.516 39.938 7.727 1 97.25 346 SER A C 1
ATOM 2653 O O . SER A 1 346 ? -10.984 38.844 7.797 1 97.25 346 SER A O 1
ATOM 2655 N N . GLY A 1 347 ? -11.719 40.625 6.617 1 96.81 347 GLY A N 1
ATOM 2656 C CA . GLY A 1 347 ? -11.281 40 5.375 1 96.81 347 GLY A CA 1
ATOM 2657 C C . GLY A 1 347 ? -10.633 40.969 4.418 1 96.81 347 GLY A C 1
ATOM 2658 O O . GLY A 1 347 ? -10.945 42.156 4.434 1 96.81 347 GLY A O 1
ATOM 2659 N N . GLY A 1 348 ? -9.68 40.5 3.703 1 96.75 348 GLY A N 1
ATOM 2660 C CA . GLY A 1 348 ? -9.047 41.188 2.594 1 96.75 348 GLY A CA 1
ATOM 2661 C C . GLY A 1 348 ? -9.234 40.5 1.263 1 96.75 348 GLY A C 1
ATOM 2662 O O . GLY A 1 348 ? -9.133 39.25 1.18 1 96.75 348 GLY A O 1
ATOM 2663 N N . VAL A 1 349 ? -9.57 41.281 0.239 1 97.25 349 VAL A N 1
ATOM 2664 C CA . VAL A 1 349 ? -9.828 40.75 -1.091 1 97.25 349 VAL A CA 1
ATOM 2665 C C . VAL A 1 349 ? -8.773 41.281 -2.072 1 97.25 349 VAL A C 1
ATOM 2667 O O . VAL A 1 349 ? -8.391 42.438 -2.025 1 97.25 349 VAL A O 1
ATOM 2670 N N . ALA A 1 350 ? -8.25 40.375 -2.895 1 96.62 350 ALA A N 1
ATOM 2671 C CA . ALA A 1 350 ? -7.324 40.75 -3.959 1 96.62 350 ALA A CA 1
ATOM 2672 C C . ALA A 1 350 ? -7.629 40 -5.246 1 96.62 350 ALA A C 1
ATOM 2674 O O . ALA A 1 350 ? -7.785 38.75 -5.234 1 96.62 350 ALA A O 1
ATOM 2675 N N . GLN A 1 351 ? -7.723 40.75 -6.273 1 96.38 351 GLN A N 1
ATOM 2676 C CA . GLN A 1 351 ? -7.945 40.125 -7.578 1 96.38 351 GLN A CA 1
ATOM 2677 C C . GLN A 1 351 ? -6.621 39.781 -8.258 1 96.38 351 GLN A C 1
ATOM 2679 O O . GLN A 1 351 ? -5.672 40.562 -8.195 1 96.38 351 GLN A O 1
ATOM 2684 N N . TYR A 1 352 ? -6.598 38.656 -8.836 1 95.94 352 TYR A N 1
ATOM 2685 C CA . TYR A 1 352 ? -5.434 38.188 -9.586 1 95.94 352 TYR A CA 1
ATOM 2686 C C . TYR A 1 352 ? -5.152 39.094 -10.781 1 95.94 352 TYR A C 1
ATOM 2688 O O . TYR A 1 352 ? -6.078 39.5 -11.477 1 95.94 352 TYR A O 1
ATOM 2696 N N . ARG A 1 353 ? -3.914 39.469 -10.953 1 93.56 353 ARG A N 1
ATOM 2697 C CA . ARG A 1 353 ? -3.416 40.188 -12.117 1 93.56 353 ARG A CA 1
ATOM 2698 C C . ARG A 1 353 ? -2.506 39.312 -12.961 1 93.56 353 ARG A C 1
ATOM 2700 O O . ARG A 1 353 ? -1.785 38.469 -12.43 1 93.56 353 ARG A O 1
ATOM 2707 N N . ALA A 1 354 ? -2.619 39.625 -14.195 1 89.88 354 ALA A N 1
ATOM 2708 C CA . ALA A 1 354 ? -1.8 38.812 -15.102 1 89.88 354 ALA A CA 1
ATOM 2709 C C . ALA A 1 354 ? -0.335 38.812 -14.672 1 89.88 354 ALA A C 1
ATOM 2711 O O . ALA A 1 354 ? 0.252 39.875 -14.477 1 89.88 354 ALA A O 1
ATOM 2712 N N . GLY A 1 355 ? 0.245 37.625 -14.438 1 85.62 355 GLY A N 1
ATOM 2713 C CA . GLY A 1 355 ? 1.647 37.5 -14.07 1 85.62 355 GLY A CA 1
ATOM 2714 C C . GLY A 1 355 ? 1.861 37.344 -12.578 1 85.62 355 GLY A C 1
ATOM 2715 O O . GLY A 1 355 ? 2.98 37.094 -12.125 1 85.62 355 GLY A O 1
ATOM 2716 N N . ASP A 1 356 ? 0.822 37.562 -11.719 1 90.06 356 ASP A N 1
ATOM 2717 C CA . ASP A 1 356 ? 0.945 37.375 -10.281 1 90.06 356 ASP A CA 1
ATOM 2718 C C . ASP A 1 356 ? 1.353 35.938 -9.945 1 90.06 356 ASP A C 1
ATOM 2720 O O . ASP A 1 356 ? 0.864 34.969 -10.555 1 90.06 356 ASP A O 1
ATOM 2724 N N . THR A 1 357 ? 2.35 35.875 -9.086 1 89.56 357 THR A N 1
ATOM 2725 C CA . THR A 1 357 ? 2.508 34.594 -8.406 1 89.56 357 THR A CA 1
ATOM 2726 C C . THR A 1 357 ? 1.564 34.5 -7.211 1 89.56 357 THR A C 1
ATOM 2728 O O . THR A 1 357 ? 1.056 35.5 -6.73 1 89.56 357 THR A O 1
ATOM 2731 N N . LEU A 1 358 ? 1.306 33.312 -6.754 1 90.5 358 LEU A N 1
ATOM 2732 C CA . LEU A 1 358 ? 0.379 33.125 -5.645 1 90.5 358 LEU A CA 1
ATOM 2733 C C . LEU A 1 358 ? 0.845 33.875 -4.402 1 90.5 358 LEU A C 1
ATOM 2735 O O . LEU A 1 358 ? 0.046 34.531 -3.732 1 90.5 358 LEU A O 1
ATOM 2739 N N . PRO A 1 359 ? 2.143 33.844 -4.082 1 85.31 359 PRO A N 1
ATOM 2740 C CA . PRO A 1 359 ? 2.596 34.594 -2.908 1 85.31 359 PRO A CA 1
ATOM 2741 C C . PRO A 1 359 ? 2.301 36.094 -3.01 1 85.31 359 PRO A C 1
ATOM 2743 O O . PRO A 1 359 ? 1.912 36.719 -2.021 1 85.31 359 PRO A O 1
ATOM 2746 N N . VAL A 1 360 ? 2.447 36.594 -4.168 1 85.12 360 VAL A N 1
ATOM 2747 C CA . VAL A 1 360 ? 2.201 38 -4.379 1 85.12 360 VAL A CA 1
ATOM 2748 C C . VAL A 1 360 ? 0.712 38.312 -4.211 1 85.12 360 VAL A C 1
ATOM 2750 O O . VAL A 1 360 ? 0.339 39.312 -3.615 1 85.12 360 VAL A O 1
ATOM 2753 N N . LEU A 1 361 ? -0.076 37.469 -4.766 1 93.06 361 LEU A N 1
ATOM 2754 C CA . LEU A 1 361 ? -1.521 37.625 -4.633 1 93.06 361 LEU A CA 1
ATOM 2755 C C . LEU A 1 361 ? -1.941 37.562 -3.168 1 93.06 361 LEU A C 1
ATOM 2757 O O . LEU A 1 361 ? -2.775 38.344 -2.719 1 93.06 361 LEU A O 1
ATOM 2761 N N . VAL A 1 362 ? -1.387 36.625 -2.439 1 90.31 362 VAL A N 1
ATOM 2762 C CA . VAL A 1 362 ? -1.688 36.438 -1.021 1 90.31 362 VA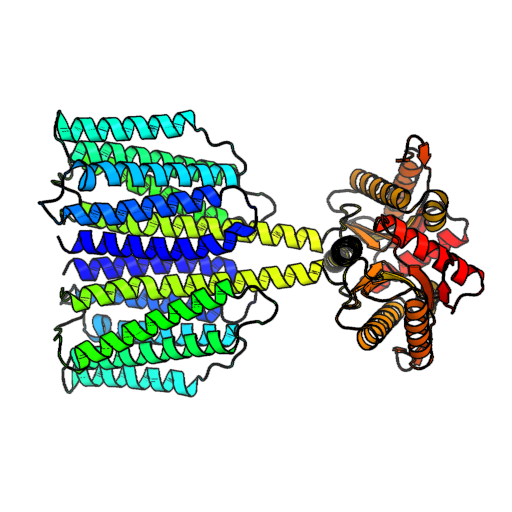L A CA 1
ATOM 2763 C C . VAL A 1 362 ? -1.243 37.688 -0.248 1 90.31 362 VAL A C 1
ATOM 2765 O O . VAL A 1 362 ? -1.941 38.156 0.661 1 90.31 362 VAL A O 1
ATOM 2768 N N . GLU A 1 363 ? -0.119 38.188 -0.566 1 85.19 363 GLU A N 1
ATOM 2769 C CA . GLU A 1 363 ? 0.397 39.406 0.09 1 85.19 363 GLU A CA 1
ATOM 2770 C C . GLU A 1 363 ? -0.55 40.562 -0.093 1 85.19 363 GLU A C 1
ATOM 2772 O O . GLU A 1 363 ? -0.768 41.344 0.837 1 85.19 363 GLU A O 1
ATOM 2777 N N . ARG A 1 364 ? -1.036 40.688 -1.256 1 91.56 364 ARG A N 1
ATOM 2778 C CA . ARG A 1 364 ? -1.965 41.781 -1.52 1 91.56 364 ARG A CA 1
ATOM 2779 C C . ARG A 1 364 ? -3.258 41.625 -0.73 1 91.56 364 ARG A C 1
ATOM 2781 O O . ARG A 1 364 ? -3.799 42.594 -0.192 1 91.56 364 ARG A O 1
ATOM 2788 N N . ALA A 1 365 ? -3.727 40.469 -0.712 1 93.88 365 ALA A N 1
ATOM 2789 C CA . ALA A 1 365 ? -4.938 40.188 0.06 1 93.88 365 ALA A CA 1
ATOM 2790 C C . ALA A 1 365 ? -4.703 40.438 1.549 1 93.88 365 ALA A C 1
ATOM 2792 O O . ALA A 1 365 ? -5.582 40.938 2.252 1 93.88 365 ALA A O 1
ATOM 2793 N N . ASP A 1 366 ? -3.555 40.062 1.985 1 87.56 366 ASP A N 1
ATOM 2794 C CA . ASP A 1 366 ? -3.184 40.25 3.385 1 87.56 366 ASP A CA 1
ATOM 2795 C C . ASP A 1 366 ? -3.1 41.719 3.734 1 87.56 366 ASP A C 1
ATOM 2797 O O . ASP A 1 366 ? -3.43 42.125 4.852 1 87.56 366 ASP A O 1
ATOM 2801 N N . ALA A 1 367 ? -2.547 42.438 2.803 1 88.19 367 ALA A N 1
ATOM 2802 C CA . ALA A 1 367 ? -2.48 43.875 3.008 1 88.19 367 ALA A CA 1
ATOM 2803 C C . ALA A 1 367 ? -3.877 44.469 3.154 1 88.19 367 ALA A C 1
ATOM 2805 O O . ALA A 1 367 ? -4.102 45.375 3.992 1 88.19 367 ALA A O 1
ATOM 2806 N N . ALA A 1 368 ? -4.746 44.031 2.328 1 94.06 368 ALA A N 1
ATOM 2807 C CA . ALA A 1 368 ? -6.137 44.5 2.426 1 94.06 368 ALA A CA 1
ATOM 2808 C C . ALA A 1 368 ? -6.758 44.062 3.75 1 94.06 368 ALA A C 1
ATOM 2810 O O . ALA A 1 368 ? -7.527 44.812 4.359 1 94.06 368 ALA A O 1
ATOM 2811 N N . LEU A 1 369 ? -6.484 42.906 4.16 1 93.38 369 LEU A N 1
ATOM 2812 C CA . LEU A 1 369 ? -6.957 42.406 5.449 1 93.38 369 LEU A CA 1
ATOM 2813 C C . LEU A 1 369 ? -6.438 43.25 6.59 1 93.38 369 LEU A C 1
ATOM 2815 O O . LEU A 1 369 ? -7.176 43.562 7.535 1 93.38 369 LEU A O 1
ATOM 2819 N N . TYR A 1 370 ? -5.16 43.594 6.5 1 86.62 370 TYR A N 1
ATOM 2820 C CA . TYR A 1 370 ? -4.562 44.438 7.512 1 86.62 370 TYR A CA 1
ATOM 2821 C C . TYR A 1 370 ? -5.277 45.781 7.578 1 86.62 370 TYR A C 1
ATOM 2823 O O . TYR A 1 370 ? -5.512 46.312 8.664 1 86.62 370 TYR A O 1
ATOM 2831 N N . ALA A 1 371 ? -5.57 46.281 6.457 1 91.44 371 ALA A N 1
ATOM 2832 C CA . ALA A 1 371 ? -6.316 47.562 6.391 1 91.44 371 ALA A CA 1
ATOM 2833 C C . ALA A 1 371 ? -7.688 47.406 7.047 1 91.44 371 ALA A C 1
ATOM 2835 O O . ALA A 1 371 ? -8.156 48.312 7.727 1 91.44 371 ALA A O 1
ATOM 2836 N N . ALA A 1 372 ? -8.289 46.344 6.848 1 94.5 372 ALA A N 1
ATOM 2837 C CA . ALA A 1 372 ? -9.594 46.094 7.453 1 94.5 372 ALA A CA 1
ATOM 2838 C C . ALA A 1 372 ? -9.484 46.031 8.977 1 94.5 372 ALA A C 1
ATOM 2840 O O . ALA A 1 372 ? -10.344 46.562 9.68 1 94.5 372 ALA A O 1
ATOM 2841 N N . LYS A 1 373 ? -8.477 45.375 9.484 1 91.12 373 LYS A N 1
ATOM 2842 C CA . LYS A 1 373 ? -8.258 45.281 10.922 1 91.12 373 LYS A CA 1
ATOM 2843 C C . LYS A 1 373 ? -7.988 46.656 11.531 1 91.12 373 LYS A C 1
ATOM 2845 O O . LYS A 1 373 ? -8.5 46.969 12.602 1 91.12 373 LYS A O 1
ATOM 2850 N N . GLN A 1 374 ? -7.254 47.5 10.844 1 88.44 374 GLN A N 1
ATOM 2851 C CA . GLN A 1 374 ? -6.902 48.844 11.32 1 88.44 374 GLN A CA 1
ATOM 2852 C C . GLN A 1 374 ? -8.117 49.75 11.289 1 88.44 374 GLN A C 1
ATOM 2854 O O . GLN A 1 374 ? -8.203 50.688 12.094 1 88.44 374 GLN A O 1
ATOM 2859 N N . ALA A 1 375 ? -9 49.469 10.391 1 92.56 375 ALA A N 1
ATOM 2860 C CA . ALA A 1 375 ? -10.18 50.312 10.227 1 92.56 375 ALA A CA 1
ATOM 2861 C C . ALA A 1 375 ? -11.281 49.906 11.203 1 92.56 375 ALA A C 1
ATOM 2863 O O . ALA A 1 375 ? -12.414 50.375 11.102 1 92.56 375 ALA A O 1
ATOM 2864 N N . GLY A 1 376 ? -11.008 48.969 12.203 1 93.06 376 GLY A N 1
ATOM 2865 C CA . GLY A 1 376 ? -11.969 48.688 13.25 1 93.06 376 GLY A CA 1
ATOM 2866 C C . GLY A 1 376 ? -12.43 47.219 13.25 1 93.06 376 GLY A C 1
ATOM 2867 O O . GLY A 1 376 ? -13.289 46.844 14.047 1 93.06 376 GLY A O 1
ATOM 2868 N N . ARG A 1 377 ? -11.922 46.406 12.352 1 93.94 377 ARG A N 1
ATOM 2869 C CA . ARG A 1 377 ? -12.258 44.969 12.266 1 93.94 377 ARG A CA 1
ATOM 2870 C C . ARG A 1 377 ? -13.719 44.781 11.875 1 93.94 377 ARG A C 1
ATOM 2872 O O . ARG A 1 377 ? -14.438 45.75 11.641 1 93.94 377 ARG A O 1
ATOM 2879 N N . ASP A 1 378 ? -14.148 43.594 11.562 1 96.19 378 ASP A N 1
ATOM 2880 C CA . ASP A 1 378 ? -15.539 43.312 11.234 1 96.19 378 ASP A CA 1
ATOM 2881 C C . ASP A 1 378 ? -15.938 43.938 9.898 1 96.19 378 ASP A C 1
ATOM 2883 O O . ASP A 1 378 ? -16.953 44.625 9.82 1 96.19 378 ASP A O 1
ATOM 2887 N N . ARG A 1 379 ? -15.055 43.812 9.016 1 96.56 379 ARG A N 1
ATOM 2888 C CA . ARG A 1 379 ? -15.352 44.406 7.707 1 96.56 379 ARG A CA 1
ATOM 2889 C C . ARG A 1 379 ? -14.477 43.781 6.625 1 96.56 379 ARG A C 1
ATOM 2891 O O . ARG A 1 379 ? -13.508 43.062 6.93 1 96.56 379 ARG A O 1
ATOM 2898 N N . ILE A 1 380 ? -14.812 44.031 5.406 1 97.25 380 ILE A N 1
ATOM 2899 C CA . ILE A 1 380 ? -14.102 43.531 4.23 1 97.25 380 ILE A CA 1
ATOM 2900 C C . ILE A 1 380 ? -13.477 44.719 3.479 1 97.25 380 ILE A C 1
ATOM 2902 O O . ILE A 1 380 ? -14.109 45.75 3.303 1 97.25 380 ILE A O 1
ATOM 2906 N N . ARG A 1 381 ? -12.242 44.531 3.145 1 94.81 381 ARG A N 1
ATOM 2907 C CA . ARG A 1 381 ? -11.578 45.562 2.373 1 94.81 381 ARG A CA 1
ATOM 2908 C C . ARG A 1 381 ? -10.961 45 1.103 1 94.81 381 ARG A C 1
ATOM 2910 O O . ARG A 1 381 ? -10.484 43.875 1.094 1 94.81 381 ARG A O 1
ATOM 2917 N N . ASN A 1 382 ? -11.078 45.719 0.109 1 90.19 382 ASN A N 1
ATOM 2918 C CA . ASN A 1 382 ? -10.453 45.375 -1.164 1 90.19 382 ASN A CA 1
ATOM 2919 C C . ASN A 1 382 ? -9.242 46.281 -1.45 1 90.19 382 ASN A C 1
ATOM 2921 O O . ASN A 1 382 ? -9.242 47.469 -1.105 1 90.19 382 ASN A O 1
ATOM 2925 N N . ARG A 1 383 ? -8.148 45.656 -1.549 1 70.56 383 ARG A N 1
ATOM 2926 C CA . ARG A 1 383 ? -7.059 46.531 -1.954 1 70.56 383 ARG A CA 1
ATOM 2927 C C . ARG A 1 383 ? -7.223 47 -3.4 1 70.56 383 ARG A C 1
ATOM 2929 O O . ARG A 1 383 ? -7.281 46.156 -4.312 1 70.56 383 ARG A O 1
ATOM 2936 N N . ALA A 1 384 ? -8.148 48.062 -3.57 1 53.31 384 ALA A N 1
ATOM 2937 C CA . ALA A 1 384 ? -8.219 48.688 -4.895 1 53.31 384 ALA A CA 1
ATOM 2938 C C . ALA A 1 384 ? -6.883 48.562 -5.625 1 53.31 384 ALA A C 1
ATOM 2940 O O . ALA A 1 384 ? -5.836 48.406 -4.996 1 53.31 384 ALA A O 1
ATOM 2941 N N . GLY A 1 385 ? -6.91 48.469 -6.969 1 41.19 385 GLY A N 1
ATOM 2942 C CA . GLY A 1 385 ? -5.816 48.656 -7.906 1 41.19 385 GLY A CA 1
ATOM 2943 C C . GLY A 1 385 ? -4.766 49.625 -7.41 1 41.19 385 GLY A C 1
ATOM 2944 O O . GLY A 1 385 ? -5.031 50.438 -6.508 1 41.19 385 GLY A O 1
ATOM 2945 N N . MET B 1 1 ? 5.234 -34.656 -20.406 1 59.12 1 MET B N 1
ATOM 2946 C CA . MET B 1 1 ? 5.359 -33.406 -21.156 1 59.12 1 MET B CA 1
ATOM 2947 C C . MET B 1 1 ? 4.332 -32.375 -20.688 1 59.12 1 MET B C 1
ATOM 2949 O O . MET B 1 1 ? 4.609 -31.188 -20.656 1 59.12 1 MET B O 1
ATOM 2953 N N . LEU B 1 2 ? 3.344 -32.938 -19.984 1 67.69 2 LEU B N 1
ATOM 2954 C CA . LEU B 1 2 ? 2.211 -32.094 -19.672 1 67.69 2 LEU B CA 1
ATOM 2955 C C . LEU B 1 2 ? 2.496 -31.234 -18.438 1 67.69 2 LEU B C 1
ATOM 2957 O O . LEU B 1 2 ? 2.182 -30.047 -18.406 1 67.69 2 LEU B O 1
ATOM 2961 N N . ALA B 1 3 ? 3.34 -31.828 -17.578 1 79.5 3 ALA B N 1
ATOM 2962 C CA . ALA B 1 3 ? 3.5 -31.125 -16.297 1 79.5 3 ALA B CA 1
ATOM 2963 C C . ALA B 1 3 ? 4.367 -29.891 -16.453 1 79.5 3 ALA B C 1
ATOM 2965 O O . ALA B 1 3 ? 3.957 -28.781 -16.078 1 79.5 3 ALA B O 1
ATOM 2966 N N . PRO B 1 4 ? 5.438 -30 -17.234 1 80.81 4 PRO B N 1
ATOM 2967 C CA . PRO B 1 4 ? 6.277 -28.797 -17.375 1 80.81 4 PRO B CA 1
ATOM 2968 C C . PRO B 1 4 ? 5.598 -27.688 -18.188 1 80.81 4 PRO B C 1
ATOM 2970 O O . PRO B 1 4 ? 5.723 -26.516 -17.844 1 80.81 4 PRO B O 1
ATOM 2973 N N . VAL B 1 5 ? 4.852 -28.062 -19.203 1 81.81 5 VAL B N 1
ATOM 2974 C CA . VAL B 1 5 ? 4.184 -27.062 -20.031 1 81.81 5 VAL B CA 1
ATOM 2975 C C . VAL B 1 5 ? 3.121 -26.344 -19.203 1 81.81 5 VAL B C 1
ATOM 2977 O O . VAL B 1 5 ? 2.986 -25.109 -19.297 1 81.81 5 VAL B O 1
ATOM 2980 N N . THR B 1 6 ? 2.436 -27.062 -18.375 1 82.81 6 THR B N 1
ATOM 2981 C CA . THR B 1 6 ? 1.411 -26.484 -17.516 1 82.81 6 THR B CA 1
ATOM 2982 C C . THR B 1 6 ? 2.029 -25.5 -16.531 1 82.81 6 THR B C 1
ATOM 2984 O O . THR B 1 6 ? 1.473 -24.422 -16.281 1 82.81 6 THR B O 1
ATOM 2987 N N . LEU B 1 7 ? 3.137 -25.875 -16.062 1 86.12 7 LEU B N 1
ATOM 2988 C CA . LEU B 1 7 ? 3.814 -25.016 -15.094 1 86.12 7 LEU B CA 1
ATOM 2989 C C . LEU B 1 7 ? 4.281 -23.719 -15.75 1 86.12 7 LEU B C 1
ATOM 2991 O O . LEU B 1 7 ? 4.203 -22.641 -15.148 1 86.12 7 LEU B O 1
ATOM 2995 N N . LEU B 1 8 ? 4.688 -23.844 -16.984 1 87.38 8 LEU B N 1
ATOM 2996 C CA . LEU B 1 8 ? 5.105 -22.656 -17.719 1 87.38 8 LEU B CA 1
ATOM 2997 C C . LEU B 1 8 ? 3.92 -21.734 -17.984 1 87.38 8 LEU B C 1
ATOM 2999 O O . LEU B 1 8 ? 4.043 -20.5 -17.859 1 87.38 8 LEU B O 1
ATOM 3003 N N . VAL B 1 9 ? 2.83 -22.281 -18.25 1 84.88 9 VAL B N 1
ATOM 3004 C CA . VAL B 1 9 ? 1.633 -21.5 -18.547 1 84.88 9 VAL B CA 1
ATOM 3005 C C . VAL B 1 9 ? 1.16 -20.797 -17.266 1 84.88 9 VAL B C 1
ATOM 3007 O O . VAL B 1 9 ? 0.824 -19.609 -17.297 1 84.88 9 VAL B O 1
ATOM 3010 N N . ILE B 1 10 ? 1.219 -21.453 -16.156 1 87.12 10 ILE B N 1
ATOM 3011 C CA . ILE B 1 10 ? 0.812 -20.891 -14.883 1 87.12 10 ILE B CA 1
ATOM 3012 C C . ILE B 1 10 ? 1.756 -19.75 -14.516 1 87.12 10 ILE B C 1
ATOM 3014 O O . ILE B 1 10 ? 1.314 -18.703 -14.031 1 87.12 10 ILE B O 1
ATOM 3018 N N . SER B 1 11 ? 2.977 -19.984 -14.727 1 87.44 11 SER B N 1
ATOM 3019 C CA . SER B 1 11 ? 3.971 -18.953 -14.453 1 87.44 11 SER B CA 1
ATOM 3020 C C . SER B 1 11 ? 3.717 -17.703 -15.281 1 87.44 11 SER B C 1
ATOM 3022 O O . SER B 1 11 ? 3.852 -16.578 -14.789 1 87.44 11 SER B O 1
ATOM 3024 N N . THR B 1 12 ? 3.338 -17.938 -16.531 1 87.75 12 THR B N 1
ATOM 3025 C CA . THR B 1 12 ? 3.035 -16.828 -17.422 1 87.75 12 THR B CA 1
ATOM 3026 C C . THR B 1 12 ? 1.829 -16.047 -16.922 1 87.75 12 THR B C 1
ATOM 3028 O O . THR B 1 12 ? 1.869 -14.812 -16.859 1 87.75 12 THR B O 1
ATOM 3031 N N . LEU B 1 13 ? 0.87 -16.734 -16.531 1 86.19 13 LEU B N 1
ATOM 3032 C CA . LEU B 1 13 ? -0.345 -16.078 -16.047 1 86.19 13 LEU B CA 1
ATOM 3033 C C . LEU B 1 13 ? -0.089 -15.344 -14.734 1 86.19 13 LEU B C 1
ATOM 3035 O O . LEU B 1 13 ? -0.599 -14.242 -14.531 1 86.19 13 LEU B O 1
ATOM 3039 N N . SER B 1 14 ? 0.646 -15.992 -13.922 1 87.25 14 SER B N 1
ATOM 3040 C CA . SER B 1 14 ? 1.012 -15.359 -12.664 1 87.25 14 SER B CA 1
ATOM 3041 C C . SER B 1 14 ? 1.792 -14.07 -12.898 1 87.25 14 SER B C 1
ATOM 3043 O O . SER B 1 14 ? 1.556 -13.062 -12.227 1 87.25 14 SER B O 1
ATOM 3045 N N . SER B 1 15 ? 2.654 -14.109 -13.844 1 87.5 15 SER B N 1
ATOM 3046 C CA . SER B 1 15 ? 3.438 -12.93 -14.195 1 87.5 15 SER B CA 1
ATOM 3047 C C . SER B 1 15 ? 2.549 -11.82 -14.766 1 87.5 15 SER B C 1
ATOM 3049 O O . SER B 1 15 ? 2.797 -10.641 -14.531 1 87.5 15 SER B O 1
ATOM 3051 N N . LEU B 1 16 ? 1.594 -12.234 -15.484 1 88.06 16 LEU B N 1
ATOM 3052 C CA . LEU B 1 16 ? 0.657 -11.258 -16.047 1 88.06 16 LEU B CA 1
ATOM 3053 C C . LEU B 1 16 ? -0.117 -10.562 -14.93 1 88.06 16 LEU B C 1
ATOM 3055 O O . LEU B 1 16 ? -0.309 -9.344 -14.969 1 88.06 16 LEU B O 1
ATOM 3059 N N . VAL B 1 17 ? -0.493 -11.328 -13.969 1 88 17 VAL B N 1
ATOM 3060 C CA . VAL B 1 17 ? -1.233 -10.781 -12.836 1 88 17 VAL B CA 1
ATOM 3061 C C . VAL B 1 17 ? -0.356 -9.789 -12.078 1 88 17 VAL B C 1
ATOM 3063 O O . VAL B 1 17 ? -0.789 -8.672 -11.773 1 88 17 VAL B O 1
ATOM 3066 N N . THR B 1 18 ? 0.816 -10.219 -11.828 1 88.06 18 THR B N 1
ATOM 3067 C CA . THR B 1 18 ? 1.714 -9.352 -11.07 1 88.06 18 THR B CA 1
ATOM 3068 C C . THR B 1 18 ? 2.064 -8.102 -11.867 1 88.06 18 THR B C 1
ATOM 3070 O O . THR B 1 18 ? 2.289 -7.035 -11.289 1 88.06 18 THR B O 1
ATOM 3073 N N . GLN B 1 19 ? 2.115 -8.281 -13.211 1 88.94 19 GLN B N 1
ATOM 3074 C CA . GLN B 1 19 ? 2.346 -7.117 -14.07 1 88.94 19 GLN B CA 1
ATOM 3075 C C . GLN B 1 19 ? 1.243 -6.078 -13.891 1 88.94 19 GLN B C 1
ATOM 3077 O O . GLN B 1 19 ? 1.513 -4.875 -13.883 1 88.94 19 GLN B O 1
ATOM 3082 N N . GLY B 1 20 ? 0.04 -6.52 -13.797 1 86.69 20 GLY B N 1
ATOM 3083 C CA . GLY B 1 20 ? -1.077 -5.617 -13.555 1 86.69 20 GLY B CA 1
ATOM 3084 C C . GLY B 1 20 ? -0.957 -4.848 -12.258 1 86.69 20 GLY B C 1
ATOM 3085 O O . GLY B 1 20 ? -1.266 -3.654 -12.203 1 86.69 20 GLY B O 1
ATOM 3086 N N . VAL B 1 21 ? -0.454 -5.492 -11.273 1 86.88 21 VAL B N 1
ATOM 3087 C CA . VAL B 1 21 ? -0.308 -4.855 -9.969 1 86.88 21 VAL B CA 1
ATOM 3088 C C . VAL B 1 21 ? 0.806 -3.812 -10.023 1 86.88 21 VAL B C 1
ATOM 3090 O O . VAL B 1 21 ? 0.646 -2.699 -9.516 1 86.88 21 VAL B O 1
ATOM 3093 N N . LEU B 1 22 ? 1.898 -4.168 -10.633 1 87.19 22 LEU B N 1
ATOM 3094 C CA . LEU B 1 22 ? 3.02 -3.244 -10.758 1 87.19 22 LEU B CA 1
ATOM 3095 C C . LEU B 1 22 ? 2.619 -2.01 -11.562 1 87.19 22 LEU B C 1
ATOM 3097 O O . LEU B 1 22 ? 3.105 -0.908 -11.297 1 87.19 22 LEU B O 1
ATOM 3101 N N . GLY B 1 23 ? 1.76 -2.217 -12.477 1 84.69 23 GLY B N 1
ATOM 3102 C CA . GLY B 1 23 ? 1.282 -1.105 -13.281 1 84.69 23 GLY B CA 1
ATOM 3103 C C . GLY B 1 23 ? 0.597 -0.026 -12.469 1 84.69 23 GLY B C 1
ATOM 3104 O O . GLY B 1 23 ? 0.692 1.159 -12.797 1 84.69 23 GLY B O 1
ATOM 3105 N N . SER B 1 24 ? -0.003 -0.333 -11.375 1 82.31 24 SER B N 1
ATOM 3106 C CA . SER B 1 24 ? -0.703 0.617 -10.523 1 82.31 24 SER B CA 1
ATOM 3107 C C . SER B 1 24 ? 0.277 1.522 -9.781 1 82.31 24 SER B C 1
ATOM 3109 O O . SER B 1 24 ? -0.099 2.594 -9.305 1 82.31 24 SER B O 1
ATOM 3111 N N . LEU B 1 25 ? 1.529 1.123 -9.766 1 84.56 25 LEU B N 1
ATOM 3112 C CA . LEU B 1 25 ? 2.516 1.837 -8.961 1 84.56 25 LEU B CA 1
ATOM 3113 C C . LEU B 1 25 ? 3.412 2.699 -9.844 1 84.56 25 LEU B C 1
ATOM 3115 O O . LEU B 1 25 ? 4.277 3.42 -9.336 1 84.56 25 LEU B O 1
ATOM 3119 N N . LEU B 1 26 ? 3.146 2.672 -11.125 1 80.62 26 LEU B N 1
ATOM 3120 C CA . LEU B 1 26 ? 4.016 3.365 -12.07 1 80.62 26 LEU B CA 1
ATOM 3121 C C . LEU B 1 26 ? 4.02 4.867 -11.805 1 80.62 26 LEU B C 1
ATOM 3123 O O . LEU B 1 26 ? 5.055 5.523 -11.945 1 80.62 26 LEU B O 1
ATOM 3127 N N . ARG B 1 27 ? 2.994 5.418 -11.227 1 75.69 27 ARG B N 1
ATOM 3128 C CA . ARG B 1 27 ? 2.863 6.863 -11.062 1 75.69 27 ARG B CA 1
ATOM 3129 C C . ARG B 1 27 ? 3.387 7.301 -9.695 1 75.69 27 ARG B C 1
ATOM 3131 O O . ARG B 1 27 ? 3.383 8.492 -9.375 1 75.69 27 ARG B O 1
ATOM 3138 N N . SER B 1 28 ? 3.824 6.406 -8.938 1 78.88 28 SER B N 1
ATOM 3139 C CA . SER B 1 28 ? 4.273 6.742 -7.594 1 78.88 28 SER B CA 1
ATOM 3140 C C . SER B 1 28 ? 5.621 7.457 -7.621 1 78.88 28 SER B C 1
ATOM 3142 O O . SER B 1 28 ? 5.984 8.141 -6.664 1 78.88 28 SER B O 1
ATOM 3144 N N . GLY B 1 29 ? 6.395 7.242 -8.727 1 79.38 29 GLY B N 1
ATOM 3145 C CA . GLY B 1 29 ? 7.691 7.887 -8.852 1 79.38 29 GLY B CA 1
ATOM 3146 C C . GLY B 1 29 ? 8.781 7.211 -8.039 1 79.38 29 GLY B C 1
ATOM 3147 O O . GLY B 1 29 ? 9.891 7.727 -7.93 1 79.38 29 GLY B O 1
ATOM 3148 N N . ILE B 1 30 ? 8.539 6.152 -7.453 1 86.81 30 ILE B N 1
ATOM 3149 C CA . ILE B 1 30 ? 9.523 5.445 -6.637 1 86.81 30 ILE B CA 1
ATOM 3150 C C . ILE B 1 30 ? 10.539 4.754 -7.535 1 86.81 30 ILE B C 1
ATOM 3152 O O . ILE B 1 30 ? 10.18 4.184 -8.57 1 86.81 30 ILE B O 1
ATOM 3156 N N . ALA B 1 31 ? 11.758 4.879 -7.188 1 88.81 31 ALA B N 1
ATOM 3157 C CA . ALA B 1 31 ? 12.852 4.301 -7.969 1 88.81 31 ALA B CA 1
ATOM 3158 C C . ALA B 1 31 ? 12.758 2.779 -7.996 1 88.81 31 ALA B C 1
ATOM 3160 O O . ALA B 1 31 ? 12.406 2.152 -6.996 1 88.81 31 ALA B O 1
ATOM 3161 N N . GLY B 1 32 ? 13.078 2.109 -9.195 1 91.56 32 GLY B N 1
ATOM 3162 C CA . GLY B 1 32 ? 13.133 0.662 -9.312 1 91.56 32 GLY B CA 1
ATOM 3163 C C . GLY B 1 32 ? 11.906 0.064 -9.969 1 91.56 32 GLY B C 1
ATOM 3164 O O . GLY B 1 32 ? 11.969 -1.027 -10.539 1 91.56 32 GLY B O 1
ATOM 3165 N N . ILE B 1 33 ? 10.797 0.767 -9.953 1 91.38 33 ILE B N 1
ATOM 3166 C CA . ILE B 1 33 ? 9.523 0.223 -10.422 1 91.38 33 ILE B CA 1
ATOM 3167 C C . ILE B 1 33 ? 9.609 -0.045 -11.922 1 91.38 33 ILE B C 1
ATOM 3169 O O . ILE B 1 33 ? 9.125 -1.072 -12.406 1 91.38 33 ILE B O 1
ATOM 3173 N N . ARG B 1 34 ? 10.195 0.859 -12.672 1 92.31 34 ARG B N 1
ATOM 3174 C CA . ARG B 1 34 ? 10.305 0.672 -14.117 1 92.31 34 ARG B CA 1
ATOM 3175 C C . ARG B 1 34 ? 11.117 -0.574 -14.445 1 92.31 34 ARG B C 1
ATOM 3177 O O . ARG B 1 34 ? 10.75 -1.346 -15.336 1 92.31 34 ARG B O 1
ATOM 3184 N N . GLU B 1 35 ? 12.234 -0.758 -13.758 1 95.06 35 GLU B N 1
ATOM 3185 C CA . GLU B 1 35 ? 13.055 -1.955 -13.938 1 95.06 35 GLU B CA 1
ATOM 3186 C C . GLU B 1 35 ? 12.258 -3.219 -13.617 1 95.06 35 GLU B C 1
ATOM 3188 O O . GLU B 1 35 ? 12.336 -4.207 -14.352 1 95.06 35 GLU B O 1
ATOM 3193 N N . LEU B 1 36 ? 11.492 -3.146 -12.555 1 95.25 36 LEU B N 1
ATOM 3194 C CA . LEU B 1 36 ? 10.688 -4.293 -12.148 1 95.25 36 LEU B CA 1
ATOM 3195 C C . LEU B 1 36 ? 9.633 -4.613 -13.203 1 95.25 36 LEU B C 1
ATOM 3197 O O . LEU B 1 36 ? 9.383 -5.785 -13.5 1 95.25 36 LEU B O 1
ATOM 3201 N N . MET B 1 37 ? 9.031 -3.643 -13.766 1 94.25 37 MET B N 1
ATOM 3202 C CA . MET B 1 37 ? 8.016 -3.834 -14.797 1 94.25 37 MET B CA 1
ATOM 3203 C C . MET B 1 37 ? 8.617 -4.469 -16.047 1 94.25 37 MET B C 1
ATOM 3205 O O . MET B 1 37 ? 8.086 -5.457 -16.562 1 94.25 37 MET B O 1
ATOM 3209 N N . TRP B 1 38 ? 9.672 -3.943 -16.484 1 95.56 38 TRP B N 1
ATOM 3210 C CA . TRP B 1 38 ? 10.312 -4.488 -17.672 1 95.56 38 TRP B CA 1
ATOM 3211 C C . TRP B 1 38 ? 10.859 -5.891 -17.406 1 95.56 38 TRP B C 1
ATOM 3213 O O . TRP B 1 38 ? 10.852 -6.746 -18.281 1 95.56 38 TRP B O 1
ATOM 3223 N N . ALA B 1 39 ? 11.43 -6.082 -16.203 1 96.75 39 ALA B N 1
ATOM 3224 C CA . ALA B 1 39 ? 11.875 -7.422 -15.812 1 96.75 39 ALA B CA 1
ATOM 3225 C C . ALA B 1 39 ? 10.742 -8.438 -15.969 1 96.75 39 ALA B C 1
ATOM 3227 O O . ALA B 1 39 ? 10.93 -9.508 -16.547 1 96.75 39 ALA B O 1
ATOM 3228 N N . ASN B 1 40 ? 9.578 -8.086 -15.484 1 94.62 40 ASN B N 1
ATOM 3229 C CA . ASN B 1 40 ? 8.43 -8.977 -15.562 1 94.62 40 ASN B CA 1
ATOM 3230 C C . ASN B 1 40 ? 7.996 -9.203 -17.016 1 94.62 40 ASN B C 1
ATOM 3232 O O . ASN B 1 40 ? 7.59 -10.305 -17.375 1 94.62 40 ASN B O 1
ATOM 3236 N N . VAL B 1 41 ? 8.047 -8.203 -17.797 1 95.44 41 VAL B N 1
ATOM 3237 C CA . VAL B 1 41 ? 7.691 -8.336 -19.203 1 95.44 41 VAL B CA 1
ATOM 3238 C C . VAL B 1 41 ? 8.648 -9.305 -19.891 1 95.44 41 VAL B C 1
ATOM 3240 O O . VAL B 1 41 ? 8.227 -10.18 -20.656 1 95.44 41 VAL B O 1
ATOM 3243 N N . LEU B 1 42 ? 9.922 -9.164 -19.656 1 96.88 42 LEU B N 1
ATOM 3244 C CA . LEU B 1 42 ? 10.93 -10.047 -20.25 1 96.88 42 LEU B CA 1
ATOM 3245 C C . LEU B 1 42 ? 10.711 -11.492 -19.812 1 96.88 42 LEU B C 1
ATOM 3247 O O . LEU B 1 42 ? 10.789 -12.414 -20.625 1 96.88 42 LEU B O 1
ATOM 3251 N N . VAL B 1 43 ? 10.398 -11.656 -18.562 1 95.19 43 VAL B N 1
ATOM 3252 C CA . VAL B 1 43 ? 10.156 -13 -18.047 1 95.19 43 VAL B CA 1
ATOM 3253 C C . VAL B 1 43 ? 8.898 -13.578 -18.672 1 95.19 43 VAL B C 1
ATOM 3255 O O . VAL B 1 43 ? 8.875 -14.75 -19.078 1 95.19 43 VAL B O 1
ATOM 3258 N N . LEU B 1 44 ? 7.895 -12.758 -18.812 1 93.62 44 LEU B N 1
ATOM 3259 C CA . LEU B 1 44 ? 6.656 -13.172 -19.469 1 93.62 44 LEU B CA 1
ATOM 3260 C C . LEU B 1 44 ? 6.93 -13.656 -20.891 1 93.62 44 LEU B C 1
ATOM 3262 O O . LEU B 1 44 ? 6.496 -14.742 -21.281 1 93.62 44 LEU B O 1
ATOM 3266 N N . CYS B 1 45 ? 7.613 -12.938 -21.578 1 95.56 45 CYS B N 1
ATOM 3267 C CA . CYS B 1 45 ? 7.953 -13.289 -22.953 1 95.56 45 CYS B CA 1
ATOM 3268 C C . CYS B 1 45 ? 8.781 -14.562 -23.016 1 95.56 45 CYS B C 1
ATOM 3270 O O . CYS B 1 45 ? 8.555 -15.422 -23.859 1 95.56 45 CYS B O 1
ATOM 3272 N N . SER B 1 46 ? 9.703 -14.633 -22.109 1 96.31 46 SER B N 1
ATOM 3273 C CA . SER B 1 46 ? 10.547 -15.812 -22.031 1 96.31 46 SER B CA 1
ATOM 3274 C C . SER B 1 46 ? 9.719 -17.078 -21.797 1 96.31 46 SER B C 1
ATOM 3276 O O . SER B 1 46 ? 9.883 -18.078 -22.5 1 96.31 46 SER B O 1
ATOM 3278 N N . LEU B 1 47 ? 8.867 -17.016 -20.875 1 93.38 47 LEU B N 1
ATOM 3279 C CA . LEU B 1 47 ? 8.047 -18.172 -20.5 1 93.38 47 LEU B CA 1
ATOM 3280 C C . LEU B 1 47 ? 7.172 -18.609 -21.672 1 93.38 47 LEU B C 1
ATOM 3282 O O . LEU B 1 47 ? 7.016 -19.797 -21.922 1 93.38 47 LEU B O 1
ATOM 3286 N N . LEU B 1 48 ? 6.668 -17.703 -22.422 1 92.12 48 LEU B N 1
ATOM 3287 C CA . LEU B 1 48 ? 5.867 -18.016 -23.594 1 92.12 48 LEU B CA 1
ATOM 3288 C C . LEU B 1 48 ? 6.711 -18.703 -24.656 1 92.12 48 LEU B C 1
ATOM 3290 O O . LEU B 1 48 ? 6.281 -19.703 -25.234 1 92.12 48 LEU B O 1
ATOM 3294 N N . LEU B 1 49 ? 7.887 -18.281 -24.828 1 94 49 LEU B N 1
ATOM 3295 C CA . LEU B 1 49 ? 8.766 -18.859 -25.828 1 94 49 LEU B CA 1
ATOM 3296 C C . LEU B 1 49 ? 9.211 -20.25 -25.438 1 94 49 LEU B C 1
ATOM 3298 O O . LEU B 1 49 ? 9.375 -21.125 -26.297 1 94 49 LEU B O 1
ATOM 3302 N N . PHE B 1 50 ? 9.406 -20.469 -24.156 1 92.88 50 PHE B N 1
ATOM 3303 C CA . PHE B 1 50 ? 9.82 -21.781 -23.688 1 92.88 50 PHE B CA 1
ATOM 3304 C C . PHE B 1 50 ? 8.781 -22.844 -24.047 1 92.88 50 PHE B C 1
ATOM 3306 O O . PHE B 1 50 ? 9.125 -24 -24.266 1 92.88 50 PHE B O 1
ATOM 3313 N N . THR B 1 51 ? 7.504 -22.438 -24.109 1 88.81 51 THR B N 1
ATOM 3314 C CA . THR B 1 51 ? 6.453 -23.406 -24.422 1 88.81 51 THR B CA 1
ATOM 3315 C C . THR B 1 51 ? 6.586 -23.906 -25.859 1 88.81 51 THR B C 1
ATOM 3317 O O . THR B 1 51 ? 6.055 -24.969 -26.203 1 88.81 51 THR B O 1
ATOM 3320 N N . LEU B 1 52 ? 7.32 -23.203 -26.656 1 90.38 52 LEU B N 1
ATOM 3321 C CA . LEU B 1 52 ? 7.492 -23.578 -28.047 1 90.38 52 LEU B CA 1
ATOM 3322 C C . LEU B 1 52 ? 8.383 -24.812 -28.188 1 90.38 52 LEU B C 1
ATOM 3324 O O . LEU B 1 52 ? 8.43 -25.438 -29.234 1 90.38 52 LEU B O 1
ATOM 3328 N N . GLN B 1 53 ? 9.047 -25.141 -27.125 1 89.44 53 GLN B N 1
ATOM 3329 C CA . GLN B 1 53 ? 9.898 -26.328 -27.156 1 89.44 53 GLN B CA 1
ATOM 3330 C C . GLN B 1 53 ? 9.078 -27.609 -27.328 1 89.44 53 GLN B C 1
ATOM 3332 O O . GLN B 1 53 ? 9.617 -28.656 -27.656 1 89.44 53 GLN B O 1
ATOM 3337 N N . ALA B 1 54 ? 7.793 -27.469 -27.016 1 85.06 54 ALA B N 1
ATOM 3338 C CA . ALA B 1 54 ? 6.902 -28.625 -27.172 1 85.06 54 ALA B CA 1
ATOM 3339 C C . ALA B 1 54 ? 6.699 -28.969 -28.641 1 85.06 54 ALA B C 1
ATOM 3341 O O . ALA B 1 54 ? 6.289 -30.078 -28.969 1 85.06 54 ALA B O 1
ATOM 3342 N N . ASN B 1 55 ? 7 -27.984 -29.484 1 87.56 55 ASN B N 1
ATOM 3343 C CA . ASN B 1 55 ? 6.914 -28.172 -30.922 1 87.56 55 ASN B CA 1
ATOM 3344 C C . ASN B 1 55 ? 8.289 -28.406 -31.547 1 87.56 55 ASN B C 1
ATOM 3346 O O . ASN B 1 55 ? 9.062 -27.453 -31.719 1 87.56 55 ASN B O 1
ATOM 3350 N N . PRO B 1 56 ? 8.555 -29.594 -31.984 1 85.12 56 PRO B N 1
ATOM 3351 C CA . PRO B 1 56 ? 9.875 -29.922 -32.531 1 85.12 56 PRO B CA 1
ATOM 3352 C C . PRO B 1 56 ? 10.203 -29.156 -33.812 1 85.12 56 PRO B C 1
ATOM 3354 O O . PRO B 1 56 ? 11.367 -29.062 -34.188 1 85.12 56 PRO B O 1
ATOM 3357 N N . ALA B 1 57 ? 9.25 -28.562 -34.438 1 91 57 ALA B N 1
ATOM 3358 C CA . ALA B 1 57 ? 9.469 -27.844 -35.688 1 91 57 ALA B CA 1
ATOM 3359 C C . ALA B 1 57 ? 10.07 -26.469 -35.438 1 91 57 ALA B C 1
ATOM 3361 O O . ALA B 1 57 ? 10.602 -25.828 -36.344 1 91 57 ALA B O 1
ATOM 3362 N N . MET B 1 58 ? 10.07 -26.094 -34.188 1 91.06 58 MET B N 1
ATOM 3363 C CA . MET B 1 58 ? 10.547 -24.75 -33.875 1 91.06 58 MET B CA 1
ATOM 3364 C C . MET B 1 58 ? 12.078 -24.719 -33.844 1 91.06 58 MET B C 1
ATOM 3366 O O . MET B 1 58 ? 12.703 -25.609 -33.281 1 91.06 58 MET B O 1
ATOM 3370 N N . PRO B 1 59 ? 12.672 -23.672 -34.438 1 93.5 59 PRO B N 1
ATOM 3371 C CA . PRO B 1 59 ? 14.133 -23.578 -34.406 1 93.5 59 PRO B CA 1
ATOM 3372 C C . PRO B 1 59 ? 14.68 -23.375 -33 1 93.5 59 PRO B C 1
ATOM 3374 O O . PRO B 1 59 ? 14.07 -22.656 -32.188 1 93.5 59 PRO B O 1
ATOM 3377 N N . PRO B 1 60 ? 15.797 -23.922 -32.75 1 90.88 60 PRO B N 1
ATOM 3378 C CA . PRO B 1 60 ? 16.359 -23.859 -31.406 1 90.88 60 PRO B CA 1
ATOM 3379 C C . PRO B 1 60 ? 16.719 -22.453 -30.953 1 90.88 60 PRO B C 1
ATOM 3381 O O . PRO B 1 60 ? 16.672 -22.141 -29.766 1 90.88 60 PRO B O 1
ATOM 3384 N N . TRP B 1 61 ? 17.078 -21.656 -31.859 1 93.38 61 TRP B N 1
ATOM 3385 C CA . TRP B 1 61 ? 17.422 -20.297 -31.438 1 93.38 61 TRP B CA 1
ATOM 3386 C C . TRP B 1 61 ? 16.203 -19.578 -30.859 1 93.38 61 TRP B C 1
ATOM 3388 O O . TRP B 1 61 ? 16.344 -18.766 -29.953 1 93.38 61 TRP B O 1
ATOM 3398 N N . LEU B 1 62 ? 14.969 -19.891 -31.266 1 94.44 62 LEU B N 1
ATOM 3399 C CA . LEU B 1 62 ? 13.734 -19.266 -30.797 1 94.44 62 LEU B CA 1
ATOM 3400 C C . LEU B 1 62 ? 13.203 -19.969 -29.547 1 94.44 62 LEU B C 1
ATOM 3402 O O . LEU B 1 62 ? 12.719 -19.328 -28.625 1 94.44 62 LEU B O 1
ATOM 3406 N N . ALA B 1 63 ? 13.328 -21.266 -29.531 1 93.94 63 ALA B N 1
ATOM 3407 C CA . ALA B 1 63 ? 12.68 -22.047 -28.5 1 93.94 63 ALA B CA 1
ATOM 3408 C C . ALA B 1 63 ? 13.609 -22.266 -27.297 1 93.94 63 ALA B C 1
ATOM 3410 O O . ALA B 1 63 ? 13.156 -22.547 -26.188 1 93.94 63 ALA B O 1
ATOM 3411 N N . ILE B 1 64 ? 14.914 -22.109 -27.469 1 93.06 64 ILE B N 1
ATOM 3412 C CA . ILE B 1 64 ? 15.844 -22.438 -26.406 1 93.06 64 ILE B CA 1
ATOM 3413 C C . ILE B 1 64 ? 16.719 -21.219 -26.094 1 93.06 64 ILE B C 1
ATOM 3415 O O . ILE B 1 64 ? 16.703 -20.703 -24.969 1 93.06 64 ILE B O 1
ATOM 3419 N N . GLN B 1 65 ? 17.312 -20.641 -27.062 1 94.56 65 GLN B N 1
ATOM 3420 C CA . GLN B 1 65 ? 18.312 -19.594 -26.812 1 94.56 65 GLN B CA 1
ATOM 3421 C C . GLN B 1 65 ? 17.625 -18.281 -26.422 1 94.56 65 GLN B C 1
ATOM 3423 O O . GLN B 1 65 ? 17.953 -17.703 -25.375 1 94.56 65 GLN B O 1
ATOM 3428 N N . ALA B 1 66 ? 16.672 -17.844 -27.188 1 96.25 66 ALA B N 1
ATOM 3429 C CA . ALA B 1 66 ? 16.016 -16.562 -26.969 1 96.25 66 ALA B CA 1
ATOM 3430 C C . ALA B 1 66 ? 15.352 -16.516 -25.594 1 96.25 66 ALA B C 1
ATOM 3432 O O . ALA B 1 66 ? 15.547 -15.57 -24.828 1 96.25 66 ALA B O 1
ATOM 3433 N N . PRO B 1 67 ? 14.594 -17.5 -25.219 1 96.19 67 PRO B N 1
ATOM 3434 C CA . PRO B 1 67 ? 13.953 -17.438 -23.891 1 96.19 67 PRO B CA 1
ATOM 3435 C C . PRO B 1 67 ? 14.961 -17.422 -22.75 1 96.19 67 PRO B C 1
ATOM 3437 O O . PRO B 1 67 ? 14.719 -16.797 -21.719 1 96.19 67 PRO B O 1
ATOM 3440 N N . ASN B 1 68 ? 16.078 -18.062 -22.891 1 95.75 68 ASN B N 1
ATOM 3441 C CA . ASN B 1 68 ? 17.109 -18.047 -21.844 1 95.75 68 ASN B CA 1
ATOM 3442 C C . ASN B 1 68 ? 17.719 -16.656 -21.703 1 95.75 68 ASN B C 1
ATOM 3444 O O . ASN B 1 68 ? 18 -16.219 -20.578 1 95.75 68 ASN B O 1
ATOM 3448 N N . VAL B 1 69 ? 17.891 -16.062 -22.812 1 96.19 69 VAL B N 1
ATOM 3449 C CA . VAL B 1 69 ? 18.422 -14.695 -22.766 1 96.19 69 VAL B CA 1
ATOM 3450 C C . VAL B 1 69 ? 17.391 -13.773 -22.094 1 96.19 69 VAL B C 1
ATOM 3452 O O . VAL B 1 69 ? 17.75 -12.961 -21.234 1 96.19 69 VAL B O 1
ATOM 3455 N N . LEU B 1 70 ? 16.188 -13.945 -22.453 1 97.38 70 LEU B N 1
ATOM 3456 C CA . LEU B 1 70 ? 15.125 -13.078 -21.953 1 97.38 70 LEU B CA 1
ATOM 3457 C C . LEU B 1 70 ? 14.938 -13.258 -20.453 1 97.38 70 LEU B C 1
ATOM 3459 O O . LEU B 1 70 ? 14.836 -12.281 -19.703 1 97.38 70 LEU B O 1
ATOM 3463 N N . ILE B 1 71 ? 14.898 -14.445 -19.984 1 96.56 71 ILE B N 1
ATOM 3464 C CA . ILE B 1 71 ? 14.625 -14.68 -18.578 1 96.56 71 ILE B CA 1
ATOM 3465 C C . ILE B 1 71 ? 15.805 -14.188 -17.734 1 96.56 71 ILE B C 1
ATOM 3467 O O . ILE B 1 71 ? 15.617 -13.57 -16.688 1 96.56 71 ILE B O 1
ATOM 3471 N N . SER B 1 72 ? 17.016 -14.453 -18.172 1 96.88 72 SER B N 1
ATOM 3472 C CA . SER B 1 72 ? 18.203 -13.992 -17.438 1 96.88 72 SER B CA 1
ATOM 3473 C C . SER B 1 72 ? 18.281 -12.469 -17.438 1 96.88 72 SER B C 1
ATOM 3475 O O . SER B 1 72 ? 18.625 -11.859 -16.422 1 96.88 72 SER B O 1
ATOM 3477 N N . SER B 1 73 ? 17.938 -11.883 -18.594 1 97.44 73 SER B N 1
ATOM 3478 C CA . SER B 1 73 ? 17.875 -10.422 -18.656 1 97.44 73 SER B CA 1
ATOM 3479 C C . SER B 1 73 ? 16.828 -9.867 -17.703 1 97.44 73 SER B C 1
ATOM 3481 O O . SER B 1 73 ? 17.031 -8.828 -17.062 1 97.44 73 SER B O 1
ATOM 3483 N N . GLY B 1 74 ? 15.719 -10.562 -17.672 1 97.38 74 GLY B N 1
ATOM 3484 C CA . GLY B 1 74 ? 14.664 -10.156 -16.75 1 97.38 74 GLY B CA 1
ATOM 3485 C C . GLY B 1 74 ? 15.086 -10.195 -15.297 1 97.38 74 GLY B C 1
ATOM 3486 O O . GLY B 1 74 ? 14.828 -9.25 -14.547 1 97.38 74 GLY B O 1
ATOM 3487 N N . VAL B 1 75 ? 15.742 -11.25 -14.914 1 96.94 75 VAL B N 1
ATOM 3488 C CA . VAL B 1 75 ? 16.172 -11.383 -13.523 1 96.94 75 VAL B CA 1
ATOM 3489 C C . VAL B 1 75 ? 17.25 -10.344 -13.203 1 96.94 75 VAL B C 1
ATOM 3491 O O . VAL B 1 75 ? 17.266 -9.781 -12.109 1 96.94 75 VAL B O 1
ATOM 3494 N N . VAL B 1 76 ? 18.109 -10.07 -14.148 1 97.69 76 VAL B N 1
ATOM 3495 C CA . VAL B 1 76 ? 19.125 -9.031 -13.984 1 97.69 76 VAL B CA 1
ATOM 3496 C C . VAL B 1 76 ? 18.438 -7.688 -13.742 1 97.69 76 VAL B C 1
ATOM 3498 O O . VAL B 1 76 ? 18.812 -6.953 -12.82 1 97.69 76 VAL B O 1
ATOM 3501 N N . LEU B 1 77 ? 17.484 -7.406 -14.578 1 97.19 77 LEU B N 1
ATOM 3502 C CA . LEU B 1 77 ? 16.766 -6.145 -14.438 1 97.19 77 LEU B CA 1
ATOM 3503 C C . LEU B 1 77 ? 16.016 -6.094 -13.102 1 97.19 77 LEU B C 1
ATOM 3505 O O . LEU B 1 77 ? 15.922 -5.031 -12.477 1 97.19 77 LEU B O 1
ATOM 3509 N N . PHE B 1 78 ? 15.445 -7.184 -12.719 1 97.62 78 PHE B N 1
ATOM 3510 C CA . PHE B 1 78 ? 14.75 -7.238 -11.438 1 97.62 78 PHE B CA 1
ATOM 3511 C C . PHE B 1 78 ? 15.695 -6.914 -10.289 1 97.62 78 PHE B C 1
ATOM 3513 O O . PHE B 1 78 ? 15.367 -6.121 -9.406 1 97.62 78 PHE B O 1
ATOM 3520 N N . CYS B 1 79 ? 16.859 -7.543 -10.328 1 97.19 79 CYS B N 1
ATOM 3521 C CA . CYS B 1 79 ? 17.891 -7.297 -9.32 1 97.19 79 CYS B CA 1
ATOM 3522 C C . CYS B 1 79 ? 18.297 -5.832 -9.305 1 97.19 79 CYS B C 1
ATOM 3524 O O . CYS B 1 79 ? 18.438 -5.234 -8.234 1 97.19 79 CYS B O 1
ATOM 3526 N N . ALA B 1 80 ? 18.469 -5.277 -10.5 1 97.31 80 ALA B N 1
ATOM 3527 C CA . ALA B 1 80 ? 18.797 -3.859 -10.602 1 97.31 80 ALA B CA 1
ATOM 3528 C C . ALA B 1 80 ? 17.719 -2.994 -9.969 1 97.31 80 ALA B C 1
ATOM 3530 O O . ALA B 1 80 ? 18 -1.991 -9.32 1 97.31 80 ALA B O 1
ATOM 3531 N N . GLY B 1 81 ? 16.484 -3.391 -10.195 1 96.62 81 GLY B N 1
ATOM 3532 C CA . GLY B 1 81 ? 15.375 -2.676 -9.586 1 96.62 81 GLY B CA 1
ATOM 3533 C C . GLY B 1 81 ? 15.406 -2.709 -8.07 1 96.62 81 GLY B C 1
ATOM 3534 O O . GLY B 1 81 ? 15.117 -1.702 -7.414 1 96.62 81 GLY B O 1
ATOM 3535 N N . VAL B 1 82 ? 15.758 -3.832 -7.527 1 96.88 82 VAL B N 1
ATOM 3536 C CA . VAL B 1 82 ? 15.867 -3.975 -6.078 1 96.88 82 VAL B CA 1
ATOM 3537 C C . VAL B 1 82 ? 16.969 -3.049 -5.551 1 96.88 82 VAL B C 1
ATOM 3539 O O . VAL B 1 82 ? 16.766 -2.34 -4.562 1 96.88 82 VAL B O 1
ATOM 3542 N N . PHE B 1 83 ? 18.125 -3 -6.242 1 96.69 83 PHE B N 1
ATOM 3543 C CA . PHE B 1 83 ? 19.234 -2.133 -5.844 1 96.69 83 PHE B CA 1
ATOM 3544 C C . PHE B 1 83 ? 18.797 -0.672 -5.84 1 96.69 83 PHE B C 1
ATOM 3546 O O . PHE B 1 83 ? 19.031 0.046 -4.863 1 96.69 83 PHE B O 1
ATOM 3553 N N . ARG B 1 84 ? 18.078 -0.277 -6.84 1 95.06 84 ARG B N 1
ATOM 3554 C CA . ARG B 1 84 ? 17.656 1.115 -6.969 1 95.06 84 ARG B CA 1
ATOM 3555 C C . ARG B 1 84 ? 16.609 1.474 -5.91 1 95.06 84 ARG B C 1
ATOM 3557 O O . ARG B 1 84 ? 16.656 2.566 -5.34 1 95.06 84 ARG B O 1
ATOM 3564 N N . PHE B 1 85 ? 15.766 0.544 -5.668 1 95 85 PHE B N 1
ATOM 3565 C CA . PHE B 1 85 ? 14.766 0.783 -4.637 1 95 85 PHE B CA 1
ATOM 3566 C C . PHE B 1 85 ? 15.422 0.961 -3.273 1 95 85 PHE B C 1
ATOM 3568 O O . PHE B 1 85 ? 14.984 1.79 -2.473 1 95 85 PHE B O 1
ATOM 3575 N N . MET B 1 86 ? 16.422 0.165 -3.064 1 93.19 86 MET B N 1
ATOM 3576 C CA . MET B 1 86 ? 17.141 0.235 -1.795 1 93.19 86 MET B CA 1
ATOM 3577 C C . MET B 1 86 ? 18.125 1.396 -1.794 1 93.19 86 MET B C 1
ATOM 3579 O O . MET B 1 86 ? 19 1.473 -0.926 1 93.19 86 MET B O 1
ATOM 3583 N N . GLN B 1 87 ? 18.094 2.199 -2.877 1 91.5 87 GLN B N 1
ATOM 3584 C CA . GLN B 1 87 ? 18.906 3.402 -3.021 1 91.5 87 GLN B CA 1
ATOM 3585 C C . GLN B 1 87 ? 20.375 3.053 -3.152 1 91.5 87 GLN B C 1
ATOM 3587 O O . GLN B 1 87 ? 21.234 3.746 -2.602 1 91.5 87 GLN B O 1
ATOM 3592 N N . GLN B 1 88 ? 20.609 1.918 -3.73 1 93.69 88 GLN B N 1
ATOM 3593 C CA . GLN B 1 88 ? 21.953 1.495 -4.086 1 93.69 88 GLN B CA 1
ATOM 3594 C C . GLN B 1 88 ? 22.172 1.553 -5.594 1 93.69 88 GLN B C 1
ATOM 3596 O O . GLN B 1 88 ? 21.219 1.394 -6.367 1 93.69 88 GLN B O 1
ATOM 3601 N N . ARG B 1 89 ? 23.391 1.76 -6.02 1 93.56 89 ARG B N 1
ATOM 3602 C CA . ARG B 1 89 ? 23.719 1.716 -7.441 1 93.56 89 ARG B CA 1
ATOM 3603 C C . ARG B 1 89 ? 23.906 0.278 -7.918 1 93.56 89 ARG B C 1
ATOM 3605 O O . ARG B 1 89 ? 24.719 -0.466 -7.363 1 93.56 89 ARG B O 1
ATOM 3612 N N . PRO B 1 90 ? 23.094 -0.053 -8.867 1 94.94 90 PRO B N 1
ATOM 3613 C CA . PRO B 1 90 ? 23.297 -1.404 -9.398 1 94.94 90 PRO B CA 1
ATOM 3614 C C . PRO B 1 90 ? 24.688 -1.595 -10 1 94.94 90 PRO B C 1
ATOM 3616 O O . PRO B 1 90 ? 25.172 -0.735 -10.742 1 94.94 90 PRO B O 1
ATOM 3619 N N . PRO B 1 91 ? 25.359 -2.602 -9.586 1 95.94 91 PRO B N 1
ATOM 3620 C CA . PRO B 1 91 ? 26.656 -2.883 -10.227 1 95.94 91 PRO B CA 1
ATOM 3621 C C . PRO B 1 91 ? 26.5 -3.408 -11.648 1 95.94 91 PRO B C 1
ATOM 3623 O O . PRO B 1 91 ? 26.719 -4.598 -11.898 1 95.94 91 PRO B O 1
ATOM 3626 N N . TRP B 1 92 ? 26.281 -2.602 -12.617 1 96.25 92 TRP B N 1
ATOM 3627 C CA . TRP B 1 92 ? 25.891 -2.941 -13.984 1 96.25 92 TRP B CA 1
ATOM 3628 C C . TRP B 1 92 ? 27 -3.742 -14.68 1 96.25 92 TRP B C 1
ATOM 3630 O O . TRP B 1 92 ? 26.703 -4.652 -15.461 1 96.25 92 TRP B O 1
ATOM 3640 N N . ARG B 1 93 ? 28.219 -3.408 -14.43 1 96.56 93 ARG B N 1
ATOM 3641 C CA . ARG B 1 93 ? 29.312 -4.133 -15.062 1 96.56 93 ARG B CA 1
ATOM 3642 C C . ARG B 1 93 ? 29.297 -5.605 -14.672 1 96.56 93 ARG B C 1
ATOM 3644 O O . ARG B 1 93 ? 29.422 -6.484 -15.523 1 96.56 93 ARG B O 1
ATOM 3651 N N . LEU B 1 94 ? 29.125 -5.805 -13.414 1 95.62 94 LEU B N 1
ATOM 3652 C CA . LEU B 1 94 ? 29.078 -7.176 -12.914 1 95.62 94 LEU B CA 1
ATOM 3653 C C . LEU B 1 94 ? 27.828 -7.898 -13.406 1 95.62 94 LEU B C 1
ATOM 3655 O O . LEU B 1 94 ? 27.906 -9.07 -13.789 1 95.62 94 LEU B O 1
ATOM 3659 N N . LEU B 1 95 ? 26.703 -7.266 -13.391 1 96.75 95 LEU B N 1
ATOM 3660 C CA . LEU B 1 95 ? 25.438 -7.855 -13.82 1 96.75 95 LEU B CA 1
ATOM 3661 C C . LEU B 1 95 ? 25.484 -8.219 -15.305 1 96.75 95 LEU B C 1
ATOM 3663 O O . LEU B 1 95 ? 25.109 -9.336 -15.68 1 96.75 95 LEU B O 1
ATOM 3667 N N . LEU B 1 96 ? 26.016 -7.316 -16.109 1 96.75 96 LEU B N 1
ATOM 3668 C CA . LEU B 1 96 ? 26.062 -7.543 -17.547 1 96.75 96 LEU B CA 1
ATOM 3669 C C . LEU B 1 96 ? 27.109 -8.586 -17.906 1 96.75 96 LEU B C 1
ATOM 3671 O O . LEU B 1 96 ? 26.938 -9.359 -18.844 1 96.75 96 LEU B O 1
ATOM 3675 N N . LEU B 1 97 ? 28.188 -8.617 -17.141 1 96.94 97 LEU B N 1
ATOM 3676 C CA . LEU B 1 97 ? 29.188 -9.664 -17.344 1 96.94 97 LEU B CA 1
ATOM 3677 C C . LEU B 1 97 ? 28.609 -11.039 -17.047 1 96.94 97 LEU B C 1
ATOM 3679 O O . LEU B 1 97 ? 28.828 -11.984 -17.812 1 96.94 97 LEU B O 1
ATOM 3683 N N . GLY B 1 98 ? 27.938 -11.125 -15.922 1 97 98 GLY B N 1
ATOM 3684 C CA . GLY B 1 98 ? 27.266 -12.383 -15.602 1 97 98 GLY B CA 1
ATOM 3685 C C . GLY B 1 98 ? 26.297 -12.828 -16.672 1 97 98 GLY B C 1
ATOM 3686 O O . GLY B 1 98 ? 26.25 -14.008 -17.031 1 97 98 GLY B O 1
ATOM 3687 N N . LEU B 1 99 ? 25.531 -11.875 -17.156 1 97.62 99 LEU B N 1
ATOM 3688 C CA . LEU B 1 99 ? 24.562 -12.164 -18.219 1 97.62 99 LEU B CA 1
ATOM 3689 C C . LEU B 1 99 ? 25.281 -12.633 -19.484 1 97.62 99 LEU B C 1
ATOM 3691 O O . LEU B 1 99 ? 24.891 -13.641 -20.078 1 97.62 99 LEU B O 1
ATOM 3695 N N . ALA B 1 100 ? 26.328 -11.969 -19.844 1 97.75 100 ALA B N 1
ATOM 3696 C CA . ALA B 1 100 ? 27.078 -12.312 -21.047 1 97.75 100 ALA B CA 1
ATOM 3697 C C . ALA B 1 100 ? 27.703 -13.703 -20.938 1 97.75 100 ALA B C 1
ATOM 3699 O O . ALA B 1 100 ? 27.672 -14.484 -21.891 1 97.75 100 ALA B O 1
ATOM 3700 N N . LEU B 1 101 ? 28.25 -14.008 -19.828 1 97 101 LEU B N 1
ATOM 3701 C CA . LEU B 1 101 ? 28.859 -15.312 -19.609 1 97 101 LEU B CA 1
ATOM 3702 C C . LEU B 1 101 ? 27.812 -16.422 -19.688 1 97 101 LEU B C 1
ATOM 3704 O O . LEU B 1 101 ? 28.078 -17.484 -20.25 1 97 101 LEU B O 1
ATOM 3708 N N . SER B 1 102 ? 26.703 -16.125 -19.094 1 96.38 102 SER B N 1
ATOM 3709 C CA . SER B 1 102 ? 25.625 -17.125 -19.125 1 96.38 102 SER B CA 1
ATOM 3710 C C . SER B 1 102 ? 25.141 -17.359 -20.547 1 96.38 102 SER B C 1
ATOM 3712 O O . SER B 1 102 ? 24.906 -18.5 -20.953 1 96.38 102 SER B O 1
ATOM 3714 N N . ILE B 1 103 ? 24.984 -16.281 -21.297 1 96.12 103 ILE B N 1
ATOM 3715 C CA . ILE B 1 103 ? 24.562 -16.391 -22.688 1 96.12 103 ILE B CA 1
ATOM 3716 C C . ILE B 1 103 ? 25.609 -17.141 -23.5 1 96.12 103 ILE B C 1
ATOM 3718 O O . ILE B 1 103 ? 25.281 -18.062 -24.266 1 96.12 103 ILE B O 1
ATOM 3722 N N . GLY B 1 104 ? 26.859 -16.812 -23.344 1 97 104 GLY B N 1
ATOM 3723 C CA . GLY B 1 104 ? 27.953 -17.484 -24.031 1 97 104 GLY B CA 1
ATOM 3724 C C . GLY B 1 104 ? 2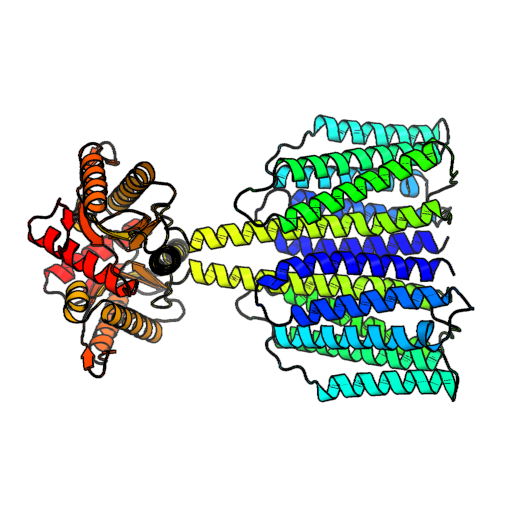8.016 -18.969 -23.703 1 97 104 GLY B C 1
ATOM 3725 O O . GLY B 1 104 ? 28.203 -19.797 -24.609 1 97 104 GLY B O 1
ATOM 3726 N N . ALA B 1 105 ? 27.844 -19.219 -22.469 1 96.94 105 ALA B N 1
ATOM 3727 C CA . ALA B 1 105 ? 27.859 -20.625 -22.047 1 96.94 105 ALA B CA 1
ATOM 3728 C C . ALA B 1 105 ? 26.688 -21.391 -22.672 1 96.94 105 ALA B C 1
ATOM 3730 O O . ALA B 1 105 ? 26.844 -22.547 -23.094 1 96.94 105 ALA B O 1
ATOM 3731 N N . ASN B 1 106 ? 25.516 -20.781 -22.656 1 95.38 106 ASN B N 1
ATOM 3732 C CA . ASN B 1 106 ? 24.344 -21.422 -23.266 1 95.38 106 ASN B CA 1
ATOM 3733 C C . ASN B 1 106 ? 24.594 -21.75 -24.734 1 95.38 106 ASN B C 1
ATOM 3735 O O . ASN B 1 106 ? 24.25 -22.844 -25.203 1 95.38 106 ASN B O 1
ATOM 3739 N N . ILE B 1 107 ? 25.188 -20.859 -25.438 1 95.56 107 ILE B N 1
ATOM 3740 C CA . ILE B 1 107 ? 25.5 -21.047 -26.844 1 95.56 107 ILE B CA 1
ATOM 3741 C C . ILE B 1 107 ? 26.547 -22.125 -27.016 1 95.56 107 ILE B C 1
ATOM 3743 O O . ILE B 1 107 ? 26.406 -23.031 -27.844 1 95.56 107 ILE B O 1
ATOM 3747 N N . TRP B 1 108 ? 27.547 -22.109 -26.219 1 96.88 108 TRP B N 1
ATOM 3748 C CA . TRP B 1 108 ? 28.641 -23.062 -26.297 1 96.88 108 TRP B CA 1
ATOM 3749 C C . TRP B 1 108 ? 28.156 -24.484 -26.047 1 96.88 108 TRP B C 1
ATOM 3751 O O . TRP B 1 108 ? 28.422 -25.391 -26.828 1 96.88 108 TRP B O 1
ATOM 3761 N N . PHE B 1 109 ? 27.359 -24.609 -25.094 1 96.25 109 PHE B N 1
ATOM 3762 C CA . PHE B 1 109 ? 26.969 -25.953 -24.672 1 96.25 109 PHE B CA 1
ATOM 3763 C C . PHE B 1 109 ? 25.766 -26.438 -25.484 1 96.25 109 PHE B C 1
ATOM 3765 O O . PHE B 1 109 ? 25.297 -27.562 -25.312 1 96.25 109 PHE B O 1
ATOM 3772 N N . HIS B 1 110 ? 25.234 -25.547 -26.297 1 94.25 110 HIS B N 1
ATOM 3773 C CA . HIS B 1 110 ? 24.188 -26 -27.203 1 94.25 110 HIS B CA 1
ATOM 3774 C C . HIS B 1 110 ? 24.766 -26.375 -28.562 1 94.25 110 HIS B C 1
ATOM 3776 O O . HIS B 1 110 ? 24.391 -27.391 -29.141 1 94.25 110 HIS B O 1
ATOM 3782 N N . TYR B 1 111 ? 25.828 -25.625 -29.062 1 93.88 111 TYR B N 1
ATOM 3783 C CA . TYR B 1 111 ? 26.25 -25.781 -30.453 1 93.88 111 TYR B CA 1
ATOM 3784 C C . TYR B 1 111 ? 27.609 -26.469 -30.531 1 93.88 111 TYR B C 1
ATOM 3786 O O . TYR B 1 111 ? 27.922 -27.156 -31.5 1 93.88 111 TYR B O 1
ATOM 3794 N N . VAL B 1 112 ? 28.469 -26.344 -29.594 1 96.38 112 VAL B N 1
ATOM 3795 C CA . VAL B 1 112 ? 29.844 -26.812 -29.688 1 96.38 112 VAL B CA 1
ATOM 3796 C C . VAL B 1 112 ? 30 -28.109 -28.875 1 96.38 112 VAL B C 1
ATOM 3798 O O . VAL B 1 112 ? 30.391 -29.141 -29.422 1 96.38 112 VAL B O 1
ATOM 3801 N N . ASP B 1 113 ? 29.703 -28.094 -27.609 1 96.12 113 ASP B N 1
ATOM 3802 C CA . ASP B 1 113 ? 29.734 -29.234 -26.719 1 96.12 113 ASP B CA 1
ATOM 3803 C C . ASP B 1 113 ? 28.391 -29.422 -26.016 1 96.12 113 ASP B C 1
ATOM 3805 O O . ASP B 1 113 ? 28.234 -29.047 -24.859 1 96.12 113 ASP B O 1
ATOM 3809 N N . PRO B 1 114 ? 27.562 -30.109 -26.781 1 93.88 114 PRO B N 1
ATOM 3810 C CA . PRO B 1 114 ? 26.172 -30.188 -26.312 1 93.88 114 PRO B CA 1
ATOM 3811 C C . PRO B 1 114 ? 26.047 -30.844 -24.938 1 93.88 114 PRO B C 1
ATOM 3813 O O . PRO B 1 114 ? 26.562 -31.953 -24.734 1 93.88 114 PRO B O 1
ATOM 3816 N N . SER B 1 115 ? 25.531 -30.109 -23.953 1 95.25 115 SER B N 1
ATOM 3817 C CA . SER B 1 115 ? 25.219 -30.562 -22.594 1 95.25 115 SER B CA 1
ATOM 3818 C C . SER B 1 115 ? 24.109 -29.734 -21.969 1 95.25 115 SER B C 1
ATOM 3820 O O . SER B 1 115 ? 24.344 -28.578 -21.578 1 95.25 115 SER B O 1
ATOM 3822 N N . VAL B 1 116 ? 22.953 -30.328 -21.875 1 94.19 116 VAL B N 1
ATOM 3823 C CA . VAL B 1 116 ? 21.828 -29.625 -21.266 1 94.19 116 VAL B CA 1
ATOM 3824 C C . VAL B 1 116 ? 22.125 -29.344 -19.797 1 94.19 116 VAL B C 1
ATOM 3826 O O . VAL B 1 116 ? 21.812 -28.266 -19.297 1 94.19 116 VAL B O 1
ATOM 3829 N N . ASN B 1 117 ? 22.797 -30.281 -19.125 1 95.94 117 ASN B N 1
ATOM 3830 C CA . ASN B 1 117 ? 23.156 -30.094 -17.734 1 95.94 117 ASN B CA 1
ATOM 3831 C C . ASN B 1 117 ? 24.031 -28.859 -17.531 1 95.94 117 ASN B C 1
ATOM 3833 O O . ASN B 1 117 ? 23.797 -28.078 -16.609 1 95.94 117 ASN B O 1
ATOM 3837 N N . ALA B 1 118 ? 24.953 -28.75 -18.391 1 96 118 ALA B N 1
ATOM 3838 C CA . ALA B 1 118 ? 25.875 -27.625 -18.266 1 96 118 ALA B CA 1
ATOM 3839 C C . ALA B 1 118 ? 25.141 -26.297 -18.469 1 96 118 ALA B C 1
ATOM 3841 O O . ALA B 1 118 ? 25.438 -25.312 -17.797 1 96 118 ALA B O 1
ATOM 3842 N N . ARG B 1 119 ? 24.188 -26.234 -19.344 1 95.81 119 ARG B N 1
ATOM 3843 C CA . ARG B 1 119 ? 23.391 -25.031 -19.578 1 95.81 119 ARG B CA 1
ATOM 3844 C C . ARG B 1 119 ? 22.547 -24.688 -18.359 1 95.81 119 ARG B C 1
ATOM 3846 O O . ARG B 1 119 ? 22.438 -23.516 -17.969 1 95.81 119 ARG B O 1
ATOM 3853 N N . VAL B 1 120 ? 21.953 -25.703 -17.766 1 95.75 120 VAL B N 1
ATOM 3854 C CA . VAL B 1 120 ? 21.141 -25.516 -16.562 1 95.75 120 VAL B CA 1
ATOM 3855 C C . VAL B 1 120 ? 22.031 -24.984 -15.43 1 95.75 120 VAL B C 1
ATOM 3857 O O . VAL B 1 120 ? 21.641 -24.047 -14.727 1 95.75 120 VAL B O 1
ATOM 3860 N N . VAL B 1 121 ? 23.172 -25.547 -15.281 1 96.81 121 VAL B N 1
ATOM 3861 C CA . VAL B 1 121 ? 24.094 -25.156 -14.211 1 96.81 121 VAL B CA 1
ATOM 3862 C C . VAL B 1 121 ? 24.484 -23.688 -14.359 1 96.81 121 VAL B C 1
ATOM 3864 O O . VAL B 1 121 ? 24.453 -22.938 -13.391 1 96.81 121 VAL B O 1
ATOM 3867 N N . THR B 1 122 ? 24.812 -23.281 -15.539 1 96 122 THR B N 1
ATOM 3868 C CA . THR B 1 122 ? 25.266 -21.906 -15.758 1 96 122 THR B CA 1
ATOM 3869 C C . THR B 1 122 ? 24.125 -20.922 -15.523 1 96 122 THR B C 1
ATOM 3871 O O . THR B 1 122 ? 24.297 -19.906 -14.859 1 96 122 THR B O 1
ATOM 3874 N N . ALA B 1 123 ? 22.984 -21.203 -16.078 1 95.31 123 ALA B N 1
ATOM 3875 C CA . ALA B 1 123 ? 21.828 -20.312 -15.914 1 95.31 123 ALA B CA 1
ATOM 3876 C C . ALA B 1 123 ? 21.406 -20.234 -14.453 1 95.31 123 ALA B C 1
ATOM 3878 O O . ALA B 1 123 ? 21.188 -19.141 -13.922 1 95.31 123 ALA B O 1
ATOM 3879 N N . SER B 1 124 ? 21.281 -21.375 -13.797 1 97 124 SER B N 1
ATOM 3880 C CA . SER B 1 124 ? 20.844 -21.422 -12.398 1 97 124 SER B CA 1
ATOM 3881 C C . SER B 1 124 ? 21.875 -20.797 -11.477 1 97 124 SER B C 1
ATOM 3883 O O . SER B 1 124 ? 21.531 -20.156 -10.484 1 97 124 SER B O 1
ATOM 3885 N N . GLY B 1 125 ? 23.156 -21.047 -11.836 1 97.19 125 GLY B N 1
ATOM 3886 C CA . GLY B 1 125 ? 24.203 -20.406 -11.062 1 97.19 125 GLY B CA 1
ATOM 3887 C C . GLY B 1 125 ? 24.125 -18.891 -11.078 1 97.19 125 GLY B C 1
ATOM 3888 O O . GLY B 1 125 ? 24.25 -18.25 -10.039 1 97.19 125 GLY B O 1
ATOM 3889 N N . LEU B 1 126 ? 23.891 -18.359 -12.234 1 97.62 126 LEU B N 1
ATOM 3890 C CA . LEU B 1 126 ? 23.719 -16.906 -12.352 1 97.62 126 LEU B CA 1
ATOM 3891 C C . LEU B 1 126 ? 22.531 -16.438 -11.516 1 97.62 126 LEU B C 1
ATOM 3893 O O . LEU B 1 126 ? 22.641 -15.453 -10.781 1 97.62 126 LEU B O 1
ATOM 3897 N N . HIS B 1 127 ? 21.391 -17.125 -11.648 1 97.56 127 HIS B N 1
ATOM 3898 C CA . HIS B 1 127 ? 20.203 -16.719 -10.914 1 97.56 127 HIS B CA 1
ATOM 3899 C C . HIS B 1 127 ? 20.422 -16.797 -9.406 1 97.56 127 HIS B C 1
ATOM 3901 O O . HIS B 1 127 ? 19.938 -15.953 -8.656 1 97.56 127 HIS B O 1
ATOM 3907 N N . ALA B 1 128 ? 21.172 -17.797 -8.977 1 98.12 128 ALA B N 1
ATOM 3908 C CA . ALA B 1 128 ? 21.5 -17.922 -7.559 1 98.12 128 ALA B CA 1
ATOM 3909 C C . ALA B 1 128 ? 22.266 -16.703 -7.062 1 98.12 128 ALA B C 1
ATOM 3911 O O . ALA B 1 128 ? 21.953 -16.156 -6 1 98.12 128 ALA B O 1
ATOM 3912 N N . LEU B 1 129 ? 23.172 -16.281 -7.84 1 97.62 129 LEU B N 1
ATOM 3913 C CA . LEU B 1 129 ? 24 -15.133 -7.469 1 97.62 129 LEU B CA 1
ATOM 3914 C C . LEU B 1 129 ? 23.172 -13.852 -7.469 1 97.62 129 LEU B C 1
ATOM 3916 O O . LEU B 1 129 ? 23.328 -13.008 -6.586 1 97.62 129 LEU B O 1
ATOM 3920 N N . LEU B 1 130 ? 22.344 -13.695 -8.422 1 97.75 130 LEU B N 1
ATOM 3921 C CA . LEU B 1 130 ? 21.516 -12.492 -8.539 1 97.75 130 LEU B CA 1
ATOM 3922 C C . LEU B 1 130 ? 20.547 -12.383 -7.379 1 97.75 130 LEU B C 1
ATOM 3924 O O . LEU B 1 130 ? 20.453 -11.336 -6.738 1 97.75 130 LEU B O 1
ATOM 3928 N N . TRP B 1 131 ? 19.844 -13.453 -7.074 1 97.75 131 TRP B N 1
ATOM 3929 C CA . TRP B 1 131 ? 18.906 -13.453 -5.957 1 97.75 131 TRP B CA 1
ATOM 3930 C C . TRP B 1 131 ? 19.641 -13.328 -4.629 1 97.75 131 TRP B C 1
ATOM 3932 O O . TRP B 1 131 ? 19.156 -12.672 -3.701 1 97.75 131 TRP B O 1
ATOM 3942 N N . GLY B 1 132 ? 20.812 -14 -4.574 1 97.94 132 GLY B N 1
ATOM 3943 C CA . GLY B 1 132 ? 21.641 -13.836 -3.387 1 97.94 132 GLY B CA 1
ATOM 3944 C C . GLY B 1 132 ? 22.078 -12.398 -3.162 1 97.94 132 GLY B C 1
ATOM 3945 O O . GLY B 1 132 ? 22.062 -11.906 -2.031 1 97.94 132 GLY B O 1
ATOM 3946 N N . GLY B 1 133 ? 22.484 -11.734 -4.215 1 97.19 133 GLY B N 1
ATOM 3947 C CA . GLY B 1 133 ? 22.828 -10.32 -4.129 1 97.19 133 GLY B CA 1
ATOM 3948 C C . GLY B 1 133 ? 21.672 -9.445 -3.703 1 97.19 133 GLY B C 1
ATOM 3949 O O . GLY B 1 133 ? 21.844 -8.516 -2.922 1 97.19 133 GLY B O 1
ATOM 3950 N N . SER B 1 134 ? 20.516 -9.758 -4.211 1 97.31 134 SER B N 1
ATOM 3951 C CA . SER B 1 134 ? 19.328 -9.023 -3.824 1 97.31 134 SER B CA 1
ATOM 3952 C C . SER B 1 134 ? 19.016 -9.188 -2.34 1 97.31 134 SER B C 1
ATOM 3954 O O . SER B 1 134 ? 18.734 -8.211 -1.642 1 97.31 134 SER B O 1
ATOM 3956 N N . ALA B 1 135 ? 19.078 -10.469 -1.9 1 97.94 135 ALA B N 1
ATOM 3957 C CA . ALA B 1 135 ? 18.859 -10.742 -0.483 1 97.94 135 ALA B CA 1
ATOM 3958 C C . ALA B 1 135 ? 19.844 -9.984 0.385 1 97.94 135 ALA B C 1
ATOM 3960 O O . ALA B 1 135 ? 19.469 -9.336 1.366 1 97.94 135 ALA B O 1
ATOM 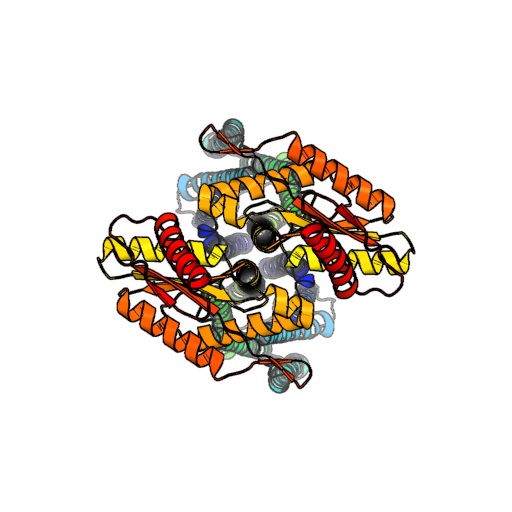3961 N N . TRP B 1 136 ? 21.047 -10.016 -0.01 1 97.44 136 TRP B N 1
ATOM 3962 C CA . TRP B 1 136 ? 22.109 -9.344 0.729 1 97.44 136 TRP B CA 1
ATOM 3963 C C . TRP B 1 136 ? 21.859 -7.848 0.824 1 97.44 136 TRP B C 1
ATOM 3965 O O . TRP B 1 136 ? 21.969 -7.258 1.9 1 97.44 136 TRP B O 1
ATOM 3975 N N . THR B 1 137 ? 21.516 -7.254 -0.249 1 96.56 137 THR B N 1
ATOM 3976 C CA . THR B 1 137 ? 21.266 -5.82 -0.309 1 96.56 137 THR B CA 1
ATOM 3977 C C . THR B 1 137 ? 20.078 -5.449 0.573 1 96.56 137 THR B C 1
ATOM 3979 O O . THR B 1 137 ? 20.094 -4.43 1.265 1 96.56 137 THR B O 1
ATOM 3982 N N . ILE B 1 138 ? 19.047 -6.238 0.56 1 96.62 138 ILE B N 1
ATOM 3983 C CA . ILE B 1 138 ? 17.859 -5.973 1.355 1 96.62 138 ILE B CA 1
ATOM 3984 C C . ILE B 1 138 ? 18.203 -6.059 2.842 1 96.62 138 ILE B C 1
ATOM 3986 O O . ILE B 1 138 ? 17.875 -5.152 3.611 1 96.62 138 ILE B O 1
ATOM 3990 N N . TYR B 1 139 ? 18.969 -7.117 3.229 1 95.94 139 TYR B N 1
ATOM 3991 C CA . TYR B 1 139 ? 19.281 -7.332 4.637 1 95.94 139 TYR B CA 1
ATOM 3992 C C . TYR B 1 139 ? 20.203 -6.242 5.156 1 95.94 139 TYR B C 1
ATOM 3994 O O . TYR B 1 139 ? 20.094 -5.812 6.305 1 95.94 139 TYR B O 1
ATOM 4002 N N . ARG B 1 140 ? 21.031 -5.738 4.387 1 94.25 140 ARG B N 1
ATOM 4003 C CA . ARG B 1 140 ? 22.047 -4.781 4.812 1 94.25 140 ARG B CA 1
ATOM 4004 C C . ARG B 1 140 ? 21.469 -3.371 4.891 1 94.25 140 ARG B C 1
ATOM 4006 O O . ARG B 1 140 ? 21.984 -2.525 5.625 1 94.25 140 ARG B O 1
ATOM 4013 N N . ASN B 1 141 ? 20.422 -3.129 4.156 1 92.69 141 ASN B N 1
ATOM 4014 C CA . ASN B 1 141 ? 19.938 -1.756 4.055 1 92.69 141 ASN B CA 1
ATOM 4015 C C . ASN B 1 141 ? 18.5 -1.624 4.57 1 92.69 141 ASN B C 1
ATOM 4017 O O . ASN B 1 141 ? 17.75 -0.773 4.102 1 92.69 141 ASN B O 1
ATOM 4021 N N . MET B 1 142 ? 18.125 -2.479 5.484 1 89.88 142 MET B N 1
ATOM 4022 C CA . MET B 1 142 ? 16.797 -2.406 6.086 1 89.88 142 MET B CA 1
ATOM 4023 C C . MET B 1 142 ? 16.625 -1.113 6.875 1 89.88 142 MET B C 1
ATOM 4025 O O . MET B 1 142 ? 17.562 -0.655 7.531 1 89.88 142 MET B O 1
ATOM 4029 N N . PRO B 1 143 ? 15.406 -0.519 6.715 1 81.94 143 PRO B N 1
ATOM 4030 C CA . PRO B 1 143 ? 15.195 0.708 7.484 1 81.94 143 PRO B CA 1
ATOM 4031 C C . PRO B 1 143 ? 15.18 0.462 8.992 1 81.94 143 PRO B C 1
ATOM 4033 O O . PRO B 1 143 ? 14.711 -0.586 9.445 1 81.94 143 PRO B O 1
ATOM 4036 N N . LEU B 1 144 ? 15.539 1.487 9.812 1 73.94 144 LEU B N 1
ATOM 4037 C CA . LEU B 1 144 ? 15.648 1.374 11.266 1 73.94 144 LEU B CA 1
ATOM 4038 C C . LEU B 1 144 ? 14.375 1.853 11.945 1 73.94 144 LEU B C 1
ATOM 4040 O O . LEU B 1 144 ? 14.008 1.352 13.016 1 73.94 144 LEU B O 1
ATOM 4044 N N . ARG B 1 145 ? 13.68 2.814 11.453 1 65.75 145 ARG B N 1
ATOM 4045 C CA . ARG B 1 145 ? 12.594 3.49 12.164 1 65.75 145 ARG B CA 1
ATOM 4046 C C . ARG B 1 145 ? 11.234 3.066 11.617 1 65.75 145 ARG B C 1
ATOM 4048 O O . ARG B 1 145 ? 10.219 3.682 11.93 1 65.75 145 ARG B O 1
ATOM 4055 N N . ARG B 1 146 ? 11.227 1.939 10.758 1 73.88 146 ARG B N 1
ATOM 4056 C CA . ARG B 1 146 ? 9.961 1.483 10.18 1 73.88 146 ARG B CA 1
ATOM 4057 C C . ARG B 1 146 ? 9.805 -0.026 10.336 1 73.88 146 ARG B C 1
ATOM 4059 O O . ARG B 1 146 ? 10.742 -0.715 10.742 1 73.88 146 ARG B O 1
ATOM 4066 N N . SER B 1 147 ? 8.492 -0.347 10.156 1 77.75 147 SER B N 1
ATOM 4067 C CA . SER B 1 147 ? 8.258 -1.788 10.188 1 77.75 147 SER B CA 1
ATOM 4068 C C . SER B 1 147 ? 9.172 -2.516 9.203 1 77.75 147 SER B C 1
ATOM 4070 O O . SER B 1 147 ? 9.352 -2.068 8.07 1 77.75 147 SER B O 1
ATOM 4072 N N . ARG B 1 148 ? 9.859 -3.639 9.688 1 89.38 148 ARG B N 1
ATOM 4073 C CA . ARG B 1 148 ? 10.797 -4.402 8.867 1 89.38 148 ARG B CA 1
ATOM 4074 C C . ARG B 1 148 ? 10.117 -5.637 8.273 1 89.38 148 ARG B C 1
ATOM 4076 O O . ARG B 1 148 ? 10.781 -6.473 7.656 1 89.38 148 ARG B O 1
ATOM 4083 N N . TYR B 1 149 ? 8.891 -5.812 8.477 1 88.56 149 TYR B N 1
ATOM 4084 C CA . TYR B 1 149 ? 8.164 -7.004 8.039 1 88.56 149 TYR B CA 1
ATOM 4085 C C . TYR B 1 149 ? 8.297 -7.199 6.535 1 88.56 149 TYR B C 1
ATOM 4087 O O . TYR B 1 149 ? 8.664 -8.281 6.074 1 88.56 149 TYR B O 1
ATOM 4095 N N . SER B 1 150 ? 7.977 -6.152 5.746 1 90.69 150 SER B N 1
ATOM 4096 C CA . SER B 1 150 ? 8.023 -6.25 4.293 1 90.69 150 SER B CA 1
ATOM 4097 C C . SER B 1 150 ? 9.43 -6.574 3.801 1 90.69 150 SER B C 1
ATOM 4099 O O . SER B 1 150 ? 9.594 -7.336 2.846 1 90.69 150 SER B O 1
ATOM 4101 N N . TYR B 1 151 ? 10.453 -6.074 4.453 1 93.5 151 TYR B N 1
ATOM 4102 C CA . TYR B 1 151 ? 11.836 -6.312 4.066 1 93.5 151 TYR B CA 1
ATOM 4103 C C . TYR B 1 151 ? 12.258 -7.742 4.387 1 93.5 151 TYR B C 1
ATOM 4105 O O . TYR B 1 151 ? 12.953 -8.383 3.6 1 93.5 151 TYR B O 1
ATOM 4113 N N . TRP B 1 152 ? 11.828 -8.195 5.539 1 93.69 152 TRP B N 1
ATOM 4114 C CA . TRP B 1 152 ? 12.078 -9.602 5.871 1 93.69 152 TRP B CA 1
ATOM 4115 C C . TRP B 1 152 ? 11.391 -10.523 4.867 1 93.69 152 TRP B C 1
ATOM 4117 O O . TRP B 1 152 ? 11.977 -11.523 4.434 1 93.69 152 TRP B O 1
ATOM 4127 N N . PHE B 1 153 ? 10.188 -10.242 4.566 1 93.94 153 PHE B N 1
ATOM 4128 C CA . PHE B 1 153 ? 9.469 -11.047 3.59 1 93.94 153 PHE B CA 1
ATOM 4129 C C . PHE B 1 153 ? 10.227 -11.109 2.27 1 93.94 153 PHE B C 1
ATOM 4131 O O . PHE B 1 153 ? 10.477 -12.195 1.738 1 93.94 153 PHE B O 1
ATOM 4138 N N . ALA B 1 154 ? 10.578 -9.961 1.717 1 95.12 154 ALA B N 1
ATOM 4139 C CA . ALA B 1 154 ? 11.297 -9.891 0.449 1 95.12 154 ALA B CA 1
ATOM 4140 C C . ALA B 1 154 ? 12.664 -10.562 0.558 1 95.12 154 ALA B C 1
ATOM 4142 O O . ALA B 1 154 ? 13.07 -11.312 -0.337 1 95.12 154 ALA B O 1
ATOM 4143 N N . GLY B 1 155 ? 13.383 -10.281 1.672 1 96.44 155 GLY B N 1
ATOM 4144 C CA . GLY B 1 155 ? 14.688 -10.875 1.882 1 96.44 155 GLY B CA 1
ATOM 4145 C C . GLY B 1 155 ? 14.648 -12.391 1.967 1 96.44 155 GLY B C 1
ATOM 4146 O O . GLY B 1 155 ? 15.461 -13.078 1.344 1 96.44 155 GLY B O 1
ATOM 4147 N N . VAL B 1 156 ? 13.719 -12.906 2.695 1 96.12 156 VAL B N 1
ATOM 4148 C CA . VAL B 1 156 ? 13.562 -14.344 2.854 1 96.12 156 VAL B CA 1
ATOM 4149 C C . VAL B 1 156 ? 13.203 -14.977 1.513 1 96.12 156 VAL B C 1
ATOM 4151 O O . VAL B 1 156 ? 13.734 -16.031 1.151 1 96.12 156 VAL B O 1
ATOM 4154 N N . THR B 1 157 ? 12.258 -14.367 0.832 1 95.38 157 THR B N 1
ATOM 4155 C CA . THR B 1 157 ? 11.891 -14.867 -0.487 1 95.38 157 THR B CA 1
ATOM 4156 C C . THR B 1 157 ? 13.102 -14.914 -1.409 1 95.38 157 THR B C 1
ATOM 4158 O O . THR B 1 157 ? 13.32 -15.914 -2.1 1 95.38 157 THR B O 1
ATOM 4161 N N . ALA B 1 158 ? 13.875 -13.844 -1.448 1 97.62 158 ALA B N 1
ATOM 4162 C CA . ALA B 1 158 ? 15.078 -13.805 -2.27 1 97.62 158 ALA B CA 1
ATOM 4163 C C . ALA B 1 158 ? 16.062 -14.891 -1.84 1 97.62 158 ALA B C 1
ATOM 4165 O O . ALA B 1 158 ? 16.719 -15.508 -2.682 1 97.62 158 ALA B O 1
ATOM 4166 N N . THR B 1 159 ? 16.172 -15.109 -0.56 1 97.75 159 THR B N 1
ATOM 4167 C CA . THR B 1 159 ? 17.078 -16.125 -0.03 1 97.75 159 THR B CA 1
ATOM 4168 C C . THR B 1 159 ? 16.641 -17.516 -0.466 1 97.75 159 THR B C 1
ATOM 4170 O O . THR B 1 159 ? 17.469 -18.328 -0.899 1 97.75 159 THR B O 1
ATOM 4173 N N . VAL B 1 160 ? 15.375 -17.781 -0.33 1 96.56 160 VAL B N 1
ATOM 4174 C CA . VAL B 1 160 ? 14.836 -19.078 -0.745 1 96.56 160 VAL B CA 1
ATOM 4175 C C . VAL B 1 160 ? 15.07 -19.266 -2.24 1 96.56 160 VAL B C 1
ATOM 4177 O O . VAL B 1 160 ? 15.445 -20.359 -2.678 1 96.56 160 VAL B O 1
ATOM 4180 N N . ALA B 1 161 ? 14.828 -18.25 -3.023 1 96.75 161 ALA B N 1
ATOM 4181 C CA . ALA B 1 161 ? 15.078 -18.328 -4.461 1 96.75 161 ALA B CA 1
ATOM 4182 C C . ALA B 1 161 ? 16.547 -18.609 -4.742 1 96.75 161 ALA B C 1
ATOM 4184 O O . ALA B 1 161 ? 16.875 -19.453 -5.586 1 96.75 161 ALA B O 1
ATOM 4185 N N . ALA B 1 162 ? 17.438 -17.922 -4.035 1 98.25 162 ALA B N 1
ATOM 4186 C CA . ALA B 1 162 ? 18.875 -18.125 -4.207 1 98.25 162 ALA B CA 1
ATOM 4187 C C . ALA B 1 162 ? 19.281 -19.547 -3.854 1 98.25 162 ALA B C 1
ATOM 4189 O O . ALA B 1 162 ? 20 -20.203 -4.609 1 98.25 162 ALA B O 1
ATOM 4190 N N . LEU B 1 163 ? 18.812 -20.047 -2.787 1 97.69 163 LEU B N 1
ATOM 4191 C CA . LEU B 1 163 ? 19.141 -21.406 -2.332 1 97.69 163 LEU B CA 1
ATOM 4192 C C . LEU B 1 163 ? 18.562 -22.453 -3.277 1 97.69 163 LEU B C 1
ATOM 4194 O O . LEU B 1 163 ? 19.188 -23.469 -3.537 1 97.69 163 LEU B O 1
ATOM 4198 N N . GLY B 1 164 ? 17.328 -22.172 -3.703 1 97 164 GLY B N 1
ATOM 4199 C CA . GLY B 1 164 ? 16.734 -23.078 -4.68 1 97 164 GLY B CA 1
ATOM 4200 C C . GLY B 1 164 ? 17.547 -23.203 -5.953 1 97 164 GLY B C 1
ATOM 4201 O O . GLY B 1 164 ? 17.781 -24.312 -6.438 1 97 164 GLY B O 1
ATOM 4202 N N . HIS B 1 165 ? 18 -22.125 -6.469 1 97.44 165 HIS B N 1
ATOM 4203 C CA . HIS B 1 165 ? 18.797 -22.141 -7.688 1 97.44 165 HIS B CA 1
ATOM 4204 C C . HIS B 1 165 ? 20.188 -22.734 -7.426 1 97.44 165 HIS B C 1
ATOM 4206 O O . HIS B 1 165 ? 20.766 -23.375 -8.297 1 97.44 165 HIS B O 1
ATOM 4212 N N . ALA B 1 166 ? 20.719 -22.484 -6.238 1 98.06 166 ALA B N 1
ATOM 4213 C CA . ALA B 1 166 ? 21.984 -23.109 -5.875 1 98.06 166 ALA B CA 1
ATOM 4214 C C . ALA B 1 166 ? 21.859 -24.625 -5.82 1 98.06 166 ALA B C 1
ATOM 4216 O O . ALA B 1 166 ? 22.734 -25.344 -6.293 1 98.06 166 ALA B O 1
ATOM 4217 N N . LEU B 1 167 ? 20.812 -25.031 -5.219 1 97.75 167 LEU B N 1
ATOM 4218 C CA . LEU B 1 167 ? 20.547 -26.469 -5.176 1 97.75 167 LEU B CA 1
ATOM 4219 C C . LEU B 1 167 ? 20.422 -27.031 -6.582 1 97.75 167 LEU B C 1
ATOM 4221 O O . LEU B 1 167 ? 20.922 -28.125 -6.867 1 97.75 167 LEU B O 1
ATOM 4225 N N . ARG B 1 168 ? 19.688 -26.359 -7.461 1 96.62 168 ARG B N 1
ATOM 4226 C CA . ARG B 1 168 ? 19.547 -26.781 -8.852 1 96.62 168 ARG B CA 1
ATOM 4227 C C . ARG B 1 168 ? 20.906 -26.875 -9.539 1 96.62 168 ARG B C 1
ATOM 4229 O O . ARG B 1 168 ? 21.156 -27.828 -10.281 1 96.62 168 ARG B O 1
ATOM 4236 N N . THR B 1 169 ? 21.734 -25.922 -9.266 1 97.25 169 THR B N 1
ATOM 4237 C CA . THR B 1 169 ? 23.094 -25.938 -9.789 1 97.25 169 THR B CA 1
ATOM 4238 C C . THR B 1 169 ? 23.859 -27.188 -9.312 1 97.25 169 THR B C 1
ATOM 4240 O O . THR B 1 169 ? 24.5 -27.859 -10.102 1 97.25 169 THR B O 1
ATOM 4243 N N . ALA B 1 170 ? 23.703 -27.516 -8.117 1 97.69 170 ALA B N 1
ATOM 4244 C CA . ALA B 1 170 ? 24.406 -28.656 -7.531 1 97.69 170 ALA B CA 1
ATOM 4245 C C . ALA B 1 170 ? 23.875 -29.969 -8.094 1 97.69 170 ALA B C 1
ATOM 4247 O O . ALA B 1 170 ? 24.656 -30.844 -8.469 1 97.69 170 ALA B O 1
ATOM 4248 N N . VAL B 1 171 ? 22.609 -30.109 -8.203 1 96.81 171 VAL B N 1
ATOM 4249 C CA . VAL B 1 171 ? 21.969 -31.344 -8.648 1 96.81 171 VAL B CA 1
ATOM 4250 C C . VAL B 1 171 ? 22.391 -31.656 -10.086 1 96.81 171 VAL B C 1
ATOM 4252 O O . VAL B 1 171 ? 22.781 -32.781 -10.391 1 96.81 171 VAL B O 1
ATOM 4255 N N . TYR B 1 172 ? 22.391 -30.672 -10.891 1 95.81 172 TYR B N 1
ATOM 4256 C CA . TYR B 1 172 ? 22.719 -30.906 -12.297 1 95.81 172 TYR B CA 1
ATOM 4257 C C . TYR B 1 172 ? 24.219 -30.844 -12.531 1 95.81 172 TYR B C 1
ATOM 4259 O O . TYR B 1 172 ? 24.75 -31.547 -13.398 1 95.81 172 TYR B O 1
ATOM 4267 N N . GLY B 1 173 ? 24.891 -30.078 -11.789 1 96.25 173 GLY B N 1
ATOM 4268 C CA . GLY B 1 173 ? 26.344 -30 -11.898 1 96.25 173 GLY B CA 1
ATOM 4269 C C . GLY B 1 173 ? 27.047 -31.25 -11.438 1 96.25 173 GLY B C 1
ATOM 4270 O O . GLY B 1 173 ? 28.047 -31.656 -12.031 1 96.25 173 GLY B O 1
ATOM 4271 N N . LEU B 1 174 ? 26.531 -31.875 -10.43 1 96.25 174 LEU B N 1
ATOM 4272 C CA . LEU B 1 174 ? 27.109 -33.094 -9.898 1 96.25 174 LEU B CA 1
ATOM 4273 C C . LEU B 1 174 ? 26.531 -34.312 -10.594 1 96.25 174 LEU B C 1
ATOM 4275 O O . LEU B 1 174 ? 26.812 -35.469 -10.203 1 96.25 174 LEU B O 1
ATOM 4279 N N . GLN B 1 175 ? 25.641 -34.094 -11.523 1 93.56 175 GLN B N 1
ATOM 4280 C CA . GLN B 1 175 ? 25.047 -35.125 -12.367 1 93.56 175 GLN B CA 1
ATOM 4281 C C . GLN B 1 175 ? 24.188 -36.094 -11.547 1 93.56 175 GLN B C 1
ATOM 4283 O O . GLN B 1 175 ? 24.156 -37.281 -11.836 1 93.56 175 GLN B O 1
ATOM 4288 N N . ILE B 1 176 ? 23.703 -35.562 -10.516 1 93.06 176 ILE B N 1
ATOM 4289 C CA . ILE B 1 176 ? 22.719 -36.344 -9.766 1 93.06 176 ILE B CA 1
ATOM 4290 C C . ILE B 1 176 ? 21.5 -36.625 -10.648 1 93.06 176 ILE B C 1
ATOM 4292 O O . ILE B 1 176 ? 20.953 -37.75 -10.609 1 93.06 176 ILE B O 1
ATOM 4296 N N . GLU B 1 177 ? 21.109 -35.625 -11.367 1 91.19 177 GLU B N 1
ATOM 4297 C CA . GLU B 1 177 ? 20.078 -35.75 -12.398 1 91.19 177 GLU B CA 1
ATOM 4298 C C . GLU B 1 177 ? 20.609 -35.312 -13.758 1 91.19 177 GLU B C 1
ATOM 4300 O O . GLU B 1 177 ? 21.375 -34.344 -13.852 1 91.19 177 GLU B O 1
ATOM 4305 N N . GLN B 1 178 ? 20.219 -36.125 -14.719 1 89.69 178 GLN B N 1
ATOM 4306 C CA . GLN B 1 178 ? 20.516 -35.75 -16.094 1 89.69 178 GLN B CA 1
ATOM 4307 C C . GLN B 1 178 ? 19.234 -35.406 -16.859 1 89.69 178 GLN B C 1
ATOM 4309 O O . GLN B 1 178 ? 18.219 -36.094 -16.719 1 89.69 178 GLN B O 1
ATOM 4314 N N . THR B 1 179 ? 19.234 -34.25 -17.469 1 86.56 179 THR B N 1
ATOM 4315 C CA . THR B 1 179 ? 18.031 -33.844 -18.172 1 86.56 179 THR B CA 1
ATOM 4316 C C . THR B 1 179 ? 18.312 -33.688 -19.672 1 86.56 179 THR B C 1
ATOM 4318 O O . THR B 1 179 ? 19.438 -33.375 -20.062 1 86.56 179 THR B O 1
ATOM 4321 N N . GLN B 1 180 ? 17.312 -34.094 -20.422 1 83.38 180 GLN B N 1
ATOM 4322 C CA . GLN B 1 180 ? 17.406 -33.969 -21.875 1 83.38 180 GLN B CA 1
ATOM 4323 C C . GLN B 1 180 ? 16.781 -32.656 -22.344 1 83.38 180 GLN B C 1
ATOM 4325 O O . GLN B 1 180 ? 16.953 -32.281 -23.516 1 83.38 180 GLN B O 1
ATOM 4330 N N . GLY B 1 181 ? 16.141 -32.031 -21.469 1 84.81 181 GLY B N 1
ATOM 4331 C CA . GLY B 1 181 ? 15.492 -30.766 -21.844 1 84.81 181 GLY B CA 1
ATOM 4332 C C . GLY B 1 181 ? 14.57 -30.234 -20.766 1 84.81 181 GLY B C 1
ATOM 4333 O O . GLY B 1 181 ? 14.305 -30.906 -19.781 1 84.81 181 GLY B O 1
ATOM 4334 N N . LEU B 1 182 ? 14.148 -29.016 -21.047 1 84.94 182 LEU B N 1
ATOM 4335 C CA . LEU B 1 182 ? 13.328 -28.266 -20.109 1 84.94 182 LEU B CA 1
ATOM 4336 C C . LEU B 1 182 ? 12 -28.969 -19.859 1 84.94 182 LEU B C 1
ATOM 4338 O O . LEU B 1 182 ? 11.5 -28.984 -18.734 1 84.94 182 LEU B O 1
ATOM 4342 N N . LEU B 1 183 ? 11.445 -29.688 -20.891 1 84.44 183 LEU B N 1
ATOM 4343 C CA . LEU B 1 183 ? 10.086 -30.203 -20.812 1 84.44 183 LEU B CA 1
ATOM 4344 C C . LEU B 1 183 ? 10.094 -31.656 -20.344 1 84.44 183 LEU B C 1
ATOM 4346 O O . LEU B 1 183 ? 9.047 -32.312 -20.281 1 84.44 183 LEU B O 1
ATOM 4350 N N . GLN B 1 184 ? 11.305 -32.094 -19.953 1 84.38 184 GLN B N 1
ATOM 4351 C CA . GLN B 1 184 ? 11.383 -33.438 -19.406 1 84.38 184 GLN B CA 1
ATOM 4352 C C . GLN B 1 184 ? 10.727 -33.5 -18.031 1 84.38 184 GLN B C 1
ATOM 4354 O O . GLN B 1 184 ? 10.953 -32.625 -17.188 1 84.38 184 GLN B O 1
ATOM 4359 N N . SER B 1 185 ? 9.867 -34.5 -17.859 1 84.75 185 SER B N 1
ATOM 4360 C CA . SER B 1 185 ? 9.133 -34.625 -16.609 1 84.75 185 SER B CA 1
ATOM 4361 C C . SER B 1 185 ? 9.891 -35.5 -15.609 1 84.75 185 SER B C 1
ATOM 4363 O O . SER B 1 185 ? 9.711 -36.719 -15.57 1 84.75 185 SER B O 1
ATOM 4365 N N . SER B 1 186 ? 10.859 -35 -14.938 1 86.94 186 SER B N 1
ATOM 4366 C CA . SER B 1 186 ? 11.547 -35.625 -13.812 1 86.94 186 SER B CA 1
ATOM 4367 C C . SER B 1 186 ? 11.164 -34.969 -12.492 1 86.94 186 SER B C 1
ATOM 4369 O O . SER B 1 186 ? 10.664 -33.844 -12.477 1 86.94 186 SER B O 1
ATOM 4371 N N . VAL B 1 187 ? 11.32 -35.719 -11.461 1 85.25 187 VAL B N 1
ATOM 4372 C CA . VAL B 1 187 ? 10.953 -35.188 -10.148 1 85.25 187 VAL B CA 1
ATOM 4373 C C . VAL B 1 187 ? 11.719 -33.906 -9.852 1 85.25 187 VAL B C 1
ATOM 4375 O O . VAL B 1 187 ? 11.141 -32.938 -9.391 1 85.25 187 VAL B O 1
ATOM 4378 N N . TRP B 1 188 ? 12.945 -33.906 -10.141 1 89.25 188 TRP B N 1
ATOM 4379 C CA . TRP B 1 188 ? 13.797 -32.75 -9.883 1 89.25 188 TRP B CA 1
ATOM 4380 C C . TRP B 1 188 ? 13.383 -31.562 -10.75 1 89.25 188 TRP B C 1
ATOM 4382 O O . TRP B 1 188 ? 13.227 -30.453 -10.258 1 89.25 188 TRP B O 1
ATOM 4392 N N . ASN B 1 189 ? 13.164 -31.797 -12.016 1 89.75 189 ASN B N 1
ATOM 4393 C CA . ASN B 1 189 ? 12.805 -30.719 -12.938 1 89.75 189 ASN B CA 1
ATOM 4394 C C . ASN B 1 189 ? 11.445 -30.109 -12.586 1 89.75 189 ASN B C 1
ATOM 4396 O O . ASN B 1 189 ? 11.297 -28.891 -12.57 1 89.75 189 ASN B O 1
ATOM 4400 N N . VAL B 1 190 ? 10.539 -30.953 -12.281 1 86.88 190 VAL B N 1
ATOM 4401 C CA . VAL B 1 190 ? 9.203 -30.484 -11.938 1 86.88 190 VAL B CA 1
ATOM 4402 C C . VAL B 1 190 ? 9.25 -29.688 -10.633 1 86.88 190 VAL B C 1
ATOM 4404 O O . VAL B 1 190 ? 8.617 -28.641 -10.523 1 86.88 190 VAL B O 1
ATOM 4407 N N . ALA B 1 191 ? 9.984 -30.141 -9.688 1 88.19 191 ALA B N 1
ATOM 4408 C CA . ALA B 1 191 ? 10.117 -29.438 -8.422 1 88.19 191 ALA B CA 1
ATOM 4409 C C . ALA B 1 191 ? 10.742 -28.062 -8.617 1 88.19 191 ALA B C 1
ATOM 4411 O O . ALA B 1 191 ? 10.25 -27.062 -8.078 1 88.19 191 ALA B O 1
ATOM 4412 N N . PHE B 1 192 ? 11.742 -28 -9.391 1 91.06 192 PHE B N 1
ATOM 4413 C CA . PHE B 1 192 ? 12.422 -26.719 -9.625 1 91.06 192 PHE B CA 1
ATOM 4414 C C . PHE B 1 192 ? 11.523 -25.766 -10.406 1 91.06 192 PHE B C 1
ATOM 4416 O O . PHE B 1 192 ? 11.5 -24.562 -10.125 1 91.06 192 PHE B O 1
ATOM 4423 N N . LEU B 1 193 ? 10.844 -26.281 -11.406 1 88.12 193 LEU B N 1
ATOM 4424 C CA . LEU B 1 193 ? 9.914 -25.453 -12.156 1 88.12 193 LEU B CA 1
ATOM 4425 C C . LEU B 1 193 ? 8.805 -24.922 -11.258 1 88.12 193 LEU B C 1
ATOM 4427 O O . LEU B 1 193 ? 8.406 -23.766 -11.383 1 88.12 193 LEU B O 1
ATOM 4431 N N . ALA B 1 194 ? 8.367 -25.75 -10.367 1 86.06 194 ALA B N 1
ATOM 4432 C CA . ALA B 1 194 ? 7.324 -25.344 -9.43 1 86.06 194 ALA B CA 1
ATOM 4433 C C . ALA B 1 194 ? 7.797 -24.203 -8.539 1 86.06 194 ALA B C 1
ATOM 4435 O O . ALA B 1 194 ? 7.07 -23.234 -8.328 1 86.06 194 ALA B O 1
ATOM 4436 N N . ILE B 1 195 ? 8.945 -24.297 -8.055 1 86.25 195 ILE B N 1
ATOM 4437 C CA . ILE B 1 195 ? 9.523 -23.25 -7.23 1 86.25 195 ILE B CA 1
ATOM 4438 C C . ILE B 1 195 ? 9.711 -21.984 -8.07 1 86.25 195 ILE B C 1
ATOM 4440 O O . ILE B 1 195 ? 9.453 -20.875 -7.598 1 86.25 195 ILE B O 1
ATOM 4444 N N . GLY B 1 196 ? 10.133 -22.156 -9.289 1 87.69 196 GLY B N 1
ATOM 4445 C CA . GLY B 1 196 ? 10.328 -21.047 -10.203 1 87.69 196 GLY B CA 1
ATOM 4446 C C . GLY B 1 196 ? 9.062 -20.25 -10.445 1 87.69 196 GLY B C 1
ATOM 4447 O O . GLY B 1 196 ? 9.117 -19.016 -10.586 1 87.69 196 GLY B O 1
ATOM 4448 N N . VAL B 1 197 ? 7.965 -20.922 -10.477 1 86.31 197 VAL B N 1
ATOM 4449 C CA . VAL B 1 197 ? 6.672 -20.281 -10.695 1 86.31 197 VAL B CA 1
ATOM 4450 C C . VAL B 1 197 ? 6.402 -19.281 -9.578 1 86.31 197 VAL B C 1
ATOM 4452 O O . VAL B 1 197 ? 5.801 -18.234 -9.812 1 86.31 197 VAL B O 1
ATOM 4455 N N . LEU B 1 198 ? 6.941 -19.547 -8.438 1 89.38 198 LEU B N 1
ATOM 4456 C CA . LEU B 1 198 ? 6.574 -18.766 -7.262 1 89.38 198 LEU B CA 1
ATOM 4457 C C . LEU B 1 198 ? 7.574 -17.641 -7.016 1 89.38 198 LEU B C 1
ATOM 4459 O O . LEU B 1 198 ? 7.27 -16.672 -6.309 1 89.38 198 LEU B O 1
ATOM 4463 N N . VAL B 1 199 ? 8.703 -17.75 -7.566 1 90.94 199 VAL B N 1
ATOM 4464 C CA . VAL B 1 199 ? 9.797 -16.844 -7.207 1 90.94 199 VAL B CA 1
ATOM 4465 C C . VAL B 1 199 ? 9.461 -15.422 -7.641 1 90.94 199 VAL B C 1
ATOM 4467 O O . VAL B 1 199 ? 9.422 -14.508 -6.816 1 90.94 199 VAL B O 1
ATOM 4470 N N . MET B 1 200 ? 9.141 -15.266 -8.906 1 89.56 200 MET B N 1
ATOM 4471 C CA . MET B 1 200 ? 8.953 -13.922 -9.445 1 89.56 200 MET B CA 1
ATOM 4472 C C . MET B 1 200 ? 7.73 -13.258 -8.836 1 89.56 200 MET B C 1
ATOM 4474 O O . MET B 1 200 ? 7.805 -12.125 -8.352 1 89.56 200 MET B O 1
ATOM 4478 N N . PRO B 1 201 ? 6.625 -13.922 -8.766 1 88 201 PRO B N 1
ATOM 4479 C CA . PRO B 1 201 ? 5.461 -13.281 -8.148 1 88 201 PRO B CA 1
ATOM 4480 C C . PRO B 1 201 ? 5.684 -12.953 -6.672 1 88 201 PRO B C 1
ATOM 4482 O O . PRO B 1 201 ? 5.262 -11.898 -6.199 1 88 201 PRO B O 1
ATOM 4485 N N . SER B 1 202 ? 6.312 -13.859 -5.961 1 92.38 202 SER B N 1
ATOM 4486 C CA . SER B 1 202 ? 6.566 -13.625 -4.543 1 92.38 202 SER B CA 1
ATOM 4487 C C . SER B 1 202 ? 7.5 -12.438 -4.34 1 92.38 202 SER B C 1
ATOM 4489 O O . SER B 1 202 ? 7.281 -11.609 -3.447 1 92.38 202 SER B O 1
ATOM 4491 N N . MET B 1 203 ? 8.492 -12.391 -5.156 1 93.75 203 MET B N 1
ATOM 4492 C CA . MET B 1 203 ? 9.422 -11.266 -5.07 1 93.75 203 MET B CA 1
ATOM 4493 C C . MET B 1 203 ? 8.734 -9.953 -5.434 1 93.75 203 MET B C 1
ATOM 4495 O O . MET B 1 203 ? 8.969 -8.93 -4.801 1 93.75 203 MET B O 1
ATOM 4499 N N . THR B 1 204 ? 7.941 -10.031 -6.418 1 91.38 204 THR B N 1
ATOM 4500 C CA . THR B 1 204 ? 7.191 -8.844 -6.816 1 91.38 204 THR B CA 1
ATOM 4501 C C . THR B 1 204 ? 6.266 -8.391 -5.691 1 91.38 204 THR B C 1
ATOM 4503 O O . THR B 1 204 ? 6.172 -7.195 -5.402 1 91.38 204 THR B O 1
ATOM 4506 N N . LEU B 1 205 ? 5.652 -9.336 -5.066 1 89.31 205 LEU B N 1
ATOM 4507 C CA . LEU B 1 205 ? 4.801 -9.016 -3.93 1 89.31 205 LEU B CA 1
ATOM 4508 C C . LEU B 1 205 ? 5.609 -8.375 -2.805 1 89.31 205 LEU B C 1
ATOM 4510 O O . LEU B 1 205 ? 5.16 -7.406 -2.186 1 89.31 205 LEU B O 1
ATOM 4514 N N . GLY B 1 206 ? 6.762 -8.969 -2.592 1 91.94 206 GLY B N 1
ATOM 4515 C CA . GLY B 1 206 ? 7.641 -8.367 -1.601 1 91.94 206 GLY B CA 1
ATOM 4516 C C . GLY B 1 206 ? 8.008 -6.93 -1.925 1 91.94 206 GLY B C 1
ATOM 4517 O O . GLY B 1 206 ? 8 -6.066 -1.044 1 91.94 206 GLY B O 1
ATOM 4518 N N . MET B 1 207 ? 8.25 -6.656 -3.141 1 92.81 207 MET B N 1
ATOM 4519 C CA . MET B 1 207 ? 8.586 -5.309 -3.59 1 92.81 207 MET B CA 1
ATOM 4520 C C . MET B 1 207 ? 7.398 -4.371 -3.422 1 92.81 207 MET B C 1
ATOM 4522 O O . MET B 1 207 ? 7.555 -3.236 -2.967 1 92.81 207 MET B O 1
ATOM 4526 N N . ILE B 1 208 ? 6.316 -4.844 -3.783 1 87.75 208 ILE B N 1
ATOM 4527 C CA . ILE B 1 208 ? 5.102 -4.043 -3.666 1 87.75 208 ILE B CA 1
ATOM 4528 C C . ILE B 1 208 ? 4.859 -3.686 -2.201 1 87.75 208 ILE B C 1
ATOM 4530 O O . ILE B 1 208 ? 4.527 -2.541 -1.883 1 87.75 208 ILE B O 1
ATOM 4534 N N . MET B 1 209 ? 5 -4.617 -1.327 1 89.5 209 MET B N 1
ATOM 4535 C CA . MET B 1 209 ? 4.855 -4.371 0.104 1 89.5 209 MET B CA 1
ATOM 4536 C C . MET B 1 209 ? 5.824 -3.291 0.572 1 89.5 209 MET B C 1
ATOM 4538 O O . MET B 1 209 ? 5.438 -2.385 1.312 1 89.5 209 MET B O 1
ATOM 4542 N N . MET B 1 210 ? 7.012 -3.379 0.15 1 90.94 210 MET B N 1
ATOM 4543 C CA . MET B 1 210 ? 8.016 -2.4 0.547 1 90.94 210 MET B CA 1
ATOM 4544 C C . MET B 1 210 ? 7.688 -1.021 -0.012 1 90.94 210 MET B C 1
ATOM 4546 O O . MET B 1 210 ? 7.855 -0.011 0.675 1 90.94 210 MET B O 1
ATOM 4550 N N . ILE B 1 211 ? 7.234 -0.958 -1.202 1 88.88 211 ILE B N 1
ATOM 4551 C CA . ILE B 1 211 ? 6.875 0.293 -1.86 1 88.88 211 ILE B CA 1
ATOM 4552 C C . ILE B 1 211 ? 5.699 0.938 -1.134 1 88.88 211 ILE B C 1
ATOM 4554 O O . ILE B 1 211 ? 5.723 2.135 -0.839 1 88.88 211 ILE B O 1
ATOM 4558 N N . HIS B 1 212 ? 4.734 0.17 -0.839 1 84.5 212 HIS B N 1
ATOM 4559 C CA . HIS B 1 212 ? 3.572 0.678 -0.119 1 84.5 212 HIS B CA 1
ATOM 4560 C C . HIS B 1 212 ? 3.965 1.203 1.258 1 84.5 212 HIS B C 1
ATOM 4562 O O . HIS B 1 212 ? 3.453 2.234 1.702 1 84.5 212 HIS B O 1
ATOM 4568 N N . ASP B 1 213 ? 4.797 0.484 1.903 1 84.19 213 ASP B N 1
ATOM 4569 C CA . ASP B 1 213 ? 5.297 0.927 3.201 1 84.19 213 ASP B CA 1
ATOM 4570 C C . ASP B 1 213 ? 5.977 2.291 3.092 1 84.19 213 ASP B C 1
ATOM 4572 O O . ASP B 1 213 ? 5.773 3.16 3.941 1 84.19 213 ASP B O 1
ATOM 4576 N N . ARG B 1 214 ? 6.719 2.447 2.125 1 83.94 214 ARG B N 1
ATOM 4577 C CA . ARG B 1 214 ? 7.414 3.713 1.898 1 83.94 214 ARG B CA 1
ATOM 4578 C C . ARG B 1 214 ? 6.426 4.832 1.591 1 83.94 214 ARG B C 1
ATOM 4580 O O . ARG B 1 214 ? 6.57 5.949 2.092 1 83.94 214 ARG B O 1
ATOM 4587 N N . MET B 1 215 ? 5.488 4.555 0.787 1 82.75 215 MET B N 1
ATOM 4588 C CA . MET B 1 215 ? 4.477 5.543 0.422 1 82.75 215 MET B CA 1
ATOM 4589 C C . MET B 1 215 ? 3.67 5.969 1.643 1 82.75 215 MET B C 1
ATOM 4591 O O . MET B 1 215 ? 3.373 7.156 1.812 1 82.75 215 MET B O 1
ATOM 4595 N N . LEU B 1 216 ? 3.324 5.066 2.439 1 79 216 LEU B N 1
ATOM 4596 C CA . LEU B 1 216 ? 2.574 5.355 3.656 1 79 216 LEU B CA 1
ATOM 4597 C C . LEU B 1 216 ? 3.404 6.199 4.617 1 79 216 LEU B C 1
ATOM 4599 O O . LEU B 1 216 ? 2.891 7.141 5.227 1 79 216 LEU B O 1
ATOM 4603 N N . ALA B 1 217 ? 4.613 5.891 4.734 1 76.81 217 ALA B N 1
ATOM 4604 C CA . ALA B 1 217 ? 5.516 6.641 5.605 1 76.81 217 ALA B CA 1
ATOM 4605 C C . ALA B 1 217 ? 5.66 8.086 5.133 1 76.81 217 ALA B C 1
ATOM 4607 O O . ALA B 1 217 ? 5.688 9.008 5.945 1 76.81 217 ALA B O 1
ATOM 4608 N N . GLU B 1 218 ? 5.781 8.266 3.896 1 75.75 218 GLU B N 1
ATOM 4609 C CA . GLU B 1 218 ? 5.898 9.602 3.324 1 75.75 218 GLU B CA 1
ATOM 4610 C C . GLU B 1 218 ? 4.641 10.43 3.58 1 75.75 218 GLU B C 1
ATOM 4612 O O . GLU B 1 218 ? 4.723 11.602 3.938 1 75.75 218 GLU B O 1
ATOM 4617 N N . ARG B 1 219 ? 3.561 9.844 3.492 1 74.5 219 ARG B N 1
ATOM 4618 C CA . ARG B 1 219 ? 2.299 10.547 3.721 1 74.5 219 ARG B CA 1
ATOM 4619 C C . ARG B 1 219 ? 2.098 10.844 5.203 1 74.5 219 ARG B C 1
ATOM 4621 O O . ARG B 1 219 ? 1.523 11.875 5.562 1 74.5 219 ARG B O 1
ATOM 4628 N N . GLU B 1 220 ? 2.494 9.922 5.961 1 72.44 220 GLU B N 1
ATOM 4629 C CA . GLU B 1 220 ? 2.455 10.141 7.406 1 72.44 220 GLU B CA 1
ATOM 4630 C C . GLU B 1 220 ? 3.352 11.305 7.812 1 72.44 220 GLU B C 1
ATOM 4632 O O . GLU B 1 220 ? 2.986 12.102 8.672 1 72.44 220 GLU B O 1
ATOM 4637 N N . ARG B 1 221 ? 4.496 11.336 7.227 1 69.88 221 ARG B N 1
ATOM 4638 C CA . ARG B 1 221 ? 5.402 12.445 7.496 1 69.88 221 ARG B CA 1
ATOM 4639 C C . ARG B 1 221 ? 4.781 13.773 7.086 1 69.88 221 ARG B C 1
ATOM 4641 O O . ARG B 1 221 ? 4.871 14.766 7.816 1 69.88 221 ARG B O 1
ATOM 4648 N N . GLU B 1 222 ? 4.156 13.742 6.043 1 68.12 222 GLU B N 1
ATOM 4649 C CA . GLU B 1 222 ? 3.488 14.945 5.555 1 68.12 222 GLU B CA 1
ATOM 4650 C C . GLU B 1 222 ? 2.359 15.367 6.492 1 68.12 222 GLU B C 1
ATOM 4652 O O . GLU B 1 222 ? 2.119 16.562 6.684 1 68.12 222 GLU B O 1
ATOM 4657 N N . ALA B 1 223 ? 1.841 14.359 7.141 1 68.06 223 ALA B N 1
ATOM 4658 C CA . ALA B 1 223 ? 0.722 14.625 8.039 1 68.06 223 ALA B CA 1
ATOM 4659 C C . ALA B 1 223 ? 1.218 15.008 9.43 1 68.06 223 ALA B C 1
ATOM 4661 O O . ALA B 1 223 ? 0.566 15.781 10.141 1 68.06 223 ALA B O 1
ATOM 4662 N N . ASN B 1 224 ? 2.344 14.461 9.766 1 72.5 224 ASN B N 1
ATOM 4663 C CA . ASN B 1 224 ? 2.773 14.562 11.156 1 72.5 224 ASN B CA 1
ATOM 4664 C C . ASN B 1 224 ? 3.82 15.664 11.336 1 72.5 224 ASN B C 1
ATOM 4666 O O . ASN B 1 224 ? 4.148 16.031 12.469 1 72.5 224 ASN B O 1
ATOM 4670 N N . GLN B 1 225 ? 4.332 16.141 10.32 1 77.5 225 GLN B N 1
ATOM 4671 C CA . GLN B 1 225 ? 5.352 17.172 10.422 1 77.5 225 GLN B CA 1
ATOM 4672 C C . GLN B 1 225 ? 4.887 18.469 9.758 1 77.5 225 GLN B C 1
ATOM 4674 O O . GLN B 1 225 ? 4.172 18.438 8.758 1 77.5 225 GLN B O 1
ATOM 4679 N N . ASP B 1 226 ? 5.281 19.516 10.492 1 77.44 226 ASP B N 1
ATOM 4680 C CA . ASP B 1 226 ? 5.082 20.828 9.898 1 77.44 226 ASP B CA 1
ATOM 4681 C C . ASP B 1 226 ? 6.078 21.078 8.766 1 77.44 226 ASP B C 1
ATOM 4683 O O . ASP B 1 226 ? 7.289 21.109 9 1 77.44 226 ASP B O 1
ATOM 4687 N N . PHE B 1 227 ? 5.551 21.188 7.637 1 71.06 227 PHE B N 1
ATOM 4688 C CA . PHE B 1 227 ? 6.367 21.234 6.43 1 71.06 227 PHE B CA 1
ATOM 4689 C C . PHE B 1 227 ? 7.336 22.406 6.484 1 71.06 227 PHE B C 1
ATOM 4691 O O . PHE B 1 227 ? 8.438 22.344 5.93 1 71.06 227 PHE B O 1
ATOM 4698 N N . LEU B 1 228 ? 7.004 23.438 7.125 1 77.25 228 LEU B N 1
ATOM 4699 C CA . LEU B 1 228 ? 7.812 24.656 7.145 1 77.25 228 LEU B CA 1
ATOM 4700 C C . LEU B 1 228 ? 8.992 24.5 8.102 1 77.25 228 LEU B C 1
ATOM 4702 O O . LEU B 1 228 ? 10.109 24.922 7.781 1 77.25 228 LEU B O 1
ATOM 4706 N N . THR B 1 229 ? 8.773 23.859 9.203 1 90 229 THR B N 1
ATOM 4707 C CA . THR B 1 229 ? 9.773 23.922 10.266 1 90 229 THR B CA 1
ATOM 4708 C C . THR B 1 229 ? 10.391 22.547 10.492 1 90 229 THR B C 1
ATOM 4710 O O . THR B 1 229 ? 11.438 22.422 11.141 1 90 229 THR B O 1
ATOM 4713 N N . GLY B 1 230 ? 9.695 21.531 10.023 1 86 230 GLY B N 1
ATOM 4714 C CA . GLY B 1 230 ? 10.164 20.172 10.266 1 86 230 GLY B CA 1
ATOM 4715 C C . GLY B 1 230 ? 9.781 19.641 11.625 1 86 230 GLY B C 1
ATOM 4716 O O . GLY B 1 230 ? 10.047 18.469 11.945 1 86 230 GLY B O 1
ATOM 4717 N N . LEU B 1 231 ? 9.203 20.469 12.414 1 91.25 231 LEU B N 1
ATOM 4718 C CA . LEU B 1 231 ? 8.742 20.062 13.742 1 91.25 231 LEU B CA 1
ATOM 4719 C C . LEU B 1 231 ? 7.445 19.266 13.641 1 91.25 231 LEU B C 1
ATOM 4721 O O . LEU B 1 231 ? 6.883 19.109 12.555 1 91.25 231 LEU B O 1
ATOM 4725 N N . LEU B 1 232 ? 7.102 18.672 14.773 1 88.62 232 LEU B N 1
ATOM 4726 C CA . LEU B 1 232 ? 5.844 17.922 14.766 1 88.62 232 LEU B CA 1
ATOM 4727 C C . LEU B 1 232 ? 4.676 18.844 14.43 1 88.62 232 LEU B C 1
ATOM 4729 O O . LEU B 1 232 ? 4.648 20 14.852 1 88.62 232 LEU B O 1
ATOM 4733 N N . SER B 1 233 ? 3.797 18.297 13.617 1 82.69 233 SER B N 1
ATOM 4734 C CA . SER B 1 233 ? 2.537 19 13.398 1 82.69 233 SER B CA 1
ATOM 4735 C C . SER B 1 233 ? 1.708 19.062 14.68 1 82.69 233 SER B C 1
ATOM 4737 O O . SER B 1 233 ? 1.985 18.328 15.633 1 82.69 233 SER B O 1
ATOM 4739 N N . ARG B 1 234 ? 0.76 19.906 14.664 1 79.81 234 ARG B N 1
ATOM 4740 C CA . ARG B 1 234 ? -0.121 20.031 15.82 1 79.81 234 ARG B CA 1
ATOM 4741 C C . ARG B 1 234 ? -0.723 18.688 16.203 1 79.81 234 ARG B C 1
ATOM 4743 O O . ARG B 1 234 ? -0.7 18.297 17.375 1 79.81 234 ARG B O 1
ATOM 4750 N N . LYS B 1 235 ? -1.213 18.047 15.242 1 75.31 235 LYS B N 1
ATOM 4751 C CA . LYS B 1 235 ? -1.854 16.766 15.5 1 75.31 235 LYS B CA 1
ATOM 4752 C C . LYS B 1 235 ? -0.864 15.766 16.094 1 75.31 235 LYS B C 1
ATOM 4754 O O . LYS B 1 235 ? -1.178 15.07 17.062 1 75.31 235 LYS B O 1
ATOM 4759 N N . ALA B 1 236 ? 0.264 15.688 15.406 1 82.44 236 ALA B N 1
ATOM 4760 C CA . ALA B 1 236 ? 1.284 14.742 15.859 1 82.44 236 ALA B CA 1
ATOM 4761 C C . ALA B 1 236 ? 1.765 15.094 17.266 1 82.44 236 ALA B C 1
ATOM 4763 O O . ALA B 1 236 ? 1.987 14.211 18.094 1 82.44 236 ALA B O 1
ATOM 4764 N N . TRP B 1 237 ? 1.943 16.312 17.5 1 89.62 237 TRP B N 1
ATOM 4765 C CA . TRP B 1 237 ? 2.395 16.734 18.828 1 89.62 237 TRP B CA 1
ATOM 4766 C C . TRP B 1 237 ? 1.37 16.375 19.891 1 89.62 237 TRP B C 1
ATOM 4768 O O . TRP B 1 237 ? 1.734 15.945 20.984 1 89.62 237 TRP B O 1
ATOM 4778 N N . TRP B 1 238 ? 0.16 16.578 19.578 1 86 238 TRP B N 1
ATOM 4779 C CA . TRP B 1 238 ? -0.902 16.297 20.547 1 86 238 TRP B CA 1
ATOM 4780 C C . TRP B 1 238 ? -0.929 14.82 20.906 1 86 238 TRP B C 1
ATOM 4782 O O . TRP B 1 238 ? -1.083 14.461 22.062 1 86 238 TRP B O 1
ATOM 4792 N N . ARG B 1 239 ? -0.792 13.977 19.938 1 83.94 239 ARG B N 1
ATOM 4793 C CA . ARG B 1 239 ? -0.76 12.531 20.156 1 83.94 239 ARG B CA 1
ATOM 4794 C C . ARG B 1 239 ? 0.397 12.148 21.078 1 83.94 239 ARG B C 1
ATOM 4796 O O . ARG B 1 239 ? 0.213 11.391 22.031 1 83.94 239 ARG B O 1
ATOM 4803 N N . GLU B 1 240 ? 1.534 12.703 20.734 1 88.38 240 GLU B N 1
ATOM 4804 C CA . GLU B 1 240 ? 2.709 12.414 21.562 1 88.38 240 GLU B CA 1
ATOM 4805 C C . GLU B 1 240 ? 2.553 12.992 22.969 1 88.38 240 GLU B C 1
ATOM 4807 O O . GLU B 1 240 ? 3.012 12.391 23.938 1 88.38 240 GLU B O 1
ATOM 4812 N N . GLY B 1 241 ? 1.964 14.109 22.984 1 92.88 241 GLY B N 1
ATOM 4813 C CA . GLY B 1 241 ? 1.734 14.742 24.281 1 92.88 241 GLY B CA 1
ATOM 4814 C C . GLY B 1 241 ? 0.839 13.93 25.188 1 92.88 241 GLY B C 1
ATOM 4815 O O . GLY B 1 241 ? 1.116 13.805 26.391 1 92.88 241 GLY B O 1
ATOM 4816 N N . GLU B 1 242 ? -0.186 13.367 24.672 1 90.5 242 GLU B N 1
ATOM 4817 C CA . GLU B 1 242 ? -1.088 12.523 25.438 1 90.5 242 GLU B CA 1
ATOM 4818 C C . GLU B 1 242 ? -0.365 11.289 25.984 1 90.5 242 GLU B C 1
ATOM 4820 O O . GLU B 1 242 ? -0.573 10.891 27.125 1 90.5 242 GLU B O 1
ATOM 4825 N N . ARG B 1 243 ? 0.468 10.727 25.172 1 89.94 243 ARG B N 1
ATOM 4826 C CA . ARG B 1 243 ? 1.258 9.562 25.578 1 89.94 243 ARG B CA 1
ATOM 4827 C C . ARG B 1 243 ? 2.203 9.914 26.719 1 89.94 243 ARG B C 1
ATOM 4829 O O . ARG B 1 243 ? 2.346 9.148 27.672 1 89.94 243 ARG B O 1
ATOM 4836 N N . LEU B 1 244 ? 2.803 11.062 26.625 1 92.56 244 LEU B N 1
ATOM 4837 C CA . LEU B 1 244 ? 3.762 11.492 27.641 1 92.56 244 LEU B CA 1
ATOM 4838 C C . LEU B 1 244 ? 3.057 11.812 28.953 1 92.56 244 LEU B C 1
ATOM 4840 O O . LEU B 1 244 ? 3.586 11.531 30.031 1 92.56 244 LEU B O 1
ATOM 4844 N N . CYS B 1 245 ? 1.88 12.359 28.875 1 92.81 245 CYS B N 1
ATOM 4845 C CA . CYS B 1 245 ? 1.1 12.633 30.078 1 92.81 245 CYS B CA 1
ATOM 4846 C C . CYS B 1 245 ? 0.705 11.336 30.781 1 92.81 245 CYS B C 1
ATOM 4848 O O . CYS B 1 245 ? 0.792 11.234 32 1 92.81 245 CYS B O 1
ATOM 4850 N N . ALA B 1 246 ? 0.291 10.375 29.969 1 91.06 246 ALA B N 1
ATOM 4851 C CA . ALA B 1 246 ? -0.064 9.07 30.531 1 91.06 246 ALA B CA 1
ATOM 4852 C C . ALA B 1 246 ? 1.138 8.414 31.203 1 91.06 246 ALA B C 1
ATOM 4854 O O . ALA B 1 246 ? 1.005 7.805 32.281 1 91.06 246 ALA B O 1
ATOM 4855 N N . ARG B 1 247 ? 2.244 8.555 30.594 1 91.06 247 ARG B N 1
ATOM 4856 C CA . ARG B 1 247 ? 3.473 7.996 31.156 1 91.06 247 ARG B CA 1
ATOM 4857 C C . ARG B 1 247 ? 3.84 8.688 32.469 1 91.06 247 ARG B C 1
ATOM 4859 O O . ARG B 1 247 ? 4.25 8.031 33.438 1 91.06 247 ARG B O 1
ATOM 4866 N N . ALA B 1 248 ? 3.725 9.953 32.469 1 92.81 248 ALA B N 1
ATOM 4867 C CA . ALA B 1 248 ? 4.023 10.711 33.688 1 92.81 248 ALA B CA 1
ATOM 4868 C C . ALA B 1 248 ? 3.107 10.305 34.844 1 92.81 248 ALA B C 1
ATOM 4870 O O . ALA B 1 248 ? 3.547 10.211 36 1 92.81 248 ALA B O 1
ATOM 4871 N N . LEU B 1 249 ? 1.901 10.062 34.5 1 91.75 249 LEU B N 1
ATOM 4872 C CA . LEU B 1 249 ? 0.936 9.617 35.5 1 91.75 249 LEU B CA 1
ATOM 4873 C C . LEU B 1 249 ? 1.318 8.25 36.062 1 91.75 249 LEU B C 1
ATOM 4875 O O . LEU B 1 249 ? 1.252 8.023 37.25 1 91.75 249 LEU B O 1
ATOM 4879 N N . ARG B 1 250 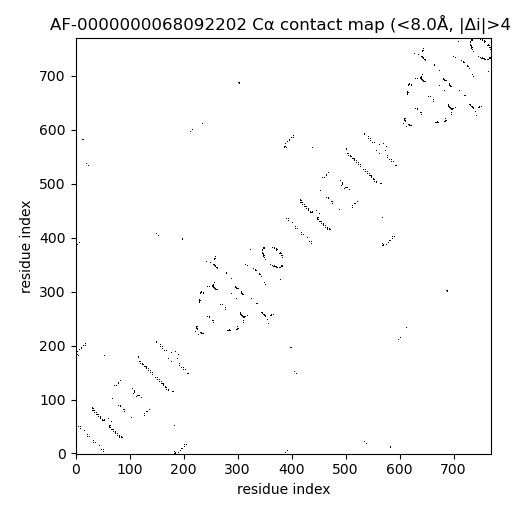? 1.737 7.355 35.25 1 91.25 250 ARG B N 1
ATOM 4880 C CA . ARG B 1 250 ? 2.074 5.988 35.625 1 91.25 250 ARG B CA 1
ATOM 4881 C C . ARG B 1 250 ? 3.381 5.941 36.406 1 91.25 250 ARG B C 1
ATOM 4883 O O . ARG B 1 250 ? 3.508 5.18 37.375 1 91.25 250 ARG B O 1
ATOM 4890 N N . THR B 1 251 ? 4.363 6.695 36.062 1 92.31 251 THR B N 1
ATOM 4891 C CA . THR B 1 251 ? 5.703 6.582 36.625 1 92.31 251 THR B CA 1
ATOM 4892 C C . THR B 1 251 ? 5.902 7.578 37.75 1 92.31 251 THR B C 1
ATOM 4894 O O . THR B 1 251 ? 6.797 7.41 38.594 1 92.31 251 THR B O 1
ATOM 4897 N N . GLY B 1 252 ? 5.191 8.633 37.688 1 93.12 252 GLY B N 1
ATOM 4898 C CA . GLY B 1 252 ? 5.352 9.688 38.688 1 93.12 252 GLY B CA 1
ATOM 4899 C C . GLY B 1 252 ? 6.527 10.602 38.406 1 93.12 252 GLY B C 1
ATOM 4900 O O . GLY B 1 252 ? 6.902 11.422 39.219 1 93.12 252 GLY B O 1
ATOM 4901 N N . ARG B 1 253 ? 7.082 10.477 37.25 1 93.62 253 ARG B N 1
ATOM 4902 C CA . ARG B 1 253 ? 8.219 11.305 36.875 1 93.62 253 ARG B CA 1
ATOM 4903 C C . ARG B 1 253 ? 7.75 12.68 36.375 1 93.62 253 ARG B C 1
ATOM 4905 O O . ARG B 1 253 ? 6.641 12.82 35.875 1 93.62 253 ARG B O 1
ATOM 4912 N N . PRO B 1 254 ? 8.578 13.672 36.594 1 95.69 254 PRO B N 1
ATOM 4913 C CA . PRO B 1 254 ? 8.156 15.023 36.219 1 95.69 254 PRO B CA 1
ATOM 4914 C C . PRO B 1 254 ? 8.039 15.211 34.719 1 95.69 254 PRO B C 1
ATOM 4916 O O . PRO B 1 254 ? 8.734 14.547 33.938 1 95.69 254 PRO B O 1
ATOM 4919 N N . LEU B 1 255 ? 7.129 16.047 34.312 1 96.56 255 LEU B N 1
ATOM 4920 C CA . LEU B 1 255 ? 6.863 16.453 32.938 1 96.56 255 LEU B CA 1
ATOM 4921 C C . LEU B 1 255 ? 6.578 17.938 32.844 1 96.56 255 LEU B C 1
ATOM 4923 O O . LEU B 1 255 ? 5.781 18.469 33.625 1 96.56 255 LEU B O 1
ATOM 4927 N N . THR B 1 256 ? 7.273 18.594 31.984 1 97.31 256 THR B N 1
ATOM 4928 C CA . THR B 1 256 ? 7.109 20.047 31.875 1 97.31 256 THR B CA 1
ATOM 4929 C C . THR B 1 256 ? 6.766 20.438 30.438 1 97.31 256 THR B C 1
ATOM 4931 O O . THR B 1 256 ? 7.316 19.891 29.484 1 97.31 256 THR B O 1
ATOM 4934 N N . LEU B 1 257 ? 5.836 21.375 30.281 1 97.56 257 LEU B N 1
ATOM 4935 C CA . LEU B 1 257 ? 5.398 21.875 28.984 1 97.56 257 LEU B CA 1
ATOM 4936 C C . LEU B 1 257 ? 5.875 23.312 28.766 1 97.56 257 LEU B C 1
ATOM 4938 O O . LEU B 1 257 ? 5.812 24.125 29.688 1 97.56 257 LEU B O 1
ATOM 4942 N N . LEU B 1 258 ? 6.371 23.578 27.594 1 97.75 258 LEU B N 1
ATOM 4943 C CA . LEU B 1 258 ? 6.746 24.922 27.156 1 97.75 258 LEU B CA 1
ATOM 4944 C C . LEU B 1 258 ? 5.805 25.422 26.062 1 97.75 258 LEU B C 1
ATOM 4946 O O . LEU B 1 258 ? 5.648 24.766 25.016 1 97.75 258 LEU B O 1
ATOM 4950 N N . ALA B 1 259 ? 5.125 26.453 26.281 1 96 259 ALA B N 1
ATOM 4951 C CA . ALA B 1 259 ? 4.418 27.188 25.234 1 96 259 ALA B CA 1
ATOM 4952 C C . ALA B 1 259 ? 5.246 28.375 24.734 1 96 259 ALA B C 1
ATOM 4954 O O . ALA B 1 259 ? 5.633 29.234 25.531 1 96 259 ALA B O 1
ATOM 4955 N N . LEU B 1 260 ? 5.543 28.375 23.5 1 96.62 260 LEU B N 1
ATOM 4956 C CA . LEU B 1 260 ? 6.445 29.375 22.922 1 96.62 260 LEU B CA 1
ATOM 4957 C C . LEU B 1 260 ? 5.773 30.125 21.797 1 96.62 260 LEU B C 1
ATOM 4959 O O . LEU B 1 260 ? 5.035 29.547 21 1 96.62 260 LEU B O 1
ATOM 4963 N N . ASP B 1 261 ? 5.941 31.375 21.688 1 94.19 261 ASP B N 1
ATOM 4964 C CA . ASP B 1 261 ? 5.363 32.219 20.656 1 94.19 261 ASP B CA 1
ATOM 4965 C C . ASP B 1 261 ? 6.379 33.281 20.172 1 94.19 261 ASP B C 1
ATOM 4967 O O . ASP B 1 261 ? 6.969 34 20.984 1 94.19 261 ASP B O 1
ATOM 4971 N N . ILE B 1 262 ? 6.582 33.375 18.906 1 95.38 262 ILE B N 1
ATOM 4972 C CA . ILE B 1 262 ? 7.52 34.344 18.344 1 95.38 262 ILE B CA 1
ATOM 4973 C C . ILE B 1 262 ? 6.957 35.75 18.516 1 95.38 262 ILE B C 1
ATOM 4975 O O . ILE B 1 262 ? 5.82 36 18.125 1 95.38 262 ILE B O 1
ATOM 4979 N N . ASP B 1 263 ? 7.762 36.625 19.062 1 94.12 263 ASP B N 1
ATOM 4980 C CA . ASP B 1 263 ? 7.324 38 19.391 1 94.12 263 ASP B CA 1
ATOM 4981 C C . ASP B 1 263 ? 7.168 38.844 18.125 1 94.12 263 ASP B C 1
ATOM 4983 O O . ASP B 1 263 ? 8.07 38.875 17.281 1 94.12 263 ASP B O 1
ATOM 4987 N N . ARG B 1 264 ? 6.043 39.469 18.016 1 89.5 264 ARG B N 1
ATOM 4988 C CA . ARG B 1 264 ? 5.762 40.438 16.953 1 89.5 264 ARG B CA 1
ATOM 4989 C C . ARG B 1 264 ? 5.98 39.812 15.57 1 89.5 264 ARG B C 1
ATOM 4991 O O . ARG B 1 264 ? 6.633 40.406 14.711 1 89.5 264 ARG B O 1
ATOM 4998 N N . PHE B 1 265 ? 5.559 38.688 15.445 1 89.38 265 PHE B N 1
ATOM 4999 C CA . PHE B 1 265 ? 5.758 37.938 14.211 1 89.38 265 PHE B CA 1
ATOM 5000 C C . PHE B 1 265 ? 5.027 38.594 13.055 1 89.38 265 PHE B C 1
ATOM 5002 O O . PHE B 1 265 ? 5.531 38.625 11.93 1 89.38 265 PHE B O 1
ATOM 5009 N N . LYS B 1 266 ? 3.869 39 13.281 1 77.19 266 LYS B N 1
ATOM 5010 C CA . LYS B 1 266 ? 3.115 39.688 12.242 1 77.19 266 LYS B CA 1
ATOM 5011 C C . LYS B 1 266 ? 3.889 40.906 11.719 1 77.19 266 LYS B C 1
ATOM 5013 O O . LYS B 1 266 ? 3.844 41.188 10.523 1 77.19 266 LYS B O 1
ATOM 5018 N N . GLN B 1 267 ? 4.465 41.625 12.586 1 81.12 267 GLN B N 1
ATOM 5019 C CA . GLN B 1 267 ? 5.277 42.781 12.188 1 81.12 267 GLN B CA 1
ATOM 5020 C C . GLN B 1 267 ? 6.41 42.344 11.258 1 81.12 267 GLN B C 1
ATOM 5022 O O . GLN B 1 267 ? 6.762 43.062 10.32 1 81.12 267 GLN B O 1
ATOM 5027 N N . VAL B 1 268 ? 7.027 41.25 11.578 1 86.06 268 VAL B N 1
ATOM 5028 C CA . VAL B 1 268 ? 8.07 40.719 10.719 1 86.06 268 VAL B CA 1
ATOM 5029 C C . VAL B 1 268 ? 7.512 40.469 9.32 1 86.06 268 VAL B C 1
ATOM 5031 O O . VAL B 1 268 ? 8.141 40.812 8.32 1 86.06 268 VAL B O 1
ATOM 5034 N N . ASN B 1 269 ? 6.332 39.875 9.258 1 78.12 269 ASN B N 1
ATOM 5035 C CA . ASN B 1 269 ? 5.691 39.594 7.977 1 78.12 269 ASN B CA 1
ATOM 5036 C C . ASN B 1 269 ? 5.34 40.875 7.23 1 78.12 269 ASN B C 1
ATOM 5038 O O . ASN B 1 269 ? 5.5 40.938 6.012 1 78.12 269 ASN B O 1
ATOM 5042 N N . ASP B 1 270 ? 4.875 41.781 7.984 1 72.31 270 ASP B N 1
ATOM 5043 C CA . ASP B 1 270 ? 4.438 43.031 7.395 1 72.31 270 ASP B CA 1
ATOM 5044 C C . ASP B 1 270 ? 5.625 43.812 6.844 1 72.31 270 ASP B C 1
ATOM 5046 O O . ASP B 1 270 ? 5.512 44.469 5.801 1 72.31 270 ASP B O 1
ATOM 5050 N N . GLN B 1 271 ? 6.645 43.781 7.539 1 78.12 271 GLN B N 1
ATOM 5051 C CA . GLN B 1 271 ? 7.805 44.594 7.203 1 78.12 271 GLN B CA 1
ATOM 5052 C C . GLN B 1 271 ? 8.672 43.906 6.148 1 78.12 271 GLN B C 1
ATOM 5054 O O . GLN B 1 271 ? 9.258 44.562 5.289 1 78.12 271 GLN B O 1
ATOM 5059 N N . HIS B 1 272 ? 8.781 42.656 6.238 1 81.5 272 HIS B N 1
ATOM 5060 C CA . HIS B 1 272 ? 9.766 41.969 5.41 1 81.5 272 HIS B CA 1
ATOM 5061 C C . HIS B 1 272 ? 9.102 40.969 4.465 1 81.5 272 HIS B C 1
ATOM 5063 O O . HIS B 1 272 ? 9.766 40.375 3.627 1 81.5 272 HIS B O 1
ATOM 5069 N N . GLY B 1 273 ? 7.855 40.812 4.641 1 74.81 273 GLY B N 1
ATOM 5070 C CA . GLY B 1 273 ? 7.121 39.875 3.799 1 74.81 273 GLY B CA 1
ATOM 5071 C C . GLY B 1 273 ? 6.961 38.5 4.422 1 74.81 273 GLY B C 1
ATOM 5072 O O . GLY B 1 273 ? 7.691 38.125 5.352 1 74.81 273 GLY B O 1
ATOM 5073 N N . HIS B 1 274 ? 6.113 37.656 3.857 1 76.38 274 HIS B N 1
ATOM 5074 C CA . HIS B 1 274 ? 5.801 36.344 4.387 1 76.38 274 HIS B CA 1
ATOM 5075 C C . HIS B 1 274 ? 6.977 35.406 4.203 1 76.38 274 HIS B C 1
ATOM 5077 O O . HIS B 1 274 ? 7.176 34.5 5.016 1 76.38 274 HIS B O 1
ATOM 5083 N N . ALA B 1 275 ? 7.633 35.562 3.156 1 79.56 275 ALA B N 1
ATOM 5084 C CA . ALA B 1 275 ? 8.812 34.75 2.943 1 79.56 275 ALA B CA 1
ATOM 5085 C C . ALA B 1 275 ? 9.812 34.906 4.086 1 79.56 275 ALA B C 1
ATOM 5087 O O . ALA B 1 275 ? 10.453 33.938 4.5 1 79.56 275 ALA B O 1
ATOM 5088 N N . ALA B 1 276 ? 9.945 36.125 4.5 1 84.81 276 ALA B N 1
ATOM 5089 C CA . ALA B 1 276 ? 10.812 36.375 5.648 1 84.81 276 ALA B CA 1
ATOM 5090 C C . ALA B 1 276 ? 10.273 35.688 6.902 1 84.81 276 ALA B C 1
ATOM 5092 O O . ALA B 1 276 ? 11.055 35.156 7.707 1 84.81 276 ALA B O 1
ATOM 5093 N N . GLY B 1 277 ? 8.992 35.719 7.02 1 89.12 277 GLY B N 1
ATOM 5094 C CA . GLY B 1 277 ? 8.367 35 8.125 1 89.12 277 GLY B CA 1
ATOM 5095 C C . GLY B 1 277 ? 8.648 33.531 8.102 1 89.12 277 GLY B C 1
ATOM 5096 O O . GLY B 1 277 ? 8.93 32.938 9.148 1 89.12 277 GLY B O 1
ATOM 5097 N N . ASP B 1 278 ? 8.664 32.969 6.961 1 86.62 278 ASP B N 1
ATOM 5098 C CA . ASP B 1 278 ? 8.953 31.562 6.809 1 86.62 278 ASP B CA 1
ATOM 5099 C C . ASP B 1 278 ? 10.383 31.25 7.242 1 86.62 278 ASP B C 1
ATOM 5101 O O . ASP B 1 278 ? 10.641 30.203 7.848 1 86.62 278 ASP B O 1
ATOM 5105 N N . VAL B 1 279 ? 11.227 32.125 6.883 1 90.5 279 VAL B N 1
ATOM 5106 C CA . VAL B 1 279 ? 12.625 31.938 7.238 1 90.5 279 VAL B CA 1
ATOM 5107 C C . VAL B 1 279 ? 12.789 31.969 8.758 1 90.5 279 VAL B C 1
ATOM 5109 O O . VAL B 1 279 ? 13.555 31.188 9.328 1 90.5 279 VAL B O 1
ATOM 5112 N N . VAL B 1 280 ? 12.086 32.844 9.375 1 93.94 280 VAL B N 1
ATOM 5113 C CA . VAL B 1 280 ? 12.125 33 10.828 1 93.94 280 VAL B CA 1
ATOM 5114 C C . VAL B 1 280 ? 11.609 31.703 11.477 1 93.94 280 VAL B C 1
ATOM 5116 O O . VAL B 1 280 ? 12.227 31.188 12.414 1 93.94 280 VAL B O 1
ATOM 5119 N N . LEU B 1 281 ? 10.539 31.25 11.008 1 93.69 281 LEU B N 1
ATOM 5120 C CA . LEU B 1 281 ? 9.938 30.047 11.562 1 93.69 281 LEU B CA 1
ATOM 5121 C C . LEU B 1 281 ? 10.867 28.844 11.398 1 93.69 281 LEU B C 1
ATOM 5123 O O . LEU B 1 281 ? 11.031 28.047 12.32 1 93.69 281 LEU B O 1
ATOM 5127 N N . ARG B 1 282 ? 11.5 28.672 10.234 1 94.06 282 ARG B N 1
ATOM 5128 C CA . ARG B 1 282 ? 12.453 27.609 9.984 1 94.06 282 ARG B CA 1
ATOM 5129 C C . ARG B 1 282 ? 13.656 27.703 10.914 1 94.06 282 ARG B C 1
ATOM 5131 O O . ARG B 1 282 ? 14.141 26.703 11.422 1 94.06 282 ARG B O 1
ATOM 5138 N N . HIS B 1 283 ? 14.125 28.969 11.008 1 95 283 HIS B N 1
ATOM 5139 C CA . HIS B 1 283 ? 15.273 29.234 11.867 1 95 283 HIS B CA 1
ATOM 5140 C C . HIS B 1 283 ? 14.984 28.828 13.305 1 95 283 HIS B C 1
ATOM 5142 O O . HIS B 1 283 ? 15.781 28.141 13.938 1 95 283 HIS B O 1
ATOM 5148 N N . PHE B 1 284 ? 13.867 29.203 13.789 1 95.5 284 PHE B N 1
ATOM 5149 C CA . PHE B 1 284 ? 13.461 28.844 15.148 1 95.5 284 PHE B CA 1
ATOM 5150 C C . PHE B 1 284 ? 13.406 27.328 15.297 1 95.5 284 PHE B C 1
ATOM 5152 O O . PHE B 1 284 ? 13.898 26.781 16.281 1 95.5 284 PHE B O 1
ATOM 5159 N N . GLY B 1 285 ? 12.727 26.719 14.406 1 95.19 285 GLY B N 1
ATOM 5160 C CA . GLY B 1 285 ? 12.625 25.281 14.438 1 95.19 285 GLY B CA 1
ATOM 5161 C C . GLY B 1 285 ? 13.969 24.578 14.516 1 95.19 285 GLY B C 1
ATOM 5162 O O . GLY B 1 285 ? 14.141 23.625 15.273 1 95.19 285 GLY B O 1
ATOM 5163 N N . SER B 1 286 ? 14.898 25.047 13.727 1 94.5 286 SER B N 1
ATOM 5164 C CA . SER B 1 286 ? 16.234 24.453 13.688 1 94.5 286 SER B CA 1
ATOM 5165 C C . SER B 1 286 ? 16.953 24.641 15.023 1 94.5 286 SER B C 1
ATOM 5167 O O . SER B 1 286 ? 17.609 23.719 15.5 1 94.5 286 SER B O 1
ATOM 5169 N N . LEU B 1 287 ? 16.844 25.812 15.594 1 95.19 287 LEU B N 1
ATOM 5170 C CA . LEU B 1 287 ? 17.484 26.078 16.875 1 95.19 287 LEU B CA 1
ATOM 5171 C C . LEU B 1 287 ? 16.875 25.25 17.984 1 95.19 287 LEU B C 1
ATOM 5173 O O . LEU B 1 287 ? 17.578 24.703 18.828 1 95.19 287 LEU B O 1
ATOM 5177 N N . ALA B 1 288 ? 15.617 25.188 17.953 1 95.69 288 ALA B N 1
ATOM 5178 C CA . ALA B 1 288 ? 14.922 24.391 18.969 1 95.69 288 ALA B CA 1
ATOM 5179 C C . ALA B 1 288 ? 15.305 22.922 18.875 1 95.69 288 ALA B C 1
ATOM 5181 O O . ALA B 1 288 ? 15.539 22.281 19.906 1 95.69 288 ALA B O 1
ATOM 5182 N N . THR B 1 289 ? 15.344 22.406 17.719 1 93.38 289 THR B N 1
ATOM 5183 C CA . THR B 1 289 ? 15.703 21.016 17.5 1 93.38 289 THR B CA 1
ATOM 5184 C C . THR B 1 289 ? 17.125 20.734 17.984 1 93.38 289 THR B C 1
ATOM 5186 O O . THR B 1 289 ? 17.406 19.672 18.547 1 93.38 289 THR B O 1
ATOM 5189 N N . ALA B 1 290 ? 17.984 21.656 17.75 1 92.69 290 ALA B N 1
ATOM 5190 C CA . ALA B 1 290 ? 19.391 21.5 18.125 1 92.69 290 ALA B CA 1
ATOM 5191 C C . ALA B 1 290 ? 19.547 21.547 19.641 1 92.69 290 ALA B C 1
ATOM 5193 O O . ALA B 1 290 ? 20.422 20.875 20.203 1 92.69 290 ALA B O 1
ATOM 5194 N N . LEU B 1 291 ? 18.75 22.234 20.281 1 93.75 291 LEU B N 1
ATOM 5195 C CA . LEU B 1 291 ? 18.922 22.469 21.719 1 93.75 291 LEU B CA 1
ATOM 5196 C C . LEU B 1 291 ? 18.203 21.391 22.531 1 93.75 291 LEU B C 1
ATOM 5198 O O . LEU B 1 291 ? 18.656 21 23.609 1 93.75 291 LEU B O 1
ATOM 5202 N N . LEU B 1 292 ? 17.078 20.953 22.094 1 92.94 292 LEU B N 1
ATOM 5203 C CA . LEU B 1 292 ? 16.266 20 22.844 1 92.94 292 LEU B CA 1
ATOM 5204 C C . LEU B 1 292 ? 16.828 18.578 22.719 1 92.94 292 LEU B C 1
ATOM 5206 O O . LEU B 1 292 ? 17.516 18.266 21.734 1 92.94 292 LEU B O 1
ATOM 5210 N N . ARG B 1 293 ? 16.438 17.734 23.688 1 87.81 293 ARG B N 1
ATOM 5211 C CA . ARG B 1 293 ? 16.891 16.344 23.719 1 87.81 293 ARG B CA 1
ATOM 5212 C C . ARG B 1 293 ? 16.031 15.461 22.828 1 87.81 293 ARG B C 1
ATOM 5214 O O . ARG B 1 293 ? 14.938 15.859 22.422 1 87.81 293 ARG B O 1
ATOM 5221 N N . SER B 1 294 ? 16.531 14.305 22.578 1 83.75 294 SER B N 1
ATOM 5222 C CA . SER B 1 294 ? 15.836 13.336 21.734 1 83.75 294 SER B CA 1
ATOM 5223 C C . SER B 1 294 ? 14.516 12.906 22.359 1 83.75 294 SER B C 1
ATOM 5225 O O . SER B 1 294 ? 13.562 12.578 21.641 1 83.75 294 SER B O 1
ATOM 5227 N N . GLY B 1 295 ? 14.406 12.93 23.625 1 86.44 295 GLY B N 1
ATOM 5228 C CA . GLY B 1 295 ? 13.188 12.539 24.297 1 86.44 295 GLY B CA 1
ATOM 5229 C C . GLY B 1 295 ? 12.164 13.648 24.391 1 86.44 295 GLY B C 1
ATOM 5230 O O . GLY B 1 295 ? 10.984 13.398 24.641 1 86.44 295 GLY B O 1
ATOM 5231 N N . ASP B 1 296 ? 12.617 14.883 24.078 1 92.69 296 ASP B N 1
ATOM 5232 C CA . ASP B 1 296 ? 11.719 16.031 24.078 1 92.69 296 ASP B CA 1
ATOM 5233 C C . ASP B 1 296 ? 10.891 16.078 22.797 1 92.69 296 ASP B C 1
ATOM 5235 O O . ASP B 1 296 ? 11.344 15.625 21.734 1 92.69 296 ASP B O 1
ATOM 5239 N N . VAL B 1 297 ? 9.641 16.547 22.969 1 93.94 297 VAL B N 1
ATOM 5240 C CA . VAL B 1 297 ? 8.758 16.625 21.812 1 93.94 297 VAL B CA 1
ATOM 5241 C C . VAL B 1 297 ? 8.352 18.078 21.562 1 93.94 297 VAL B C 1
ATOM 5243 O O . VAL B 1 297 ? 7.758 18.719 22.438 1 93.94 297 VAL B O 1
ATOM 5246 N N . ILE B 1 298 ? 8.719 18.609 20.391 1 94.94 298 ILE B N 1
ATOM 5247 C CA . ILE B 1 298 ? 8.344 19.984 20.047 1 94.94 298 ILE B CA 1
ATOM 5248 C C . ILE B 1 298 ? 7.52 20 18.766 1 94.94 298 ILE B C 1
ATOM 5250 O O . ILE B 1 298 ? 7.777 19.219 17.844 1 94.94 298 ILE B O 1
ATOM 5254 N N . GLY B 1 299 ? 6.547 20.75 18.797 1 94.25 299 GLY B N 1
ATOM 5255 C CA . GLY B 1 299 ? 5.676 20.875 17.641 1 94.25 299 GLY B CA 1
ATOM 5256 C C . GLY B 1 299 ? 5.258 22.312 17.359 1 94.25 299 GLY B C 1
ATOM 5257 O O . GLY B 1 299 ? 5.457 23.188 18.188 1 94.25 299 GLY B O 1
ATOM 5258 N N . ARG B 1 300 ? 4.82 22.547 16.172 1 90.19 300 ARG B N 1
ATOM 5259 C CA . ARG B 1 300 ? 4.234 23.828 15.773 1 90.19 300 ARG B CA 1
ATOM 5260 C C . ARG B 1 300 ? 2.711 23.75 15.773 1 90.19 300 ARG B C 1
ATOM 5262 O O . ARG B 1 300 ? 2.127 22.938 15.062 1 90.19 300 ARG B O 1
ATOM 5269 N N . LEU B 1 301 ? 2.098 24.5 16.672 1 78.5 301 LEU B N 1
ATOM 5270 C CA . LEU B 1 301 ? 0.643 24.469 16.781 1 78.5 301 LEU B CA 1
ATOM 5271 C C . LEU B 1 301 ? -0.007 25.219 15.625 1 78.5 301 LEU B C 1
ATOM 5273 O O . LEU B 1 301 ? -1.157 24.938 15.273 1 78.5 301 LEU B O 1
ATOM 5277 N N . GLY B 1 302 ? 0.659 26.172 15.117 1 73.69 302 GLY B N 1
ATOM 5278 C CA . GLY B 1 302 ? 0.187 27.031 14.031 1 73.69 302 GLY B CA 1
ATOM 5279 C C . GLY B 1 302 ? 0.762 28.422 14.086 1 73.69 302 GLY B C 1
ATOM 5280 O O . GLY B 1 302 ? 1.055 28.953 15.164 1 73.69 302 GLY B O 1
ATOM 5281 N N . GLY B 1 303 ? 0.889 28.953 12.883 1 78.19 303 GLY B N 1
ATOM 5282 C CA . GLY B 1 303 ? 1.448 30.297 12.836 1 78.19 303 GLY B CA 1
ATOM 5283 C C . GLY B 1 303 ? 2.824 30.391 13.469 1 78.19 303 GLY B C 1
ATOM 5284 O O . GLY B 1 303 ? 3.754 29.703 13.055 1 78.19 303 GLY B O 1
ATOM 5285 N N . GLU B 1 304 ? 2.812 31.266 14.508 1 89.06 304 GLU B N 1
ATOM 5286 C CA . GLU B 1 304 ? 4.062 31.562 15.195 1 89.06 304 GLU B CA 1
ATOM 5287 C C . GLU B 1 304 ? 4.137 30.844 16.547 1 89.06 304 GLU B C 1
ATOM 5289 O O . GLU B 1 304 ? 5.027 31.125 17.344 1 89.06 304 GLU B O 1
ATOM 5294 N N . GLU B 1 305 ? 3.201 29.906 16.75 1 88.88 305 GLU B N 1
ATOM 5295 C CA . GLU B 1 305 ? 3.082 29.266 18.047 1 88.88 305 GLU B CA 1
ATOM 5296 C C . GLU B 1 305 ? 3.713 27.875 18.047 1 88.88 305 GLU B C 1
ATOM 5298 O O . GLU B 1 305 ? 3.482 27.094 17.125 1 88.88 305 GLU B O 1
ATOM 5303 N N . PHE B 1 306 ? 4.57 27.609 19.016 1 95.38 306 PHE B N 1
ATOM 5304 C CA . PHE B 1 306 ? 5.238 26.328 19.219 1 95.38 306 PHE B CA 1
ATOM 5305 C C . PHE B 1 306 ? 4.984 25.781 20.609 1 95.38 306 PHE B C 1
ATOM 5307 O O . PHE B 1 306 ? 4.684 26.547 21.531 1 95.38 306 PHE B O 1
ATOM 5314 N N . VAL B 1 307 ? 5.008 24.531 20.719 1 95.31 307 VAL B N 1
ATOM 5315 C CA . VAL B 1 307 ? 4.828 23.891 22.016 1 95.31 307 VAL B CA 1
ATOM 5316 C C . VAL B 1 307 ? 5.816 22.734 22.156 1 95.31 307 VAL B C 1
ATOM 5318 O O . VAL B 1 307 ? 6.105 22.031 21.172 1 95.31 307 VAL B O 1
ATOM 5321 N N . ALA B 1 308 ? 6.375 22.578 23.344 1 97.06 308 ALA B N 1
ATOM 5322 C CA . ALA B 1 308 ? 7.309 21.484 23.609 1 97.06 308 ALA B CA 1
ATOM 5323 C C . ALA B 1 308 ? 6.965 20.781 24.922 1 97.06 308 ALA B C 1
ATOM 5325 O O . ALA B 1 308 ? 6.492 21.406 25.859 1 97.06 308 ALA B O 1
ATOM 5326 N N . LEU B 1 309 ? 7.105 19.531 24.953 1 96.69 309 LEU B N 1
ATOM 5327 C CA . LEU B 1 309 ? 6.988 18.719 26.156 1 96.69 309 LEU B CA 1
ATOM 5328 C C . LEU B 1 309 ? 8.336 18.094 26.531 1 96.69 309 LEU B C 1
ATOM 5330 O O . LEU B 1 309 ? 8.984 17.469 25.688 1 96.69 309 LEU B O 1
ATOM 5334 N N . LEU B 1 310 ? 8.75 18.266 27.75 1 97.06 310 LEU B N 1
ATOM 5335 C CA . LEU B 1 310 ? 10.031 17.797 28.25 1 97.06 310 LEU B CA 1
ATOM 5336 C C . LEU B 1 310 ? 9.828 16.734 29.328 1 97.06 310 LEU B C 1
ATOM 5338 O O . LEU B 1 310 ? 9.648 17.047 30.5 1 97.06 310 LEU B O 1
ATOM 5342 N N . PRO B 1 311 ? 9.945 15.469 28.953 1 95.81 311 PRO B N 1
ATOM 5343 C CA . PRO B 1 311 ? 9.828 14.414 29.969 1 95.81 311 PRO B CA 1
ATOM 5344 C C . PRO B 1 311 ? 11 14.414 30.953 1 95.81 311 PRO B C 1
ATOM 5346 O O . PRO B 1 311 ? 12.102 14.852 30.609 1 95.81 311 PRO B O 1
ATOM 5349 N N . ASP B 1 312 ? 10.727 13.969 32.156 1 95.12 312 ASP B N 1
ATOM 5350 C CA . ASP B 1 312 ? 11.719 13.836 33.219 1 95.12 312 ASP B CA 1
ATOM 5351 C C . ASP B 1 312 ? 12.375 15.18 33.531 1 95.12 312 ASP B C 1
ATOM 5353 O O . ASP B 1 312 ? 13.594 15.242 33.75 1 95.12 312 ASP B O 1
ATOM 5357 N N . THR B 1 313 ? 11.609 16.203 33.344 1 95 313 THR B N 1
ATOM 5358 C CA . THR B 1 313 ? 12.078 17.562 33.531 1 95 313 THR B CA 1
ATOM 5359 C C . THR B 1 313 ? 11.125 18.344 34.469 1 95 313 THR B C 1
ATOM 5361 O O . THR B 1 313 ? 9.914 18.359 34.219 1 95 313 THR B O 1
ATOM 5364 N N . ASP B 1 314 ? 11.664 18.906 35.5 1 94.5 314 ASP B N 1
ATOM 5365 C CA . ASP B 1 314 ? 10.82 19.703 36.406 1 94.5 314 ASP B CA 1
ATOM 5366 C C . ASP B 1 314 ? 10.656 21.125 35.875 1 94.5 314 ASP B C 1
ATOM 5368 O O . ASP B 1 314 ? 11.25 21.5 34.875 1 94.5 314 ASP B O 1
ATOM 5372 N N . GLY B 1 315 ? 9.805 21.859 36.562 1 94.88 315 GLY B N 1
ATOM 5373 C CA . GLY B 1 315 ? 9.453 23.203 36.125 1 94.88 315 GLY B CA 1
ATOM 5374 C C . GLY B 1 315 ? 10.656 24.125 36.031 1 94.88 315 GLY B C 1
ATOM 5375 O O . GLY B 1 315 ? 10.789 24.859 35.031 1 94.88 315 GLY B O 1
ATOM 5376 N N . ASP B 1 316 ? 11.5 24.125 36.969 1 95.38 316 ASP B N 1
ATOM 5377 C CA . ASP B 1 316 ? 12.664 25 37 1 95.38 316 ASP B CA 1
ATOM 5378 C C . ASP B 1 316 ? 13.617 24.688 35.875 1 95.38 316 ASP B C 1
ATOM 5380 O O . ASP B 1 316 ? 14.141 25.594 35.219 1 95.38 316 ASP B O 1
ATOM 5384 N N . THR B 1 317 ? 13.828 23.453 35.719 1 95.5 317 THR B N 1
ATOM 5385 C CA . THR B 1 317 ? 14.672 23.047 34.594 1 95.5 317 THR B CA 1
ATOM 5386 C C . THR B 1 317 ? 14.047 23.422 33.281 1 95.5 317 THR B C 1
ATOM 5388 O O . THR B 1 317 ? 14.75 23.781 32.312 1 95.5 317 THR B O 1
ATOM 5391 N N . GLY B 1 318 ? 12.734 23.328 33.188 1 96.56 318 GLY B N 1
ATOM 5392 C CA . GLY B 1 318 ? 12.031 23.75 32 1 96.56 318 GLY B CA 1
ATOM 5393 C C . GLY B 1 318 ? 12.266 25.219 31.672 1 96.56 318 GLY B C 1
ATOM 5394 O O . GLY B 1 318 ? 12.484 25.562 30.5 1 96.56 318 GLY B O 1
ATOM 5395 N N . VAL B 1 319 ? 12.234 25.984 32.688 1 96.81 319 VAL B N 1
ATOM 5396 C CA . VAL B 1 319 ? 12.492 27.406 32.5 1 96.81 319 VAL B CA 1
ATOM 5397 C C . VAL B 1 319 ? 13.906 27.625 31.984 1 96.81 319 VAL B C 1
ATOM 5399 O O . VAL B 1 319 ? 14.133 28.422 31.078 1 96.81 319 VAL B O 1
ATOM 5402 N N . SER B 1 320 ? 14.789 26.953 32.562 1 97 320 SER B N 1
ATOM 5403 C CA . SER B 1 320 ? 16.188 27.062 32.156 1 97 320 SER B CA 1
ATOM 5404 C C . SER B 1 320 ? 16.344 26.688 30.672 1 97 320 SER B C 1
ATOM 5406 O O . SER B 1 320 ? 17.109 27.344 29.938 1 97 320 SER B O 1
ATOM 5408 N N . VAL B 1 321 ? 15.711 25.641 30.281 1 96.88 321 VAL B N 1
ATOM 5409 C CA . VAL B 1 321 ? 15.781 25.203 28.891 1 96.88 321 VAL B CA 1
ATOM 5410 C C . VAL B 1 321 ? 15.219 26.281 27.969 1 96.88 321 VAL B C 1
ATOM 5412 O O . VAL B 1 321 ? 15.805 26.594 26.938 1 96.88 321 VAL B O 1
ATOM 5415 N N . ALA B 1 322 ? 14.109 26.812 28.312 1 97.38 322 ALA B N 1
ATOM 5416 C CA . ALA B 1 322 ? 13.477 27.859 27.5 1 97.38 322 ALA B CA 1
ATOM 5417 C C . ALA B 1 322 ? 14.367 29.094 27.422 1 97.38 322 ALA B C 1
ATOM 5419 O O . ALA B 1 322 ? 14.461 29.734 26.375 1 97.38 322 ALA B O 1
ATOM 5420 N N . GLU B 1 323 ? 14.961 29.422 28.516 1 97.31 323 GLU B N 1
ATOM 5421 C CA . GLU B 1 323 ? 15.852 30.578 28.562 1 97.31 323 GLU B CA 1
ATOM 5422 C C . GLU B 1 323 ? 17.078 30.359 27.672 1 97.31 323 GLU B C 1
ATOM 5424 O O . GLU B 1 323 ? 17.547 31.297 27.016 1 97.31 323 GLU B O 1
ATOM 5429 N N . ARG B 1 324 ? 17.578 29.234 27.75 1 97.19 324 ARG B N 1
ATOM 5430 C CA . ARG B 1 324 ? 18.719 28.922 26.891 1 97.19 324 ARG B CA 1
ATOM 5431 C C . ARG B 1 324 ? 18.328 29.031 25.422 1 97.19 324 ARG B C 1
ATOM 5433 O O . ARG B 1 324 ? 19.141 29.484 24.594 1 97.19 324 ARG B O 1
ATOM 5440 N N . LEU B 1 325 ? 17.188 28.562 25.125 1 97.12 325 LEU B N 1
ATOM 5441 C CA . LEU B 1 325 ? 16.703 28.688 23.75 1 97.12 325 LEU B CA 1
ATOM 5442 C C . LEU B 1 325 ? 16.562 30.156 23.359 1 97.12 325 LEU B C 1
ATOM 5444 O O . LEU B 1 325 ? 16.922 30.547 22.25 1 97.12 325 LEU B O 1
ATOM 5448 N N . LEU B 1 326 ? 16 30.906 24.219 1 97.38 326 LEU B N 1
ATOM 5449 C CA . LEU B 1 326 ? 15.852 32.344 23.969 1 97.38 326 LEU B CA 1
ATOM 5450 C C . LEU B 1 326 ? 17.203 33 23.734 1 97.38 326 LEU B C 1
ATOM 5452 O O . LEU B 1 326 ? 17.344 33.844 22.844 1 97.38 326 LEU B O 1
ATOM 5456 N N . ALA B 1 327 ? 18.141 32.625 24.562 1 96.75 327 ALA B N 1
ATOM 5457 C CA . ALA B 1 327 ? 19.484 33.156 24.406 1 96.75 327 ALA B CA 1
ATOM 5458 C C . ALA B 1 327 ? 20.078 32.781 23.047 1 96.75 327 ALA B C 1
ATOM 5460 O O . ALA B 1 327 ? 20.766 33.562 22.422 1 96.75 327 ALA B O 1
ATOM 5461 N N . SER B 1 328 ? 19.859 31.609 22.688 1 96.44 328 SER B N 1
ATOM 5462 C CA . SER B 1 328 ? 20.359 31.125 21.391 1 96.44 328 SER B CA 1
ATOM 5463 C C . SER B 1 328 ? 19.734 31.922 20.25 1 96.44 328 SER B C 1
ATOM 5465 O O . SER B 1 328 ? 20.422 32.219 19.266 1 96.44 328 SER B O 1
ATOM 5467 N N . VAL B 1 329 ? 18.5 32.188 20.297 1 95.75 329 VAL B N 1
ATOM 5468 C CA . VAL B 1 329 ? 17.781 32.938 19.281 1 95.75 329 VAL B CA 1
ATOM 5469 C C . VAL B 1 329 ? 18.359 34.344 19.188 1 95.75 329 VAL B C 1
ATOM 5471 O O . VAL B 1 329 ? 18.562 34.875 18.094 1 95.75 329 VAL B O 1
ATOM 5474 N N . ARG B 1 330 ? 18.625 34.906 20.297 1 94.38 330 ARG B N 1
ATOM 5475 C CA . ARG B 1 330 ? 19.188 36.25 20.359 1 94.38 330 ARG B CA 1
ATOM 5476 C C . ARG B 1 330 ? 20.594 36.281 19.75 1 94.38 330 ARG B C 1
ATOM 5478 O O . ARG B 1 330 ? 20.953 37.281 19.094 1 94.38 330 ARG B O 1
ATOM 5485 N N . ALA B 1 331 ? 21.25 35.312 19.953 1 94 331 ALA B N 1
ATOM 5486 C CA . ALA B 1 331 ? 22.672 35.281 19.562 1 94 331 ALA B CA 1
ATOM 5487 C C . ALA B 1 331 ? 22.828 34.938 18.094 1 94 331 ALA B C 1
ATOM 5489 O O . ALA B 1 331 ? 23.891 35.156 17.5 1 94 331 ALA B O 1
ATOM 5490 N N . THR B 1 332 ? 21.812 34.375 17.516 1 93.19 332 THR B N 1
ATOM 5491 C CA . THR B 1 332 ? 21.953 33.844 16.141 1 93.19 332 THR B CA 1
ATOM 5492 C C . THR B 1 332 ? 20.906 34.469 15.234 1 93.19 332 THR B C 1
ATOM 5494 O O . THR B 1 332 ? 19.875 33.875 14.945 1 93.19 332 THR B O 1
ATOM 5497 N N . PRO B 1 333 ? 21.188 35.625 14.727 1 90.5 333 PRO B N 1
ATOM 5498 C CA . PRO B 1 333 ? 20.219 36.219 13.812 1 90.5 333 PRO B CA 1
ATOM 5499 C C . PRO B 1 333 ? 20.031 35.406 12.531 1 90.5 333 PRO B C 1
ATOM 5501 O O . PRO B 1 333 ? 20.953 34.719 12.102 1 90.5 333 PRO B O 1
ATOM 5504 N N . CYS B 1 334 ? 18.781 35.375 12.031 1 88.25 334 CYS B N 1
ATOM 5505 C CA . CYS B 1 334 ? 18.547 34.656 10.781 1 88.25 334 CYS B CA 1
ATOM 5506 C C . CYS B 1 334 ? 18.797 35.562 9.578 1 88.25 334 CYS B C 1
ATOM 5508 O O . CYS B 1 334 ? 18.656 36.781 9.68 1 88.25 334 CYS B O 1
ATOM 5510 N N . SER B 1 335 ? 19.281 34.969 8.508 1 86.94 335 SER B N 1
ATOM 5511 C CA . SER B 1 335 ? 19.656 35.688 7.305 1 86.94 335 SER B CA 1
ATOM 5512 C C . SER B 1 335 ? 18.547 35.625 6.25 1 86.94 335 SER B C 1
ATOM 5514 O O . SER B 1 335 ? 18.062 34.531 5.945 1 86.94 335 SER B O 1
ATOM 5516 N N . HIS B 1 336 ? 18.062 36.75 5.82 1 86.75 336 HIS B N 1
ATOM 5517 C CA . HIS B 1 336 ? 17.125 36.844 4.715 1 86.75 336 HIS B CA 1
ATOM 5518 C C . HIS B 1 336 ? 17.469 37.969 3.768 1 86.75 336 HIS B C 1
ATOM 5520 O O . HIS B 1 336 ? 17.531 39.156 4.188 1 86.75 336 HIS B O 1
ATOM 5526 N N . GLY B 1 337 ? 17.641 37.625 2.43 1 81 337 GLY B N 1
ATOM 5527 C CA . GLY B 1 337 ? 17.969 38.656 1.433 1 81 337 GLY B CA 1
ATOM 5528 C C . GLY B 1 337 ? 19.234 39.438 1.756 1 81 337 GLY B C 1
ATOM 5529 O O . GLY B 1 337 ? 19.297 40.625 1.516 1 81 337 GLY B O 1
ATOM 5530 N N . GLY B 1 338 ? 20.188 38.875 2.441 1 82.06 338 GLY B N 1
ATOM 5531 C CA . GLY B 1 338 ? 21.453 39.5 2.766 1 82.06 338 GLY B CA 1
ATOM 5532 C C . GLY B 1 338 ? 21.406 40.312 4.051 1 82.06 338 GLY B C 1
ATOM 5533 O O . GLY B 1 338 ? 22.406 40.906 4.453 1 82.06 338 GLY B O 1
ATOM 5534 N N . LYS B 1 339 ? 20.188 40.375 4.59 1 86.56 339 LYS B N 1
ATOM 5535 C CA . LYS B 1 339 ? 20.062 41.125 5.836 1 86.56 339 LYS B CA 1
ATOM 5536 C C . LYS B 1 339 ? 19.844 40.188 7.02 1 86.56 339 LYS B C 1
ATOM 5538 O O . LYS B 1 339 ? 19.25 39.125 6.871 1 86.56 339 LYS B O 1
ATOM 5543 N N . ALA B 1 340 ? 20.391 40.625 8.117 1 90.38 340 ALA B N 1
ATOM 5544 C CA . ALA B 1 340 ? 20.188 39.906 9.359 1 90.38 340 ALA B CA 1
ATOM 5545 C C . ALA B 1 340 ? 18.859 40.281 10.008 1 90.38 340 ALA B C 1
ATOM 5547 O O . ALA B 1 340 ? 18.562 41.438 10.211 1 90.38 340 ALA B O 1
ATOM 5548 N N . LEU B 1 341 ? 18.016 39.375 10.195 1 91 341 LEU B N 1
ATOM 5549 C CA . LEU B 1 341 ? 16.734 39.562 10.875 1 91 341 LEU B CA 1
ATOM 5550 C C . LEU B 1 341 ? 16.797 39.031 12.305 1 91 341 LEU B C 1
ATOM 5552 O O . LEU B 1 341 ? 17.141 37.844 12.516 1 91 341 LEU B O 1
ATOM 5556 N N . THR B 1 342 ? 16.562 39.938 13.211 1 92.25 342 THR B N 1
ATOM 5557 C CA . THR B 1 342 ? 16.531 39.531 14.609 1 92.25 342 THR B CA 1
ATOM 5558 C C . THR B 1 342 ? 15.094 39.406 15.109 1 92.25 342 THR B C 1
ATOM 5560 O O . THR B 1 342 ? 14.219 40.156 14.688 1 92.25 342 THR B O 1
ATOM 5563 N N . TYR B 1 343 ? 14.867 38.438 15.875 1 94.5 343 TYR B N 1
ATOM 5564 C CA . TYR B 1 343 ? 13.57 38.219 16.5 1 94.5 343 TYR B CA 1
ATOM 5565 C C . TYR B 1 343 ? 13.719 37.625 17.891 1 94.5 343 TYR B C 1
ATOM 5567 O O . TYR B 1 343 ? 14.82 37.219 18.281 1 94.5 343 TYR B O 1
ATOM 5575 N N . THR B 1 344 ? 12.703 37.719 18.703 1 95.88 344 THR B N 1
ATOM 5576 C CA . THR B 1 344 ? 12.633 37.094 20 1 95.88 344 THR B CA 1
ATOM 5577 C C . THR B 1 344 ? 11.344 36.281 20.156 1 95.88 344 THR B C 1
ATOM 5579 O O . THR B 1 344 ? 10.5 36.281 19.25 1 95.88 344 THR B O 1
ATOM 5582 N N . PHE B 1 345 ? 11.32 35.562 21.188 1 96.69 345 PHE B N 1
ATOM 5583 C CA . PHE B 1 345 ? 10.078 34.875 21.5 1 96.69 345 PHE B CA 1
ATOM 5584 C C . PHE B 1 345 ? 9.773 34.938 22.984 1 96.69 345 PHE B C 1
ATOM 5586 O O . PHE B 1 345 ? 10.641 35.281 23.781 1 96.69 345 PHE B O 1
ATOM 5593 N N . SER B 1 346 ? 8.523 34.781 23.266 1 97.19 346 SER B N 1
ATOM 5594 C CA . SER B 1 346 ? 8.062 34.656 24.656 1 97.19 346 SER B CA 1
ATOM 5595 C C . SER B 1 346 ? 7.613 33.25 24.969 1 97.19 346 SER B C 1
ATOM 5597 O O . SER B 1 346 ? 7.188 32.5 24.062 1 97.19 346 SER B O 1
ATOM 5599 N N . GLY B 1 347 ? 7.793 32.875 26.219 1 96.75 347 GLY B N 1
ATOM 5600 C CA . GLY B 1 347 ? 7.473 31.5 26.562 1 96.75 347 GLY B CA 1
ATOM 5601 C C . GLY B 1 347 ? 6.789 31.359 27.906 1 96.75 347 GLY B C 1
ATOM 5602 O O . GLY B 1 347 ? 6.996 32.188 28.797 1 96.75 347 GLY B O 1
ATOM 5603 N N . GLY B 1 348 ? 5.926 30.422 27.984 1 96.75 348 GLY B N 1
ATOM 5604 C CA . GLY B 1 348 ? 5.293 29.984 29.234 1 96.75 348 GLY B CA 1
ATOM 5605 C C . GLY B 1 348 ? 5.609 28.547 29.594 1 96.75 348 GLY B C 1
ATOM 5606 O O . GLY B 1 348 ? 5.609 27.672 28.734 1 96.75 348 GLY B O 1
ATOM 5607 N N . VAL B 1 349 ? 5.906 28.359 30.891 1 97.25 349 VAL B N 1
ATOM 5608 C CA . VAL B 1 349 ? 6.273 27.031 31.375 1 97.25 349 VAL B CA 1
ATOM 5609 C C . VAL B 1 349 ? 5.23 26.531 32.375 1 97.25 349 VAL B C 1
ATOM 5611 O O . VAL B 1 349 ? 4.742 27.297 33.188 1 97.25 349 VAL B O 1
ATOM 5614 N N . ALA B 1 350 ? 4.844 25.266 32.219 1 96.5 350 ALA B N 1
ATOM 5615 C CA . ALA B 1 350 ? 3.941 24.641 33.188 1 96.5 350 ALA B CA 1
ATOM 5616 C C . ALA B 1 350 ? 4.379 23.203 33.469 1 96.5 350 ALA B C 1
ATOM 5618 O O . ALA B 1 350 ? 4.637 22.422 32.562 1 96.5 350 ALA B O 1
ATOM 5619 N N . GLN B 1 351 ? 4.457 22.953 34.719 1 96.31 351 GLN B N 1
ATOM 5620 C CA . GLN B 1 351 ? 4.797 21.594 35.125 1 96.31 351 GLN B CA 1
ATOM 5621 C C . GLN B 1 351 ? 3.541 20.734 35.281 1 96.31 351 GLN B C 1
ATOM 5623 O O . GLN B 1 351 ? 2.523 21.203 35.812 1 96.31 351 GLN B O 1
ATOM 5628 N N . TYR B 1 352 ? 3.654 19.547 34.812 1 95.75 352 TYR B N 1
ATOM 5629 C CA . TYR B 1 352 ? 2.574 18.578 34.938 1 95.75 352 TYR B CA 1
ATOM 5630 C C . TYR B 1 352 ? 2.271 18.25 36.375 1 95.75 352 TYR B C 1
ATOM 5632 O O . TYR B 1 352 ? 3.188 18.109 37.219 1 95.75 352 TYR B O 1
ATOM 5640 N N . ARG B 1 353 ? 1.016 18.25 36.75 1 93.44 353 ARG B N 1
ATOM 5641 C CA . ARG B 1 353 ? 0.507 17.812 38.031 1 93.44 353 ARG B CA 1
ATOM 5642 C C . ARG B 1 353 ? -0.274 16.5 37.906 1 93.44 353 ARG B C 1
ATOM 5644 O O . ARG B 1 353 ? -0.945 16.281 36.906 1 93.44 353 ARG B O 1
ATOM 5651 N N . ALA B 1 354 ? -0.125 15.797 38.938 1 89.81 354 ALA B N 1
ATOM 5652 C CA . ALA B 1 354 ? -0.818 14.516 38.938 1 89.81 354 ALA B CA 1
ATOM 5653 C C . ALA B 1 354 ? -2.297 14.695 38.594 1 89.81 354 ALA B C 1
ATOM 5655 O O . ALA B 1 354 ? -2.99 15.484 39.25 1 89.81 354 ALA B O 1
ATOM 5656 N N . GLY B 1 355 ? -2.77 14.016 37.531 1 85.69 355 GLY B N 1
ATOM 5657 C CA . GLY B 1 355 ? -4.172 14.07 37.125 1 85.69 355 GLY B CA 1
ATOM 5658 C C . GLY B 1 355 ? -4.449 15.07 36.031 1 85.69 355 GLY B C 1
ATOM 5659 O O . GLY B 1 355 ? -5.562 15.125 35.5 1 85.69 355 GLY B O 1
ATOM 5660 N N . ASP B 1 356 ? -3.482 15.953 35.656 1 90.06 356 ASP B N 1
ATOM 5661 C CA . ASP B 1 356 ? -3.666 16.891 34.562 1 90.06 356 ASP B CA 1
ATOM 5662 C C . ASP B 1 356 ? -3.959 16.172 33.25 1 90.06 356 ASP B C 1
ATOM 5664 O O . ASP B 1 356 ? -3.35 15.141 32.938 1 90.06 356 ASP B O 1
ATOM 5668 N N . THR B 1 357 ? -4.996 16.672 32.594 1 89.56 357 THR B N 1
ATOM 5669 C CA . THR B 1 357 ? -5.074 16.328 31.188 1 89.56 357 THR B CA 1
ATOM 5670 C C . THR B 1 357 ? -4.188 17.25 30.359 1 89.56 357 THR B C 1
ATOM 5672 O O . THR B 1 357 ? -3.797 18.328 30.828 1 89.56 357 THR B O 1
ATOM 5675 N N . LEU B 1 358 ? -3.844 16.828 29.188 1 90.5 358 LEU B N 1
ATOM 5676 C CA . LEU B 1 358 ? -2.957 17.609 28.328 1 90.5 358 LEU B CA 1
ATOM 5677 C C . LEU B 1 358 ? -3.551 18.984 28.047 1 90.5 358 LEU B C 1
ATOM 5679 O O . LEU B 1 358 ? -2.848 20 28.125 1 90.5 358 LEU B O 1
ATOM 5683 N N . PRO B 1 359 ? -4.855 19.094 27.781 1 85.25 359 PRO B N 1
ATOM 5684 C CA . PRO B 1 359 ? -5.43 20.422 27.547 1 85.25 359 PRO B CA 1
ATOM 5685 C C . PRO B 1 359 ? -5.27 21.359 28.734 1 85.25 359 PRO B C 1
ATOM 5687 O O . PRO B 1 359 ? -4.988 22.547 28.562 1 85.25 359 PRO B O 1
ATOM 5690 N N . VAL B 1 360 ? -5.395 20.812 29.875 1 84.94 360 VAL B N 1
ATOM 5691 C CA . VAL B 1 360 ? -5.262 21.609 31.078 1 84.94 360 VAL B CA 1
ATOM 5692 C C . VAL B 1 360 ? -3.818 22.078 31.25 1 84.94 360 VAL B C 1
ATOM 5694 O O . VAL B 1 360 ? -3.564 23.219 31.625 1 84.94 360 VAL B O 1
ATOM 5697 N N . LEU B 1 361 ? -2.934 21.188 31.016 1 93 361 LEU B N 1
ATOM 5698 C CA . LEU B 1 361 ? -1.515 21.516 31.078 1 93 361 LEU B CA 1
ATOM 5699 C C . LEU B 1 361 ? -1.162 22.609 30.078 1 93 361 LEU B C 1
ATOM 5701 O O . LEU B 1 361 ? -0.424 23.531 30.406 1 93 361 LEU B O 1
ATOM 5705 N N . VAL B 1 362 ? -1.67 22.484 28.875 1 90.31 362 VAL B N 1
ATOM 5706 C CA . VAL B 1 362 ? -1.425 23.453 27.812 1 90.31 362 VAL B CA 1
ATOM 5707 C C . VAL B 1 362 ? -2.018 24.812 28.219 1 90.31 362 VAL B C 1
ATOM 5709 O O . VAL B 1 362 ? -1.407 25.859 27.984 1 90.31 362 VAL B O 1
ATOM 5712 N N . GLU B 1 363 ? -3.164 24.797 28.766 1 84.94 363 GLU B N 1
ATOM 5713 C CA . GLU B 1 363 ? -3.818 26.031 29.219 1 84.94 363 GLU B CA 1
ATOM 5714 C C . GLU B 1 363 ? -2.975 26.766 30.25 1 84.94 363 GLU B C 1
ATOM 5716 O O . GLU B 1 363 ? -2.873 27.984 30.219 1 84.94 363 GLU B O 1
ATOM 5721 N N . ARG B 1 364 ? -2.443 26.016 31.125 1 91.44 364 ARG B N 1
ATOM 5722 C CA . ARG B 1 364 ? -1.605 26.641 32.156 1 91.44 364 ARG B CA 1
ATOM 5723 C C . ARG B 1 364 ? -0.342 27.234 31.547 1 91.44 364 ARG B C 1
ATOM 5725 O O . ARG B 1 364 ? 0.083 28.328 31.938 1 91.44 364 ARG B O 1
ATOM 5732 N N . ALA B 1 365 ? 0.23 26.531 30.703 1 93.81 365 ALA B N 1
ATOM 5733 C CA . ALA B 1 365 ? 1.421 27.047 30.031 1 93.81 365 ALA B CA 1
ATOM 5734 C C . ALA B 1 365 ? 1.092 28.297 29.203 1 93.81 365 ALA B C 1
ATOM 5736 O O . ALA B 1 365 ? 1.885 29.234 29.156 1 93.81 365 ALA B O 1
ATOM 5737 N N . ASP B 1 366 ? -0.046 28.266 28.594 1 87.62 366 ASP B N 1
ATOM 5738 C CA . ASP B 1 366 ? -0.501 29.391 27.797 1 87.62 366 ASP B CA 1
ATOM 5739 C C . ASP B 1 366 ? -0.735 30.625 28.672 1 87.62 366 ASP B C 1
ATOM 5741 O O . ASP B 1 366 ? -0.494 31.75 28.234 1 87.62 366 ASP B O 1
ATOM 5745 N N . ALA B 1 367 ? -1.291 30.359 29.797 1 88.19 367 ALA B N 1
ATOM 5746 C CA . ALA B 1 367 ? -1.496 31.453 30.734 1 88.19 367 ALA B CA 1
ATOM 5747 C C . ALA B 1 367 ? -0.168 32.094 31.141 1 88.19 367 ALA B C 1
ATOM 5749 O O . ALA B 1 367 ? -0.067 33.312 31.234 1 88.19 367 ALA B O 1
ATOM 5750 N N . ALA B 1 368 ? 0.774 31.266 31.391 1 94 368 ALA B N 1
ATOM 5751 C CA . ALA B 1 368 ? 2.109 31.766 31.703 1 94 368 ALA B CA 1
ATOM 5752 C C . ALA B 1 368 ? 2.703 32.531 30.531 1 94 368 ALA B C 1
ATOM 5754 O O . ALA B 1 368 ? 3.371 33.531 30.719 1 94 368 ALA B O 1
ATOM 5755 N N . LEU B 1 369 ? 2.521 32.031 29.375 1 93.44 369 LEU B N 1
ATOM 5756 C CA . LEU B 1 369 ? 2.973 32.719 28.172 1 93.44 369 LEU B CA 1
ATOM 5757 C C . LEU B 1 369 ? 2.322 34.094 28.031 1 93.44 369 LEU B C 1
ATOM 5759 O O . LEU B 1 369 ? 2.982 35.062 27.656 1 93.44 369 LEU B O 1
ATOM 5763 N N . TYR B 1 370 ? 1.026 34.094 28.297 1 86.69 370 TYR B N 1
ATOM 5764 C CA . TYR B 1 370 ? 0.303 35.375 28.234 1 86.69 370 TYR B CA 1
ATOM 5765 C C . TYR B 1 370 ? 0.889 36.375 29.219 1 86.69 370 TYR B C 1
ATOM 5767 O O . TYR B 1 370 ? 1.02 37.562 28.906 1 86.69 370 TYR B O 1
ATOM 5775 N N . ALA B 1 371 ? 1.188 35.906 30.359 1 91.38 371 ALA B N 1
ATOM 5776 C CA . ALA B 1 371 ? 1.818 36.75 31.359 1 91.38 371 ALA B CA 1
ATOM 5777 C C . ALA B 1 371 ? 3.164 37.281 30.875 1 91.38 371 ALA B C 1
ATOM 5779 O O . ALA B 1 371 ? 3.514 38.438 31.109 1 91.38 371 ALA B O 1
ATOM 5780 N N . ALA B 1 372 ? 3.869 36.5 30.234 1 94.38 372 ALA B N 1
ATOM 5781 C CA . ALA B 1 372 ? 5.156 36.906 29.672 1 94.38 372 ALA B CA 1
ATOM 5782 C C . ALA B 1 372 ? 4.98 38 28.625 1 94.38 372 ALA B C 1
ATOM 5784 O O . ALA B 1 372 ? 5.754 38.938 28.578 1 94.38 372 ALA B O 1
ATOM 5785 N N . LYS B 1 373 ? 4.012 37.844 27.75 1 91.19 373 LYS B N 1
ATOM 5786 C CA . LYS B 1 373 ? 3.73 38.812 26.719 1 91.19 373 LYS B CA 1
ATOM 5787 C C . LYS B 1 373 ? 3.311 40.156 27.344 1 91.19 373 LYS B C 1
ATOM 5789 O O . LYS B 1 373 ? 3.738 41.219 26.875 1 91.19 373 LYS B O 1
ATOM 5794 N N . GLN B 1 374 ? 2.539 40.125 28.406 1 88.69 374 GLN B N 1
ATOM 5795 C CA . GLN B 1 374 ? 2.051 41.344 29.078 1 88.69 374 GLN B CA 1
ATOM 5796 C C . GLN B 1 374 ? 3.176 42.031 29.828 1 88.69 374 GLN B C 1
ATOM 5798 O O . GLN B 1 374 ? 3.143 43.281 30 1 88.69 374 GLN B O 1
ATOM 5803 N N . ALA B 1 375 ? 4.129 41.25 30.219 1 92.56 375 ALA B N 1
ATOM 5804 C CA . ALA B 1 375 ? 5.238 41.781 31 1 92.56 375 ALA B CA 1
ATOM 5805 C C . ALA B 1 375 ? 6.32 42.375 30.078 1 92.56 375 ALA B C 1
ATOM 5807 O O . ALA B 1 375 ? 7.418 42.688 30.547 1 92.56 375 ALA B O 1
ATOM 5808 N N . GLY B 1 376 ? 6.082 42.469 28.719 1 93.19 376 GLY B N 1
ATOM 5809 C CA . GLY B 1 376 ? 7.016 43.156 27.828 1 93.19 376 GLY B CA 1
ATOM 5810 C C . GLY B 1 376 ? 7.602 42.25 26.766 1 93.19 376 GLY B C 1
ATOM 5811 O O . GLY B 1 376 ? 8.453 42.656 25.984 1 93.19 376 GLY B O 1
ATOM 5812 N N . ARG B 1 377 ? 7.211 40.969 26.734 1 94 377 ARG B N 1
ATOM 5813 C CA . ARG B 1 377 ? 7.676 40 25.75 1 94 377 ARG B CA 1
ATOM 5814 C C . ARG B 1 377 ? 9.164 39.75 25.906 1 94 377 ARG B C 1
ATOM 5816 O O . ARG B 1 377 ? 9.805 40.281 26.812 1 94 377 ARG B O 1
ATOM 5823 N N . ASP B 1 378 ? 9.711 38.75 25.25 1 96.25 378 ASP B N 1
ATOM 5824 C CA . ASP B 1 378 ? 11.141 38.438 25.297 1 96.25 378 ASP B CA 1
ATOM 5825 C C . ASP B 1 378 ? 11.547 37.906 26.656 1 96.25 378 ASP B C 1
ATOM 5827 O O . ASP B 1 378 ? 12.5 38.406 27.266 1 96.25 378 ASP B O 1
ATOM 5831 N N . ARG B 1 379 ? 10.719 37.094 27.125 1 96.5 379 ARG B N 1
ATOM 5832 C CA . ARG B 1 379 ? 11.023 36.531 28.438 1 96.5 379 ARG B CA 1
ATOM 5833 C C . ARG B 1 379 ? 10.258 35.219 28.656 1 96.5 379 ARG B C 1
ATOM 5835 O O . ARG B 1 379 ? 9.344 34.906 27.906 1 96.5 379 ARG B O 1
ATOM 5842 N N . ILE B 1 380 ? 10.633 34.531 29.656 1 97.12 380 ILE B N 1
ATOM 5843 C CA . ILE B 1 380 ? 10.031 33.25 30.047 1 97.12 380 ILE B CA 1
ATOM 5844 C C . ILE B 1 380 ? 9.344 33.406 31.406 1 97.12 380 ILE B C 1
ATOM 5846 O O . ILE B 1 380 ? 9.891 34 32.312 1 97.12 380 ILE B O 1
ATOM 5850 N N . ARG B 1 381 ? 8.156 32.906 31.453 1 94.69 381 ARG B N 1
ATOM 5851 C CA . ARG B 1 381 ? 7.441 32.938 32.719 1 94.69 381 ARG B CA 1
ATOM 5852 C C . ARG B 1 381 ? 6.934 31.562 33.125 1 94.69 381 ARG B C 1
ATOM 5854 O O . ARG B 1 381 ? 6.555 30.766 32.25 1 94.69 381 ARG B O 1
ATOM 5861 N N . ASN B 1 382 ? 7.031 31.312 34.344 1 90.19 382 ASN B N 1
ATOM 5862 C CA . ASN B 1 382 ? 6.5 30.078 34.906 1 90.19 382 ASN B CA 1
ATOM 5863 C C . ASN B 1 382 ? 5.238 30.328 35.719 1 90.19 382 ASN B C 1
ATOM 5865 O O . ASN B 1 382 ? 5.117 31.359 36.375 1 90.19 382 ASN B O 1
ATOM 5869 N N . ARG B 1 383 ? 4.207 29.734 35.312 1 71.12 383 ARG B N 1
ATOM 5870 C CA . ARG B 1 383 ? 3.062 29.906 36.188 1 71.12 383 ARG B CA 1
ATOM 5871 C C . ARG B 1 383 ? 3.271 29.141 37.5 1 71.12 383 ARG B C 1
ATOM 5873 O O . ARG B 1 383 ? 3.426 27.922 37.5 1 71.12 383 ARG B O 1
ATOM 5880 N N . ALA B 1 384 ? 4.098 29.781 38.438 1 52.66 384 ALA B N 1
ATOM 5881 C CA . ALA B 1 384 ? 4.191 29.188 39.781 1 52.66 384 ALA B CA 1
ATOM 5882 C C . ALA B 1 384 ? 2.916 28.422 40.125 1 52.66 384 ALA B C 1
ATOM 5884 O O . ALA B 1 384 ? 1.852 28.688 39.562 1 52.66 384 ALA B O 1
ATOM 5885 N N . GLY B 1 385 ? 2.975 27.469 41.125 1 40.59 385 GLY B N 1
ATOM 5886 C CA . GLY B 1 385 ? 1.914 26.781 41.844 1 40.59 385 GLY B CA 1
ATOM 5887 C C . GLY B 1 385 ? 0.682 27.641 42.062 1 40.59 385 GLY B C 1
ATOM 5888 O O . GLY B 1 385 ? 0.753 28.859 41.969 1 40.59 385 GLY B O 1
#

pLDDT: mean 90.55, std 7.58, range [40.59, 98.25]

Foldseek 3Di:
DPLLLVLLVLLLVLLVVLLVVLVVCPPVPQFLSVLLNQLSVLQNLLSVLCSCVVPPPDDCCRNPLSSLLSNLSSLLSNLCSLCVNLVHHPPVVVSVVLSVVLSVQSVCCVPPNPAPLSNLLSSLQSLLVSLVSSLVSLVVRQDDPFDCVLSVQLSVLSNVSNVLSVVSNVCSVVPVDGDPDQPDDDPSSSVSSNSVSCNSSSNSVSVVVVSVRVVVVVVVQVVQADPLARAGEQVNLLVVLQVLLVVCQVPVAKKKKKKKFWPPLVVQCVVPNVVSSSQLNNVLSVLLVVQDDPSKHKYAHDDRIIMIMDTNAFQVRVQVSVVVSQVVLQVDFTDDPNDTHHTGMFMFMFMDDNPDGSVRRVVQRVVQSVVCVVVPGSHYGYPDD/DPLLLVLLVLLLVLLVVLLVVLVVCPPVPQFLSVLLNQLSVLQNLLSVLCSCVVPPVDDCCRNPLSSLLSNLSSLLSNLCSLCVNLVHHPPVVVSVVLSVVLSVQSVCCVPPNPAPLSNLLSSLQSLLVSLVSSLVSLVVRQDDPFDCVLSCQLSVLSNVSNVLSVVSNVCSVVPVDGDPDQPDDDPSSSVSSNSVSCNSSSNSVSVVVVSVRVVVVVVVQVVQADPLARAGEQVNLLVVLQVLLVVCQVPVAKKKKKKKFWPPLVVQCVPVNVVSSSQLNNVLSVLLVVQDDPPKHKYAHDDRIIMIMDTNAFQVRVQVSVVVSQVVLQVDFTDDPNDTHHTGMFMFMFMDDNPDDSVRRVVQRVVQRVVCVVVPGRHYGYPDD

Secondary structure (DSSP, 8-state):
-HHHHHHHHHHHHHHHHHHHHHHTTGGG--TTHHHHHHHHHHHHHHHHHHGGGG-TTS-HIIIIIHHHHHHHHHHHHHHHHHHHHTT----HHHHHHHHHHHHHHHHIIIIIS--HHHHHHHHHHHHHHHHHHHHHHHHHT--SSS--HHHHHHHHHHHHHHHHHHHHHHHHHTTSS--S-TT---HHHHHHHHHHHHHHHHHHHHHHHHHHHHHHHHHHHHHHB-TTT-SBPHHHHHHHHHHHHHHHHHH---EEEEEEEETTHHHHHHHH-HHHHHHHHHHHHHHHHHHS-TT-EEEEEETTEEEEEEET--HHHHHHHHHHHHHHHHHSPEEETTEEEP--EEEEEEE--TT--HHHHHHHHHHHHHHHHHTTSSSEEE---/-HHHHHHHHHHHHHHHHHHHHHHTTGGG--TTHHHHHHHHHHHHHHHHHHGGGG-TTS-HIIIIIHHHHHHHHHHHHHHHHHHHHTT----HHHHHHHHHHHHHHHHIIIIIS--HHHHHHHHHHHHHHHHHHHHHHHHHT--SSS--HHHHHHHHHHHHHHHHHHHHHHHHHTTSS--S-TT---HHHHHHHHHHHHHHHHHHHHHHHHHHHHHHHHHHHHHHB-TTT-SBPHHHHHHHHHHHHHHHHHH---EEEEEEEETTHHHHHHHH-HHHHHHHHHHHHHHHHHHS-TT-EEEEEETTEEEEEEET--HHHHHHHHHHHHHHHHHSPEEETTEEEP--EEEEEEE--TT--HHHHHHHHHHHHHHHHHTTSSSEEE---

Sequence (770 aa):
MLAPVTLLVISTLSSLVTQGVLGSLLRSGIAGIRELMWANVLVLCSLLLFTLQANPAMPPWLAIQAPNVLISSGVVLFCAGVFRFMQQRPPWRLLLLGLALSIGANIWFHYVDPSVNARVVTASGLHALLWGGSAWTIYRNMPLRRSRYSYWFAGVTATVAALGHALRTAVYGLQIEQTQGLLQSSVWNVAFLAIGVLVMPSMTLGMIMMIHDRMLAEREREANQDFLTGLLSRKAWWREGERLCARALRTGRPLTLLALDIDRFKQVNDQHGHAAGDVVLRHFGSLATALLRSGDVIGRLGGEEFVALLPDTDGDTGVSVAERLLASVRATPCSHGGKALTYTFSGGVAQYRAGDTLPVLVERADAALYAAKQAGRDRIRNRAGMLAPVTLLVISTLSSLVTQGVLGSLLRSGIAGIRELMWANVLVLCSLLLFTLQANPAMPPWLAIQAPNVLISSGVVLFCAGVFRFMQQRPPWRLLLLGLALSIGANIWFHYVDPSVNARVVTASGLHALLWGGSAWTIYRNMPLRRSRYSYWFAGVTATVAALGHALRTAVYGLQIEQTQGLLQSSVWNVAFLAIGVLVMPSMTLGMIMMIHDRMLAEREREANQDFLTGLLSRKAWWREGERLCARALRTGRPLTLLALDIDRFKQVNDQHGHAAGDVVLRHFGSLATALLRSGDVIGRLGGEEFVALLPDTDGDTGVSVAERLLASVRATPCSHGGKALTYTFSGGVAQYRAGDTLPVLVERADAALYAAKQAGRDRIRNRAG

InterPro domains:
  IPR000160 GGDEF domain [PF00990] (223-379)
  IPR000160 GGDEF domain [PS50887] (253-385)
  IPR000160 GGDEF domain [SM00267] (212-383)
  IPR000160 GGDEF domain [TIGR00254] (220-381)
  IPR000160 GGDEF domain [cd01949] (224-381)
  IPR029787 Nucleotide cyclase [SSF55073] (228-381)
  IPR043128 Reverse transcriptase/Diguanylate cyclase domain [G3DSA:3.30.70.270] (215-382)
  IPR050469 Diguanylate cyclase Dgc-like, bacteria [PTHR45138] (216-380)